Protein 4J9W (pdb70)

Organism: Pseudomonas fluorescens (strain ATCC BAA-477 / NRRL B-23932 / Pf-5) (NCBI:txid220664)

Nearest PDB structures (foldseek):
  4j9x-assembly1_A  TM=1.003E+00  e=7.028E-70  Pseudomonas protegens Pf-5
  4k7x-assembly1_A-2  TM=9.956E-01  e=2.631E-60  Burkholderia multivorans ATCC 17616
  2azp-assembly1_A  TM=9.845E-01  e=4.350E-56  Pseudomonas aeruginosa
  4jci-assembly1_B  TM=9.481E-01  e=1.198E-54  Chromohalobacter israelensis DSM 3043
  4jd7-assembly1_A  TM=9.035E-01  e=2.865E-54  Pseudomonas putida F1

B-factor: mean 22.28, std 10.95, range [6.23, 69.52]

Sequence (620 aa):
MKKITVIDSHTGGEPTRLVIDGFPDLGRGSMAERLQILEREHDQWRRACVLEPRGSSDVLVGALLCQPQAGDACAGVIFFNNSGYLGMCGHGTIGLVRSLYHLGRIDQGVHRIETPVGTVEATLHEDLSVSVRNVPAYRYRTQVMLQLPGHGKVHGDIAWGGNWFFLISDHGQRIALDNVEALTHYTRDVRQALEAAGITGAEGGVIDHIELFADDPQADSRNFVLCPGKAYDRSPCGTGTSAKLACLAADGKLAPGQAWRQASVIGSQFSAHYEKVGEQLIPILRGSAHISAEATLLLDDSDPFVWGIGSMKKITVIDSHTGGEPTRLVIDGFPDLGRGSMAERLQILEREHDQWRRACVLEPRGSDVLVGALLCQPQAGDACAGVIFFNNSGYLGMCGHGTIGLVRSLYHLGRIDQGVHRIETPVGTVEATLHEDLSVSVRNVPAYRYRTQVMLQLPGHGKVHGDIAWGGNWFFLISDHGQRIALDNVEALTHYTRDVRQALEAAGITGAEGGVIDHIELFADDPQADSRNFVLCPGKAYDRSPCGTGTSAKLACLAADGKLAPGQAWRQASVIGSQFSSAHYEKVGEQLIPILRGSAHISAEATLLLDDSDPFVWGIGS

Structure (mmCIF, N/CA/C/O backbone):
data_4J9W
#
_entry.id   4J9W
#
_cell.length_a   56.174
_cell.length_b   74.637
_cell.length_c   87.048
_cell.angle_alpha   90.000
_cell.angle_beta   105.460
_cell.angle_gamma   90.000
#
_symmetry.space_group_name_H-M   'P 1 21 1'
#
loop_
_entity.id
_entity.type
_entity.pdbx_description
1 polymer 'Proline racemase family protein'
2 non-polymer GLYCEROL
3 non-polymer PYRROLE-2-CARBOXYLATE
4 non-polymer 'SODIUM ION'
5 water water
#
loop_
_atom_site.group_PDB
_atom_site.id
_atom_site.type_symbol
_atom_site.label_atom_id
_atom_site.label_alt_id
_atom_site.label_comp_id
_atom_site.label_asym_id
_atom_site.label_entity_id
_atom_site.label_seq_id
_atom_site.pdbx_PDB_ins_code
_atom_site.Cartn_x
_atom_site.Cartn_y
_atom_site.Cartn_z
_atom_site.occupancy
_atom_site.B_iso_or_equiv
_atom_site.auth_seq_id
_atom_site.auth_comp_id
_atom_site.auth_asym_id
_atom_site.auth_atom_id
_atom_site.pdbx_PDB_model_num
ATOM 1 N N . MET A 1 23 ? 21.655 18.872 1.858 1.00 55.09 1 MET A N 1
ATOM 2 C CA . MET A 1 23 ? 22.477 19.851 1.152 1.00 54.30 1 MET A CA 1
ATOM 3 C C . MET A 1 23 ? 22.928 20.981 2.080 1.00 50.07 1 MET A C 1
ATOM 4 O O . MET A 1 23 ? 24.111 21.063 2.405 1.00 52.35 1 MET A O 1
ATOM 9 N N . LYS A 1 24 ? 22.009 21.852 2.502 1.00 42.06 2 LYS A N 1
ATOM 10 C CA . LYS A 1 24 ? 22.338 22.811 3.563 1.00 31.57 2 LYS A CA 1
ATOM 11 C C . LYS A 1 24 ? 22.602 22.018 4.829 1.00 24.38 2 LYS A C 1
ATOM 12 O O . LYS A 1 24 ? 21.914 21.037 5.100 1.00 25.13 2 LYS A O 1
ATOM 18 N N . LYS A 1 25 ? 23.583 22.447 5.619 1.00 22.22 3 LYS A N 1
ATOM 19 C CA . LYS A 1 25 ? 23.932 21.715 6.830 1.00 17.82 3 LYS A CA 1
ATOM 20 C C . LYS A 1 25 ? 23.838 22.585 8.072 1.00 20.14 3 LYS A C 1
ATOM 21 O O . LYS A 1 25 ? 24.264 23.747 8.068 1.00 21.22 3 LYS A O 1
ATOM 27 N N . ILE A 1 26 ? 23.293 22.011 9.140 1.00 17.82 4 ILE A N 1
ATOM 28 C CA . ILE A 1 26 ? 23.276 22.670 10.437 1.00 13.86 4 ILE A CA 1
ATOM 29 C C . ILE A 1 26 ? 24.050 21.809 11.437 1.00 17.12 4 ILE A C 1
ATOM 30 O O . ILE A 1 26 ? 23.631 20.696 11.759 1.00 17.19 4 ILE A O 1
ATOM 35 N N . THR A 1 27 ? 25.183 22.322 11.911 1.00 12.85 5 THR A N 1
ATOM 36 C CA . THR A 1 27 ? 26.049 21.558 12.805 1.00 12.90 5 THR A CA 1
ATOM 37 C C . THR A 1 27 ? 25.648 21.814 14.252 1.00 14.65 5 THR A C 1
ATOM 38 O O . THR A 1 27 ? 25.584 22.965 14.677 1.00 14.36 5 THR A O 1
ATOM 42 N N . VAL A 1 28 ? 25.369 20.752 15.007 1.00 13.50 6 VAL A N 1
ATOM 43 C CA . VAL A 1 28 ? 24.871 20.925 16.371 1.00 11.09 6 VAL A CA 1
ATOM 44 C C . VAL A 1 28 ? 25.558 20.018 17.377 1.00 15.49 6 VAL A C 1
ATOM 45 O O . VAL A 1 28 ? 26.124 18.979 17.022 1.00 14.37 6 VAL A O 1
ATOM 49 N N . ILE A 1 29 ? 25.506 20.435 18.633 1.00 9.93 7 ILE A N 1
ATOM 50 C CA . ILE A 1 29 ? 25.810 19.549 19.752 1.00 9.70 7 ILE A CA 1
ATOM 51 C C . ILE A 1 29 ? 24.515 19.410 20.529 1.00 13.11 7 ILE A C 1
ATOM 52 O O . ILE A 1 29 ? 23.998 20.395 21.067 1.00 11.03 7 ILE A O 1
ATOM 57 N N . ASP A 1 30 ? 23.973 18.196 20.565 1.00 10.44 8 ASP A N 1
ATOM 58 C CA . ASP A 1 30 ? 22.785 17.920 21.365 1.00 10.34 8 ASP A CA 1
ATOM 59 C C . ASP A 1 30 ? 23.223 17.471 22.754 1.00 10.87 8 ASP A C 1
ATOM 60 O O . ASP A 1 30 ? 24.165 16.678 22.901 1.00 10.77 8 ASP A O 1
ATOM 65 N N . SER A 1 31 ? 22.566 18.016 23.770 1.00 9.66 9 SER A N 1
ATOM 66 C CA . SER A 1 31 ? 22.836 17.639 25.159 1.00 7.92 9 SER A CA 1
ATOM 67 C C . SER A 1 31 ? 21.496 17.583 25.871 1.00 10.29 9 SER A C 1
ATOM 68 O O . SER A 1 31 ? 20.466 17.899 25.281 1.00 11.13 9 SER A O 1
ATOM 71 N N . HIS A 1 32 ? 21.492 17.179 27.135 1.00 7.88 10 HIS A N 1
ATOM 72 C CA . HIS A 1 32 ? 20.284 17.326 27.936 1.00 9.98 10 HIS A CA 1
ATOM 73 C C . HIS A 1 32 ? 20.669 17.683 29.358 1.00 9.52 10 HIS A C 1
ATOM 74 O O . HIS A 1 32 ? 21.747 17.314 29.841 1.00 9.62 10 HIS A O 1
ATOM 81 N N . THR A 1 33 ? 19.778 18.407 30.018 1.00 9.47 11 THR A N 1
ATOM 82 C CA . THR A 1 33 ? 19.994 18.811 31.397 1.00 8.49 11 THR A CA 1
ATOM 83 C C . THR A 1 33 ? 18.885 18.206 32.233 1.00 9.03 11 THR A C 1
ATOM 84 O O . THR A 1 33 ? 17.746 18.682 32.201 1.00 12.16 11 THR A O 1
ATOM 88 N N . GLY A 1 34 ? 19.201 17.141 32.964 1.00 10.54 12 GLY A N 1
ATOM 89 C CA . GLY A 1 34 ? 18.184 16.477 33.755 1.00 15.15 12 GLY A CA 1
ATOM 90 C C . GLY A 1 34 ? 17.072 15.918 32.880 1.00 10.66 12 GLY A C 1
ATOM 91 O O . GLY A 1 34 ? 15.916 15.818 33.303 1.00 13.40 12 GLY A O 1
ATOM 92 N N . GLY A 1 35 ? 17.419 15.581 31.644 1.00 10.12 13 GLY A N 1
ATOM 93 C CA . GLY A 1 35 ? 16.450 15.010 30.717 1.00 12.75 13 GLY A CA 1
ATOM 94 C C . GLY A 1 35 ? 15.859 15.994 29.716 1.00 10.58 13 GLY A C 1
ATOM 95 O O . GLY A 1 35 ? 15.284 15.573 28.716 1.00 11.27 13 GLY A O 1
ATOM 96 N N . GLU A 1 36 ? 15.991 17.293 29.978 1.00 9.19 14 GLU A N 1
ATOM 97 C CA . GLU A 1 36 ? 15.483 18.325 29.066 1.00 6.71 14 GLU A CA 1
ATOM 98 C C . GLU A 1 36 ? 16.549 18.625 28.017 1.00 8.54 14 GLU A C 1
ATOM 99 O O . GLU A 1 36 ? 17.658 19.024 28.345 1.00 9.17 14 GLU A O 1
ATOM 105 N N . PRO A 1 37 ? 16.216 18.433 26.731 1.00 8.44 15 PRO A N 1
ATOM 106 C CA . PRO A 1 37 ? 17.261 18.511 25.707 1.00 6.61 15 PRO A CA 1
ATOM 107 C C . PRO A 1 37 ? 17.575 19.939 25.258 1.00 9.64 15 PRO A C 1
ATOM 108 O O . PRO A 1 37 ? 16.696 20.804 25.274 1.00 11.38 15 PRO A O 1
ATOM 112 N N . THR A 1 38 ? 18.831 20.166 24.877 1.00 11.10 16 THR A N 1
ATOM 113 C CA . THR A 1 38 ? 19.260 21.412 24.245 1.00 13.85 16 THR A CA 1
ATOM 114 C C . THR A 1 38 ? 19.988 21.114 22.938 1.00 11.94 16 THR A C 1
ATOM 115 O O . THR A 1 38 ? 20.942 20.323 22.907 1.00 12.05 16 THR A O 1
ATOM 119 N N . ARG A 1 39 ? 19.537 21.740 21.851 1.00 7.91 17 ARG A N 1
ATOM 120 C CA . ARG A 1 39 ? 20.215 21.602 20.564 1.00 9.94 17 ARG A CA 1
ATOM 121 C C . ARG A 1 39 ? 21.038 22.855 20.324 1.00 9.91 17 ARG A C 1
ATOM 122 O O . ARG A 1 39 ? 20.498 23.899 19.948 1.00 11.65 17 ARG A O 1
ATOM 130 N N . LEU A 1 40 ? 22.344 22.759 20.551 1.00 10.95 18 LEU A N 1
ATOM 131 C CA . LEU A 1 40 ? 23.221 23.911 20.377 1.00 12.36 18 LEU A CA 1
ATOM 132 C C . LEU A 1 40 ? 23.712 24.013 18.942 1.00 14.11 18 LEU A C 1
ATOM 133 O O . LEU A 1 40 ? 24.498 23.185 18.484 1.00 15.72 18 LEU A O 1
ATOM 138 N N . VAL A 1 41 ? 23.253 25.032 18.226 1.00 11.28 19 VAL A N 1
ATOM 139 C CA . VAL A 1 41 ? 23.668 25.224 16.842 1.00 14.81 19 VAL A CA 1
ATOM 140 C C . VAL A 1 41 ? 24.988 25.965 16.826 1.00 16.50 19 VAL A C 1
ATOM 141 O O . VAL A 1 41 ? 25.058 27.108 17.292 1.00 16.07 19 VAL A O 1
ATOM 145 N N . ILE A 1 42 ? 26.038 25.323 16.315 1.00 14.80 20 ILE A N 1
ATOM 146 C CA . ILE A 1 42 ? 27.360 25.957 16.293 1.00 18.11 20 ILE A CA 1
ATOM 147 C C . ILE A 1 42 ? 27.792 26.402 14.896 1.00 16.67 20 ILE A C 1
ATOM 148 O O . ILE A 1 42 ? 28.822 27.059 14.746 1.00 17.97 20 ILE A O 1
ATOM 153 N N . ASP A 1 43 ? 27.010 26.041 13.881 1.00 16.74 21 ASP A N 1
ATOM 154 C CA . ASP A 1 43 ? 27.269 26.509 12.522 1.00 17.18 21 ASP A CA 1
ATOM 155 C C . ASP A 1 43 ? 26.074 26.221 11.621 1.00 19.17 21 ASP A C 1
ATOM 156 O O . ASP A 1 43 ? 25.344 25.250 11.836 1.00 15.00 21 ASP A O 1
ATOM 161 N N . GLY A 1 44 ? 25.865 27.067 10.618 1.00 15.90 22 GLY A N 1
ATOM 162 C CA . GLY A 1 44 ? 24.861 26.780 9.608 1.00 18.48 22 GLY A CA 1
ATOM 163 C C . GLY A 1 44 ? 23.672 27.719 9.500 1.00 20.54 22 GLY A C 1
ATOM 164 O O . GLY A 1 44 ? 23.021 27.768 8.454 1.00 20.37 22 GLY A O 1
ATOM 165 N N . PHE A 1 45 ? 23.377 28.461 10.562 1.00 20.01 23 PHE A N 1
ATOM 166 C CA . PHE A 1 45 ? 22.266 29.408 10.526 1.00 18.55 23 PHE A CA 1
ATOM 167 C C . PHE A 1 45 ? 22.685 30.664 9.766 1.00 22.49 23 PHE A C 1
ATOM 168 O O . PHE A 1 45 ? 23.884 30.930 9.598 1.00 20.80 23 PHE A O 1
ATOM 176 N N . PRO A 1 46 ? 21.701 31.445 9.294 1.00 22.11 24 PRO A N 1
ATOM 177 C CA . PR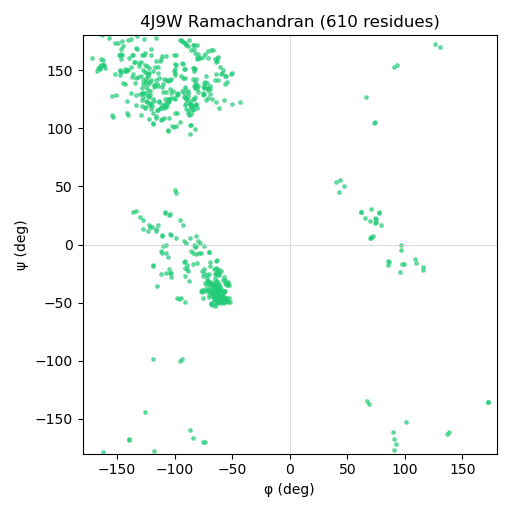O A 1 46 ? 22.019 32.700 8.606 1.00 21.59 24 PRO A CA 1
ATOM 178 C C . PRO A 1 46 ? 22.715 33.696 9.528 1.00 22.71 24 PRO A C 1
ATOM 179 O O . PRO A 1 46 ? 22.608 33.588 10.753 1.00 22.30 24 PRO A O 1
ATOM 183 N N . ASP A 1 47 ? 23.439 34.645 8.945 1.00 22.99 25 ASP A N 1
ATOM 184 C CA . ASP A 1 47 ? 24.098 35.672 9.745 1.00 26.03 25 ASP A CA 1
ATOM 185 C C . ASP A 1 47 ? 23.069 36.672 10.249 1.00 26.54 25 ASP A C 1
ATOM 186 O O . ASP A 1 47 ? 22.191 37.100 9.494 1.00 29.24 25 ASP A O 1
ATOM 191 N N . LEU A 1 48 ? 23.175 37.040 11.523 1.00 22.24 26 LEU A N 1
ATOM 192 C CA . LEU A 1 48 ? 22.194 37.923 12.146 1.00 22.02 26 LEU A CA 1
ATOM 193 C C . LEU A 1 48 ? 22.752 39.306 12.476 1.00 22.36 26 LEU A C 1
ATOM 194 O O . LEU A 1 48 ? 22.089 40.098 13.146 1.00 25.93 26 LEU A O 1
ATOM 199 N N . GLY A 1 49 ? 23.968 39.593 12.023 1.00 23.90 27 GLY A N 1
ATOM 200 C CA . GLY A 1 49 ? 24.572 40.893 12.272 1.00 23.31 27 GLY A CA 1
ATOM 201 C C . GLY A 1 49 ? 25.398 40.952 13.546 1.00 29.32 27 GLY A C 1
ATOM 202 O O . GLY A 1 49 ? 25.686 39.920 14.149 1.00 28.50 27 GLY A O 1
ATOM 203 N N . ARG A 1 50 ? 25.763 42.167 13.958 1.00 28.87 28 ARG A N 1
ATOM 204 C CA . ARG A 1 50 ? 26.635 42.380 15.115 1.00 32.42 28 ARG A CA 1
ATOM 205 C C . ARG A 1 50 ? 25.928 43.092 16.272 1.00 28.01 28 ARG A C 1
ATOM 206 O O . ARG A 1 50 ? 26.585 43.620 17.175 1.00 29.32 28 ARG A O 1
ATOM 214 N N . GLY A 1 51 ? 24.600 43.123 16.249 1.00 23.04 29 GLY A N 1
ATOM 215 C CA . GLY A 1 51 ? 23.853 43.801 17.296 1.00 24.50 29 GLY A CA 1
ATOM 216 C C . GLY A 1 51 ? 23.813 43.016 18.598 1.00 23.68 29 GLY A C 1
ATOM 217 O O . GLY A 1 51 ? 24.513 42.011 18.758 1.00 21.77 29 GLY A O 1
ATOM 218 N N . SER A 1 52 ? 22.987 43.470 19.536 1.00 22.40 30 SER A N 1
ATOM 219 C CA . SER A 1 52 ? 22.831 42.767 20.806 1.00 21.25 30 SER A CA 1
ATOM 220 C C . SER A 1 52 ? 22.128 41.447 20.549 1.00 19.87 30 SER A C 1
ATOM 221 O O . SER A 1 52 ? 21.580 41.240 19.464 1.00 19.55 30 SER A O 1
ATOM 224 N N . MET A 1 53 ? 22.127 40.551 21.534 1.00 19.74 31 MET A N 1
ATOM 225 C CA . MET A 1 53 ? 21.426 39.280 21.348 1.00 18.17 31 MET A CA 1
ATOM 226 C C . MET A 1 53 ? 19.936 39.516 21.113 1.00 17.85 31 MET A C 1
ATOM 227 O O . MET A 1 53 ? 19.306 38.816 20.322 1.00 19.00 31 MET A O 1
ATOM 232 N N . ALA A 1 54 ? 19.384 40.527 21.780 1.00 19.73 32 ALA A N 1
ATOM 233 C CA . ALA A 1 54 ? 17.974 40.872 21.603 1.00 20.36 32 ALA A CA 1
ATOM 234 C C . ALA A 1 54 ? 17.699 41.359 20.179 1.00 18.71 32 ALA A C 1
ATOM 235 O O . ALA A 1 54 ? 16.667 41.031 19.584 1.00 19.41 32 ALA A O 1
ATOM 237 N N . GLU A 1 55 ? 18.618 42.156 19.638 1.00 20.15 33 GLU A N 1
ATOM 238 C CA . GLU A 1 55 ? 18.476 42.633 18.255 1.00 21.73 33 GLU A CA 1
ATOM 239 C C . GLU A 1 55 ? 18.605 41.491 17.249 1.00 23.16 33 GLU A C 1
ATOM 240 O O . GLU A 1 55 ? 17.930 41.485 16.216 1.00 21.68 33 GLU A O 1
ATOM 246 N N . ARG A 1 56 ? 19.465 40.523 17.550 1.00 21.12 34 ARG A N 1
ATOM 247 C CA . ARG A 1 56 ? 19.646 39.383 16.653 1.00 20.94 34 ARG A CA 1
ATOM 248 C C . ARG A 1 56 ? 18.433 38.461 16.692 1.00 20.62 34 ARG A C 1
ATOM 249 O O . ARG A 1 56 ? 18.063 37.870 15.676 1.00 18.71 34 ARG A O 1
ATOM 257 N N . LEU A 1 57 ? 17.809 38.342 17.863 1.00 19.22 35 LEU A N 1
ATOM 258 C CA . LEU A 1 57 ? 16.581 37.557 17.991 1.00 17.03 35 LEU A CA 1
ATOM 259 C C . LEU A 1 57 ? 15.510 38.127 17.074 1.00 17.37 35 LEU A C 1
ATOM 260 O O . LEU A 1 57 ? 14.834 37.387 16.367 1.00 18.60 35 LEU A O 1
ATOM 265 N N . GLN A 1 58 ? 15.364 39.448 17.100 1.00 19.87 36 GLN A N 1
ATOM 266 C CA . GLN A 1 58 ? 14.389 40.147 16.273 1.00 21.51 36 GLN A CA 1
ATOM 267 C C . GLN A 1 58 ? 14.582 39.803 14.795 1.00 23.37 36 GLN A C 1
ATOM 268 O O . GLN A 1 58 ? 13.622 39.506 14.079 1.00 22.72 36 GLN A O 1
ATOM 274 N N . ILE A 1 59 ? 15.835 39.841 14.352 1.00 20.12 37 ILE A N 1
ATOM 275 C CA . ILE A 1 59 ? 16.190 39.496 12.984 1.00 20.42 37 ILE A CA 1
ATOM 276 C C . ILE A 1 59 ? 15.954 38.010 12.680 1.00 18.90 37 ILE A C 1
ATOM 277 O O . ILE A 1 59 ? 15.404 37.665 11.630 1.00 19.68 37 ILE A O 1
ATOM 282 N N . LEU A 1 60 ? 16.350 37.133 13.597 1.00 18.72 38 LEU A N 1
ATOM 283 C CA . LEU A 1 60 ? 16.145 35.694 13.403 1.00 17.84 38 LEU A CA 1
ATOM 284 C C . LEU A 1 60 ? 14.668 35.345 13.204 1.00 18.10 38 LEU A C 1
ATOM 285 O O . LEU A 1 60 ? 14.310 34.625 12.263 1.00 15.67 38 LEU A O 1
ATOM 290 N N . GLU A 1 61 ? 13.814 35.887 14.071 1.00 16.50 39 GLU A N 1
ATOM 291 C CA . GLU A 1 61 ? 12.379 35.624 14.022 1.00 18.49 39 GLU A CA 1
ATOM 292 C C . GLU A 1 61 ? 11.730 36.206 12.767 1.00 18.65 39 GLU A C 1
ATOM 293 O O . GLU A 1 61 ? 10.923 35.546 12.110 1.00 19.74 39 GLU A O 1
ATOM 299 N N . ARG A 1 62 ? 12.086 37.442 12.437 1.00 18.75 40 ARG A N 1
ATOM 300 C CA . ARG A 1 62 ? 11.451 38.145 11.321 1.00 18.11 40 ARG A CA 1
ATOM 301 C C . ARG A 1 62 ? 11.847 37.563 9.973 1.00 20.83 40 ARG A C 1
ATOM 302 O O . ARG A 1 62 ? 10.995 37.353 9.104 1.00 20.13 40 ARG A O 1
ATOM 310 N N . GLU A 1 63 ? 13.139 37.303 9.793 1.00 19.93 41 GLU A N 1
ATOM 311 C CA . GLU A 1 63 ? 13.652 36.971 8.466 1.00 22.50 41 GLU A CA 1
ATOM 312 C C . GLU A 1 63 ? 13.975 35.507 8.256 1.00 17.66 41 GLU A C 1
ATOM 313 O O . GLU A 1 63 ? 14.036 35.050 7.108 1.00 19.94 41 GLU A O 1
ATOM 319 N N . HIS A 1 64 ? 14.174 34.779 9.349 1.00 16.30 42 HIS A N 1
ATOM 320 C CA . HIS A 1 64 ? 14.700 33.425 9.269 1.00 17.86 42 HIS A CA 1
ATOM 321 C C . HIS A 1 64 ? 13.971 32.437 10.172 1.00 16.13 42 HIS A C 1
ATOM 322 O O . HIS A 1 64 ? 14.559 31.440 10.582 1.00 15.31 42 HIS A O 1
ATOM 329 N N . ASP A 1 65 ? 12.697 32.677 10.472 1.00 14.70 43 ASP A N 1
ATOM 330 C CA . ASP A 1 65 ? 11.995 31.777 11.395 1.00 13.23 43 ASP A CA 1
ATOM 331 C C . ASP A 1 65 ? 11.881 30.346 10.852 1.00 14.74 43 ASP A C 1
ATOM 332 O O . ASP A 1 65 ? 11.764 29.400 11.629 1.00 14.44 43 ASP A O 1
ATOM 337 N N . GLN A 1 66 ? 11.925 30.185 9.530 1.00 14.97 44 GLN A N 1
ATOM 338 C CA . GLN A 1 66 ? 11.939 28.840 8.938 1.00 12.74 44 GLN A CA 1
ATOM 339 C C . GLN A 1 66 ? 13.107 27.999 9.472 1.00 14.23 44 GLN A C 1
ATOM 340 O O . GLN A 1 66 ? 12.991 26.782 9.626 1.00 14.64 44 GLN A O 1
ATOM 346 N N . TRP A 1 67 ? 14.224 28.657 9.773 1.00 12.89 45 TRP A N 1
ATOM 347 C CA . TRP A 1 67 ? 15.400 27.967 10.303 1.00 14.79 45 TRP A CA 1
ATOM 348 C C . TRP A 1 67 ? 15.180 27.415 11.706 1.00 15.91 45 TRP A C 1
ATOM 349 O O . TRP A 1 67 ? 15.613 26.292 11.992 1.00 12.89 45 TRP A O 1
ATOM 360 N N . ARG A 1 68 ? 14.518 28.185 12.575 1.00 11.16 46 ARG A N 1
ATOM 361 C CA . ARG A 1 68 ? 14.096 27.665 13.877 1.00 13.26 46 ARG A CA 1
ATOM 362 C C . ARG A 1 68 ? 13.267 26.403 13.672 1.00 13.66 46 ARG A C 1
ATOM 363 O O . ARG A 1 68 ? 13.506 25.369 14.298 1.00 10.53 46 ARG A O 1
ATOM 371 N N . ARG A 1 69 ? 12.298 26.486 12.771 1.00 11.19 47 ARG A N 1
ATOM 372 C CA . ARG A 1 69 ? 11.403 25.357 12.518 1.00 10.22 47 ARG A CA 1
ATOM 373 C C . ARG A 1 69 ? 12.147 24.121 11.983 1.00 15.23 47 ARG A C 1
ATOM 374 O O . ARG A 1 69 ? 11.898 22.988 12.421 1.00 13.53 47 ARG A O 1
ATOM 382 N N . ALA A 1 70 ? 13.079 24.333 11.061 1.00 13.61 48 ALA A N 1
ATOM 383 C CA . ALA A 1 70 ? 13.906 23.236 10.545 1.00 14.69 48 ALA A CA 1
ATOM 384 C C . ALA A 1 70 ? 14.734 22.564 11.638 1.00 13.23 48 ALA A C 1
ATOM 385 O O . ALA A 1 70 ? 14.945 21.349 11.623 1.00 14.93 48 ALA A O 1
ATOM 387 N N . CYS A 1 71 ? 15.214 23.372 12.581 1.00 9.57 49 CYS A N 1
ATOM 388 C CA . CYS A 1 71 ? 16.125 22.922 13.621 1.00 13.02 49 CYS A CA 1
ATOM 389 C C . CYS A 1 71 ? 15.425 22.136 14.722 1.00 13.07 49 CYS A C 1
ATOM 390 O O . CYS A 1 71 ? 15.963 21.133 15.218 1.00 13.87 49 CYS A O 1
ATOM 393 N N . VAL A 1 72 ? 14.237 22.581 15.130 1.00 12.02 50 VAL A N 1
ATOM 394 C CA . VAL A 1 72 ? 13.616 21.985 16.317 1.00 11.65 50 VAL A CA 1
ATOM 395 C C . VAL A 1 72 ? 12.264 21.285 16.130 1.00 11.99 50 VAL A C 1
ATOM 396 O O . VAL A 1 72 ? 11.884 20.472 16.975 1.00 13.41 50 VAL A O 1
ATOM 400 N N . LEU A 1 73 ? 11.549 21.556 15.033 1.00 9.68 51 LEU A N 1
ATOM 401 C CA . LEU A 1 73 ? 10.319 20.803 14.775 1.00 10.93 51 LEU A CA 1
ATOM 402 C C . LEU A 1 73 ? 10.602 19.409 14.195 1.00 8.54 51 LEU A C 1
ATOM 403 O O . LEU A 1 73 ? 11.681 19.147 13.660 1.00 9.99 51 LEU A O 1
ATOM 408 N N . GLU A 1 74 ? 9.625 18.520 14.310 1.00 8.54 52 GLU A N 1
ATOM 409 C CA . GLU A 1 74 ? 9.615 17.299 13.501 1.00 9.06 52 GLU A CA 1
ATOM 410 C C . GLU A 1 74 ? 9.802 17.687 12.037 1.00 10.79 52 GLU A C 1
ATOM 411 O O . GLU A 1 74 ? 9.313 18.726 11.620 1.00 11.23 52 GLU A O 1
ATOM 417 N N . PRO A 1 75 ? 10.474 16.836 11.238 1.00 9.10 53 PRO A N 1
ATOM 418 C CA . PRO A 1 75 ? 10.999 15.522 11.631 1.00 10.39 53 PRO A CA 1
ATOM 419 C C . PRO A 1 75 ? 12.437 15.521 12.158 1.00 14.42 53 PRO A C 1
ATOM 420 O O . PRO A 1 75 ? 12.855 14.519 12.749 1.00 11.85 53 PRO A O 1
ATOM 424 N N . ARG A 1 76 ? 13.188 16.600 11.954 1.00 13.89 54 ARG A N 1
ATOM 425 C CA . ARG A 1 76 ? 14.595 16.613 12.351 1.00 13.11 54 ARG A CA 1
ATOM 426 C C . ARG A 1 76 ? 14.774 16.980 13.821 1.00 13.16 54 ARG A C 1
ATOM 427 O O . ARG A 1 76 ? 15.823 16.706 14.406 1.00 16.84 54 ARG A O 1
ATOM 435 N N . GLY A 1 77 ? 13.732 17.554 14.420 1.00 11.12 55 GLY A N 1
ATOM 436 C CA . GLY A 1 77 ? 13.711 17.790 15.860 1.00 10.36 55 GLY A CA 1
ATOM 437 C C . GLY A 1 77 ? 12.549 17.080 16.531 1.00 14.52 55 GLY A C 1
ATOM 438 O O . GLY A 1 77 ? 12.115 16.016 16.082 1.00 18.49 55 GLY A O 1
ATOM 439 N N A SER A 1 78 ? 12.034 17.669 17.602 0.47 12.44 56 SER A N 1
ATOM 440 N N B SER A 1 78 ? 12.039 17.682 17.598 0.53 12.69 56 SER A N 1
ATOM 441 C CA A SER A 1 78 ? 10.878 17.130 18.312 0.47 9.87 56 SER A CA 1
ATOM 442 C CA B SER A 1 78 ? 10.931 17.135 18.378 0.53 9.78 56 SER A CA 1
ATOM 443 C C A SER A 1 78 ? 10.217 18.257 19.089 0.47 12.94 56 SER A C 1
ATOM 444 C C B SER A 1 78 ? 10.219 18.273 19.097 0.53 12.81 56 SER A C 1
ATOM 445 O O A SER A 1 78 ? 10.870 19.242 19.424 0.47 15.92 56 SER A O 1
ATOM 446 O O B SER A 1 78 ? 10.836 19.291 19.396 0.53 16.75 56 SER A O 1
ATOM 451 N N . ASP A 1 79 ? 8.932 18.100 19.393 1.00 14.41 57 ASP A N 1
ATOM 452 C CA . ASP A 1 79 ? 8.176 19.124 20.129 1.00 18.98 57 ASP A CA 1
ATOM 453 C C . ASP A 1 79 ? 8.785 19.475 21.493 1.00 13.92 57 ASP A C 1
ATOM 454 O O . ASP A 1 79 ? 8.589 20.583 21.999 1.00 16.49 57 ASP A O 1
ATOM 459 N N . VAL A 1 80 ? 9.518 18.524 22.074 1.00 11.95 58 VAL A N 1
ATOM 460 C CA . VAL A 1 80 ? 10.163 18.692 23.382 1.00 13.80 58 VAL A CA 1
ATOM 461 C C . VAL A 1 80 ? 11.405 19.588 23.334 1.00 12.76 58 VAL A C 1
ATOM 462 O O . VAL A 1 80 ? 11.781 20.204 24.329 1.00 13.66 58 VAL A O 1
ATOM 466 N N . LEU A 1 81 ? 12.021 19.667 22.159 1.00 12.67 59 LEU A N 1
ATOM 467 C CA . LEU A 1 81 ? 13.370 20.210 21.997 1.00 12.73 59 LEU A CA 1
ATOM 468 C C . LEU A 1 81 ? 13.462 21.728 22.190 1.00 9.94 59 LEU A C 1
ATOM 469 O O . LEU A 1 81 ? 12.637 22.494 21.668 1.00 11.84 59 LEU A O 1
ATOM 474 N N . VAL A 1 82 ? 14.468 22.162 22.946 1.00 9.78 60 VAL A N 1
ATOM 475 C CA . VAL A 1 82 ? 14.801 23.581 22.974 1.00 8.99 60 VAL A CA 1
ATOM 476 C C . VAL A 1 82 ? 16.105 23.808 22.212 1.00 11.29 60 VAL A C 1
ATOM 477 O O . VAL A 1 82 ? 17.077 23.080 22.400 1.00 14.46 60 VAL A O 1
ATOM 481 N N . GLY A 1 83 ? 16.107 24.784 21.309 1.00 9.66 61 GLY A N 1
ATOM 482 C CA . GLY A 1 83 ? 17.298 25.113 20.548 1.00 8.66 61 GLY A CA 1
ATOM 483 C C . GLY A 1 83 ? 18.038 26.308 21.113 1.00 11.98 61 GLY A C 1
ATOM 484 O O . GLY A 1 83 ? 17.447 27.160 21.779 1.00 13.20 61 GLY A O 1
ATOM 485 N N . ALA A 1 84 ? 19.338 26.361 20.849 1.00 11.38 62 ALA A N 1
ATOM 486 C CA . ALA A 1 84 ? 20.190 27.432 21.354 1.00 10.12 62 ALA A CA 1
ATOM 487 C C . ALA A 1 84 ? 21.147 27.763 20.228 1.00 14.89 62 ALA A C 1
ATOM 488 O O . ALA A 1 84 ? 21.989 26.944 19.864 1.00 14.98 62 ALA A O 1
ATOM 490 N N . LEU A 1 85 ? 20.991 28.948 19.644 1.00 11.63 63 LEU A N 1
ATOM 491 C CA . LEU A 1 85 ? 21.889 29.388 18.598 1.00 13.29 63 LEU A CA 1
ATOM 492 C C . LEU A 1 85 ? 23.109 30.051 19.223 1.00 15.31 63 LEU A C 1
ATOM 493 O O . LEU A 1 85 ? 22.991 31.063 19.934 1.00 13.32 63 LEU A O 1
ATOM 498 N N . LEU A 1 86 ? 24.287 29.489 18.969 1.00 16.29 64 LEU A N 1
ATOM 499 C CA . LEU A 1 86 ? 25.521 30.075 19.500 1.00 15.98 64 LEU A CA 1
ATOM 500 C C . LEU A 1 86 ? 25.881 31.314 18.689 1.00 17.50 64 LEU A C 1
ATOM 501 O O . LEU A 1 86 ? 25.923 31.269 17.462 1.00 17.87 64 LEU A O 1
ATOM 506 N N . CYS A 1 87 ? 26.134 32.430 19.373 1.00 16.19 65 CYS A N 1
ATOM 507 C CA . CYS A 1 87 ? 26.482 33.674 18.687 1.00 20.75 65 CYS A CA 1
ATOM 508 C C . CYS A 1 87 ? 27.794 34.220 19.221 1.00 19.38 65 CYS A C 1
ATOM 509 O O . CYS A 1 87 ? 28.175 33.943 20.359 1.00 21.41 65 CYS A O 1
ATOM 512 N N . GLN A 1 88 ? 28.489 34.992 18.395 1.00 21.21 66 GLN A N 1
ATOM 513 C CA . GLN A 1 88 ? 29.631 35.753 18.882 1.00 23.60 66 GLN A CA 1
ATOM 514 C C . GLN A 1 88 ? 29.086 36.916 19.692 1.00 23.11 66 GLN A C 1
ATOM 515 O O . GLN A 1 88 ? 28.203 37.635 19.235 1.00 24.25 66 GLN A O 1
ATOM 521 N N . PRO A 1 89 ? 29.590 37.095 20.918 1.00 22.85 67 PRO A N 1
ATOM 522 C CA . PRO A 1 89 ? 29.016 38.146 21.757 1.00 24.71 67 PRO A CA 1
ATOM 523 C C . PRO A 1 89 ? 29.565 39.507 21.365 1.00 24.96 67 PRO A C 1
ATOM 524 O O . PRO A 1 89 ? 30.575 39.588 20.665 1.00 25.70 67 PRO A O 1
ATOM 528 N N . GLN A 1 90 ? 28.894 40.561 21.807 1.00 23.53 68 GLN A N 1
ATOM 529 C CA . GLN A 1 90 ? 29.389 41.917 21.596 1.00 26.89 68 GLN A CA 1
ATOM 530 C C . GLN A 1 90 ? 30.545 42.252 22.535 1.00 31.70 68 GLN A C 1
ATOM 531 O O . GLN A 1 90 ? 31.563 42.798 22.107 1.00 36.15 68 GLN A O 1
ATOM 537 N N . ALA A 1 91 ? 30.383 41.927 23.815 1.00 29.87 69 ALA A N 1
ATOM 538 C CA . ALA A 1 91 ? 31.377 42.275 24.832 1.00 31.58 69 ALA A CA 1
ATOM 539 C C . ALA A 1 91 ? 32.625 41.399 24.752 1.00 32.80 69 ALA A C 1
ATOM 540 O O . ALA A 1 91 ? 32.533 40.179 24.628 1.00 35.02 69 ALA A O 1
ATOM 542 N N . GLY A 1 92 ? 33.790 42.031 24.841 1.00 37.11 70 GLY A N 1
ATOM 543 C CA . GLY A 1 92 ? 35.054 41.326 24.716 1.00 39.42 70 GLY A CA 1
ATOM 544 C C . GLY A 1 92 ? 35.349 40.337 25.830 1.00 39.43 70 GLY A C 1
ATOM 545 O O . GLY A 1 92 ? 36.160 39.426 25.649 1.00 45.46 70 GLY A O 1
ATOM 546 N N . ASP A 1 93 ? 34.695 40.503 26.978 1.00 32.19 71 ASP A N 1
ATOM 547 C CA . ASP A 1 93 ? 34.917 39.605 28.116 1.00 33.36 71 ASP A CA 1
ATOM 548 C C . ASP A 1 93 ? 33.856 38.512 28.241 1.00 32.02 71 ASP A C 1
ATOM 549 O O . ASP A 1 93 ? 33.842 37.749 29.210 1.00 30.96 71 ASP A O 1
ATOM 554 N N . ALA A 1 94 ? 32.966 38.444 27.257 1.00 26.23 72 ALA A N 1
ATOM 555 C CA . ALA A 1 94 ? 31.981 37.371 27.193 1.00 26.51 72 ALA A CA 1
ATOM 556 C C . ALA A 1 94 ? 32.542 36.220 26.371 1.00 26.70 72 ALA A C 1
ATOM 557 O O . ALA A 1 94 ? 33.233 36.446 25.381 1.00 29.60 72 ALA A O 1
ATOM 559 N N . CYS A 1 95 ? 32.235 34.986 26.763 1.00 26.12 73 CYS A N 1
ATOM 560 C CA . CYS A 1 95 ? 32.719 33.832 26.013 1.00 26.05 73 CYS A CA 1
ATOM 561 C C . CYS A 1 95 ? 31.751 33.455 24.896 1.00 27.51 73 CYS A C 1
ATOM 562 O O . CYS A 1 95 ? 32.147 32.824 23.912 1.00 32.45 73 CYS A O 1
ATOM 565 N N . ALA A 1 96 ? 30.487 33.849 25.038 1.00 22.27 74 ALA A N 1
ATOM 566 C CA . ALA A 1 96 ? 29.480 33.494 24.037 1.00 22.32 74 ALA A CA 1
ATOM 567 C C . ALA A 1 96 ? 28.216 34.338 24.150 1.00 19.83 74 ALA A C 1
ATOM 568 O O . ALA A 1 96 ? 27.946 34.938 25.197 1.00 20.92 74 ALA A O 1
ATOM 570 N N . GLY A 1 97 ? 27.457 34.376 23.058 1.00 18.20 75 GLY A N 1
ATOM 571 C CA . GLY A 1 97 ? 26.092 34.862 23.079 1.00 14.70 75 GLY A CA 1
ATOM 572 C C . GLY A 1 97 ? 25.190 33.710 22.704 1.00 13.77 75 GLY A C 1
ATOM 573 O O . GLY A 1 97 ? 25.641 32.758 22.069 1.00 17.94 75 GLY A O 1
ATOM 574 N N . VAL A 1 98 ? 23.924 33.793 23.092 1.00 13.54 76 VAL A N 1
ATOM 575 C CA . VAL A 1 98 ? 22.969 32.742 22.779 1.00 15.19 76 VAL A CA 1
ATOM 576 C C . VAL A 1 98 ? 21.561 33.302 22.572 1.00 14.25 76 VAL A C 1
ATOM 577 O O . VAL A 1 98 ? 21.173 34.308 23.184 1.00 14.97 76 VAL A O 1
ATOM 581 N N . ILE A 1 99 ? 20.829 32.665 21.660 1.00 12.04 77 ILE A N 1
ATOM 582 C CA . ILE A 1 99 ? 19.402 32.889 21.486 1.00 12.27 77 ILE A CA 1
ATOM 583 C C . ILE A 1 99 ? 18.688 31.542 21.642 1.00 12.55 77 ILE A C 1
ATOM 584 O O . ILE A 1 99 ? 19.048 30.557 20.976 1.00 13.67 77 ILE A O 1
ATOM 589 N N . PHE A 1 100 ? 17.671 31.494 22.503 1.00 13.29 78 PHE A N 1
ATOM 590 C CA . PHE A 1 100 ? 16.958 30.240 22.778 1.00 13.22 78 PHE A CA 1
ATOM 591 C C . PHE A 1 100 ? 15.587 30.209 22.125 1.00 14.60 78 PHE A C 1
ATOM 592 O O . PHE A 1 100 ? 14.870 31.215 22.087 1.00 11.08 78 PHE A O 1
ATOM 600 N N . PHE A 1 101 ? 15.206 29.038 21.622 1.00 10.88 79 PHE A N 1
ATOM 601 C CA . PHE A 1 101 ? 13.915 28.894 20.967 1.00 11.51 79 PHE A CA 1
ATOM 602 C C . PHE A 1 101 ? 13.328 27.514 21.202 1.00 10.27 79 PHE A C 1
ATOM 603 O O . PHE A 1 101 ? 14.035 26.587 21.648 1.00 11.66 79 PHE A O 1
ATOM 611 N N . ASN A 1 102 ? 12.030 27.381 20.945 1.00 9.47 80 ASN A N 1
ATOM 612 C CA . ASN A 1 102 ? 11.336 26.108 21.141 1.00 14.00 80 ASN A CA 1
ATOM 613 C C . ASN A 1 102 ? 10.353 25.885 19.998 1.00 10.60 80 ASN A C 1
ATOM 614 O O . ASN A 1 102 ? 10.380 26.616 19.002 1.00 11.25 80 ASN A O 1
ATOM 619 N N . ASN A 1 103 ? 9.476 24.899 20.138 1.00 11.32 81 ASN A N 1
ATOM 620 C CA . ASN A 1 103 ? 8.568 24.562 19.047 1.00 12.34 81 ASN A CA 1
ATOM 621 C C . ASN A 1 103 ? 7.592 25.683 18.703 1.00 13.71 81 ASN A C 1
ATOM 622 O O . ASN A 1 103 ? 7.059 25.730 17.595 1.00 16.33 81 ASN A O 1
ATOM 627 N N . SER A 1 104 ? 7.374 26.612 19.635 1.00 12.32 82 SER A N 1
ATOM 628 C CA . SER A 1 104 ? 6.381 27.662 19.401 1.00 17.35 82 SER A CA 1
ATOM 629 C C . SER A 1 104 ? 6.968 29.017 19.030 1.00 18.78 82 SER A C 1
ATOM 630 O O . SER A 1 104 ? 6.317 29.806 18.339 1.00 17.71 82 SER A O 1
ATOM 633 N N . GLY A 1 105 ? 8.180 29.300 19.487 1.00 14.62 83 GLY A N 1
ATOM 634 C CA . GLY A 1 105 ? 8.767 30.607 19.257 1.00 14.25 83 GLY A CA 1
ATOM 635 C C . GLY A 1 105 ? 10.067 30.790 20.010 1.00 15.07 83 GLY A C 1
ATOM 636 O O . GLY A 1 105 ? 10.907 29.893 20.026 1.00 12.87 83 GLY A O 1
ATOM 637 N N . TYR A 1 106 ? 10.232 31.952 20.636 1.00 13.63 84 TYR A N 1
ATOM 638 C CA . TYR A 1 106 ? 11.502 32.307 21.250 1.00 13.46 84 TYR A CA 1
ATOM 639 C C . TYR A 1 106 ? 11.384 32.465 22.752 1.00 13.91 84 TYR A C 1
ATOM 640 O O . TYR A 1 106 ? 10.370 32.961 23.258 1.00 19.11 84 TYR A O 1
ATOM 649 N N . LEU A 1 107 ? 12.417 32.013 23.458 1.00 12.69 85 LEU A N 1
ATOM 650 C CA . LEU A 1 107 ? 12.497 32.203 24.897 1.00 13.92 85 LEU A CA 1
ATOM 651 C C . LEU A 1 107 ? 13.260 33.481 25.217 1.00 17.20 85 LEU A C 1
ATOM 652 O O . LEU A 1 107 ? 13.788 34.149 24.316 1.00 15.38 85 LEU A O 1
ATOM 657 N N . GLY A 1 108 ? 13.295 33.822 26.505 1.00 11.65 86 GLY A N 1
ATOM 658 C CA . GLY A 1 108 ? 14.131 34.899 27.015 1.00 12.18 86 GLY A CA 1
ATOM 659 C C . GLY A 1 108 ? 15.445 34.296 27.476 1.00 19.37 86 GLY A C 1
ATOM 660 O O . GLY A 1 108 ? 16.347 34.042 26.673 1.00 14.75 86 GLY A O 1
ATOM 661 N N . MET A 1 109 ? 15.570 34.053 28.775 1.00 12.67 87 MET A N 1
ATOM 662 C CA . MET A 1 109 ? 16.678 33.235 29.246 1.00 11.51 87 MET A CA 1
ATOM 663 C C . MET A 1 109 ? 16.224 31.780 29.252 1.00 12.24 87 MET A C 1
ATOM 664 O O . MET A 1 109 ? 15.047 31.487 29.047 1.00 13.38 87 MET A O 1
ATOM 669 N N . CYS A 1 110 ? 17.163 30.872 29.494 1.00 13.20 88 CYS A N 1
ATOM 670 C CA . CYS A 1 110 ? 16.850 29.453 29.587 1.00 11.55 88 CYS A CA 1
ATOM 671 C C . CYS A 1 110 ? 17.925 28.841 30.463 1.00 10.09 88 CYS A C 1
ATOM 672 O O . CYS A 1 110 ? 19.092 28.760 30.060 1.00 12.01 88 CYS A O 1
ATOM 675 N N . GLY A 1 111 ? 17.527 28.416 31.659 1.00 8.44 89 GLY A N 1
ATOM 676 C CA . GLY A 1 111 ? 18.462 27.889 32.640 1.00 11.63 89 GLY A CA 1
ATOM 677 C C . GLY A 1 111 ? 19.048 26.552 32.226 1.00 9.64 89 GLY A C 1
ATOM 678 O O . GLY A 1 111 ? 20.267 26.373 32.224 1.00 10.12 89 GLY A O 1
ATOM 679 N N . HIS A 1 112 ? 18.187 25.605 31.861 1.00 9.01 90 HIS A N 1
ATOM 680 C CA . HIS A 1 112 ? 18.680 24.280 31.496 1.00 10.83 90 HIS A CA 1
ATOM 681 C C . HIS A 1 112 ? 19.539 24.402 30.236 1.00 9.75 90 HIS A C 1
ATOM 682 O O . HIS A 1 112 ? 20.560 23.725 30.106 1.00 10.47 90 HIS A O 1
ATOM 689 N N . GLY A 1 113 ? 19.133 25.305 29.336 1.00 9.06 91 GLY A N 1
ATOM 690 C CA . GLY A 1 113 ? 19.820 25.507 28.074 1.00 11.64 91 GLY A CA 1
ATOM 691 C C . GLY A 1 113 ? 21.190 26.128 28.218 1.00 9.62 91 GLY A C 1
ATOM 692 O O . GLY A 1 113 ? 22.100 25.859 27.428 1.00 12.95 91 GLY A O 1
ATOM 693 N N . THR A 1 114 ? 21.336 26.990 29.221 1.00 9.89 92 THR A N 1
ATOM 694 C CA . THR A 1 114 ? 22.619 27.604 29.519 1.00 10.11 92 THR A CA 1
ATOM 695 C C . THR A 1 114 ? 23.592 26.570 30.088 1.00 12.13 92 THR A C 1
ATOM 696 O O . THR A 1 114 ? 24.773 26.553 29.730 1.00 14.78 92 THR A O 1
ATOM 700 N N . ILE A 1 115 ? 23.084 25.703 30.959 1.00 12.82 93 ILE A N 1
ATOM 701 C CA . ILE A 1 115 ? 23.892 24.622 31.511 1.00 12.14 93 ILE A CA 1
ATOM 702 C C . ILE A 1 115 ? 24.352 23.722 30.357 1.00 12.35 93 ILE A C 1
ATOM 703 O O . ILE A 1 115 ? 25.526 23.340 30.289 1.00 15.25 93 ILE A O 1
ATOM 708 N N . GLY A 1 116 ? 23.441 23.427 29.433 1.00 12.56 94 GLY A N 1
ATOM 709 C CA . GLY A 1 116 ? 23.790 22.638 28.265 1.00 8.98 94 GLY A CA 1
ATOM 710 C C . GLY A 1 116 ? 24.802 23.331 27.371 1.00 12.38 94 GLY A C 1
ATOM 711 O O . GLY A 1 116 ? 25.768 22.717 26.909 1.00 10.82 94 GLY A O 1
ATOM 712 N N . LEU A 1 117 ? 24.593 24.620 27.113 1.00 11.45 95 LEU A N 1
ATOM 713 C CA . LEU A 1 117 ? 25.551 25.376 26.308 1.00 13.92 95 LEU A CA 1
ATOM 714 C C . LEU A 1 117 ? 26.968 25.343 26.875 1.00 13.04 95 LEU A C 1
ATOM 715 O O . LEU A 1 117 ? 27.933 25.084 26.153 1.00 13.24 95 LEU A O 1
ATOM 720 N N . VAL A 1 118 ? 27.101 25.620 28.169 1.00 11.54 96 VAL A N 1
ATOM 721 C CA . VAL A 1 118 ? 28.414 25.617 28.793 1.00 15.73 96 VAL A CA 1
ATOM 722 C C . VAL A 1 118 ? 29.073 24.237 28.738 1.00 15.09 96 VAL A C 1
ATOM 723 O O . VAL A 1 118 ? 30.256 24.118 28.418 1.00 17.60 96 VAL A O 1
ATOM 727 N N . ARG A 1 119 ? 28.301 23.194 29.019 1.00 12.40 97 ARG A N 1
ATOM 728 C CA . ARG A 1 119 ? 28.849 21.841 29.001 1.00 14.97 97 ARG A CA 1
ATOM 729 C C . ARG A 1 119 ? 29.260 21.462 27.571 1.00 15.02 97 ARG A C 1
ATOM 730 O O . ARG A 1 119 ? 30.236 20.737 27.370 1.00 16.10 97 ARG A O 1
ATOM 738 N N . SER A 1 120 ? 28.530 21.981 26.584 1.00 14.49 98 SER A N 1
ATOM 739 C CA . SER A 1 120 ? 28.819 21.692 25.177 1.00 13.60 98 SER A CA 1
ATOM 740 C C . SER A 1 120 ? 30.076 22.413 24.688 1.00 14.56 98 SER A C 1
ATOM 741 O O . SER A 1 120 ? 30.859 21.855 23.919 1.00 16.04 98 SER A O 1
ATOM 744 N N . LEU A 1 121 ? 30.272 23.651 25.135 1.00 15.20 99 LEU A N 1
ATOM 745 C CA . LEU A 1 121 ? 31.481 24.394 24.792 1.00 15.53 99 LEU A CA 1
ATOM 746 C C . LEU A 1 121 ? 32.727 23.714 25.363 1.00 17.35 99 LEU A C 1
ATOM 747 O O . LEU A 1 121 ? 33.792 23.705 24.735 1.00 21.23 99 LEU A O 1
ATOM 752 N N . TYR A 1 122 ? 32.589 23.142 26.555 1.00 15.90 100 TYR A N 1
ATOM 753 C CA . TYR A 1 122 ? 33.667 22.375 27.164 1.00 18.67 100 TYR A CA 1
ATOM 754 C C . TYR A 1 122 ? 33.945 21.115 26.350 1.00 19.31 100 TYR A C 1
ATOM 755 O O . TYR A 1 122 ? 35.100 20.776 26.102 1.00 18.55 100 TYR A O 1
ATOM 764 N N . HIS A 1 123 ? 32.880 20.433 25.931 1.00 17.48 101 HIS A N 1
ATOM 765 C CA . HIS A 1 123 ? 33.009 19.246 25.090 1.00 19.49 101 HIS A CA 1
ATOM 766 C C . HIS A 1 123 ? 33.780 19.566 23.813 1.00 21.34 101 HIS A C 1
ATOM 767 O O . HIS A 1 123 ? 34.612 18.774 23.364 1.00 20.60 101 HIS A O 1
ATOM 774 N N . LEU A 1 124 ? 33.498 20.737 23.245 1.00 17.96 102 LEU A N 1
ATOM 775 C CA . LEU A 1 124 ? 34.146 21.206 22.022 1.00 21.17 102 LEU A CA 1
ATOM 776 C C . LEU A 1 124 ? 35.560 21.737 22.266 1.00 24.46 102 LEU A C 1
ATOM 777 O O . LEU A 1 124 ? 36.281 22.057 21.315 1.00 22.74 102 LEU A O 1
ATOM 782 N N . GLY A 1 125 ? 35.949 21.839 23.537 1.00 24.19 103 GLY A N 1
ATOM 783 C CA . GLY A 1 125 ? 37.277 22.310 23.902 1.00 26.21 103 GLY A CA 1
ATOM 784 C C . GLY A 1 125 ? 37.473 23.807 23.738 1.00 24.78 103 GLY A C 1
ATOM 785 O O . GLY A 1 125 ? 38.605 24.288 23.628 1.00 28.23 103 GLY A O 1
ATOM 786 N N . ARG A 1 126 ? 36.370 24.548 23.728 1.00 18.63 104 ARG A N 1
ATOM 787 C CA . ARG A 1 126 ? 36.417 25.993 23.508 1.00 20.67 104 ARG A CA 1
ATOM 788 C C . ARG A 1 126 ? 36.539 26.776 24.813 1.00 24.66 104 ARG A C 1
ATOM 789 O O . ARG A 1 126 ? 36.951 27.938 24.815 1.00 27.83 104 ARG A O 1
ATOM 797 N N . ILE A 1 127 ? 36.169 26.141 25.921 1.00 24.54 105 ILE A N 1
ATOM 798 C CA . ILE A 1 127 ? 36.375 26.730 27.243 1.00 23.86 105 ILE A CA 1
ATOM 799 C C . ILE A 1 127 ? 36.885 25.668 28.199 1.00 25.21 105 ILE A C 1
ATOM 800 O O . ILE A 1 127 ? 36.773 24.471 27.926 1.00 24.22 105 ILE A O 1
ATOM 805 N N . ASP A 1 128 ? 37.442 26.104 29.323 1.00 26.64 106 ASP A N 1
ATOM 806 C CA . ASP A 1 128 ? 37.783 25.178 30.392 1.00 28.11 106 ASP A CA 1
ATOM 807 C C . ASP A 1 128 ? 36.968 25.538 31.630 1.00 28.41 106 ASP A C 1
ATOM 808 O O . ASP A 1 128 ? 36.133 26.447 31.589 1.00 26.98 106 ASP A O 1
ATOM 813 N N . GLN A 1 129 ? 37.202 24.812 32.718 1.00 26.76 107 GLN A N 1
ATOM 814 C CA . GLN A 1 129 ? 36.537 25.083 33.985 1.00 29.59 107 GLN A CA 1
ATOM 815 C C . GLN A 1 129 ? 36.789 26.517 34.420 1.00 28.13 107 GLN A C 1
ATOM 816 O O . GLN A 1 129 ? 37.873 27.064 34.198 1.00 27.89 107 GLN A O 1
ATOM 822 N N . GLY A 1 130 ? 35.791 27.122 35.051 1.00 24.45 108 GLY A N 1
ATOM 823 C CA . GLY A 1 130 ? 35.927 28.484 35.528 1.00 25.58 108 GLY A CA 1
ATOM 824 C C . GLY A 1 130 ? 34.679 29.307 35.278 1.00 26.71 108 GLY A C 1
ATOM 825 O O . GLY A 1 130 ? 33.594 28.768 35.053 1.00 26.14 108 GLY A O 1
ATOM 826 N N . VAL A 1 131 ? 34.841 30.624 35.314 1.00 28.31 109 VAL A N 1
ATOM 827 C CA . VAL A 1 131 ? 33.714 31.540 35.229 1.00 22.01 109 VAL A CA 1
ATOM 828 C C . VAL A 1 131 ? 33.587 32.168 33.842 1.00 25.02 109 VAL A C 1
ATOM 829 O O . VAL A 1 131 ? 34.565 32.679 33.291 1.00 28.90 109 VAL A O 1
ATOM 833 N N . HIS A 1 132 ? 32.377 32.126 33.288 1.00 24.93 110 HIS A N 1
ATOM 834 C CA . HIS A 1 132 ? 32.123 32.587 31.923 1.00 23.08 110 HIS A CA 1
ATOM 835 C C . HIS A 1 132 ? 30.881 33.461 31.845 1.00 29.63 110 HIS A C 1
ATOM 836 O O . HIS A 1 132 ? 29.862 33.170 32.474 1.00 39.02 110 HIS A O 1
ATOM 843 N N . ARG A 1 133 ? 30.967 34.528 31.059 1.00 20.85 111 ARG A N 1
ATOM 844 C CA . ARG A 1 133 ? 29.833 35.412 30.871 1.00 19.50 111 ARG A CA 1
ATOM 845 C C . ARG A 1 133 ? 29.174 35.095 29.537 1.00 19.34 111 ARG A C 1
ATOM 846 O O . ARG A 1 133 ? 29.852 34.947 28.517 1.00 24.14 111 ARG A O 1
ATOM 854 N N . ILE A 1 134 ? 27.853 34.955 29.561 1.00 15.99 112 ILE A N 1
ATOM 855 C CA . ILE A 1 134 ? 27.094 34.590 28.370 1.00 16.72 112 ILE A CA 1
ATOM 856 C C . ILE A 1 134 ? 26.015 35.630 28.135 1.00 18.93 112 ILE A C 1
ATOM 857 O O . ILE A 1 134 ? 25.200 35.895 29.024 1.00 18.39 112 ILE A O 1
ATOM 862 N N . GLU A 1 135 ? 26.024 36.230 26.947 1.00 16.13 113 GLU A N 1
ATOM 863 C CA . GLU A 1 135 ? 25.031 37.230 26.584 1.00 15.17 113 GLU A CA 1
ATOM 864 C C . GLU A 1 135 ? 23.748 36.564 26.116 1.00 16.30 113 GLU A C 1
ATOM 865 O O . GLU A 1 135 ? 23.789 35.585 25.367 1.00 18.01 113 GLU A O 1
ATOM 871 N N . THR A 1 136 ? 22.611 37.079 26.580 1.00 17.13 114 THR A N 1
ATOM 872 C CA . THR A 1 136 ? 21.303 36.567 26.170 1.00 14.00 114 THR A CA 1
ATOM 873 C C . THR A 1 136 ? 20.395 37.742 25.800 1.00 13.55 114 THR A C 1
ATOM 874 O O . THR A 1 136 ? 20.727 38.895 26.091 1.00 14.63 114 THR A O 1
ATOM 878 N N . PRO A 1 137 ? 19.243 37.457 25.168 1.00 12.22 115 PRO A N 1
ATOM 879 C CA . PRO A 1 137 ? 18.296 38.527 24.829 1.00 13.95 115 PRO A CA 1
ATOM 880 C C . PRO A 1 137 ? 17.700 39.275 26.033 1.00 16.36 115 PRO A C 1
ATOM 881 O O . PRO A 1 137 ? 17.124 40.346 25.840 1.00 19.19 115 PRO A O 1
ATOM 885 N N . VAL A 1 138 ? 17.859 38.752 27.246 1.00 15.77 116 VAL A N 1
ATOM 886 C CA . VAL A 1 138 ? 17.345 39.446 28.424 1.00 17.88 116 VAL A CA 1
ATOM 887 C C . VAL A 1 138 ? 18.464 39.874 29.364 1.00 21.60 116 VAL A C 1
ATOM 888 O O . VAL A 1 138 ? 18.218 40.268 30.512 1.00 22.90 116 VAL A O 1
ATOM 892 N N . GLY A 1 139 ? 19.696 39.814 28.871 1.00 14.09 117 GLY A N 1
ATOM 893 C CA . GLY A 1 139 ? 20.821 40.303 29.654 1.00 15.77 117 GLY A CA 1
ATOM 894 C C . GLY A 1 139 ? 21.906 39.255 29.796 1.00 20.92 117 GLY A C 1
ATOM 895 O O . GLY A 1 139 ? 21.734 38.096 29.408 1.00 18.02 117 GLY A O 1
ATOM 896 N N . THR A 1 140 ? 23.032 39.664 30.363 1.00 21.92 118 THR A N 1
ATOM 897 C CA . THR A 1 140 ? 24.176 38.782 30.481 1.00 17.51 118 THR A CA 1
ATOM 898 C C . THR A 1 140 ? 24.111 37.967 31.773 1.00 16.89 118 THR A C 1
ATOM 899 O O . THR A 1 140 ? 23.868 38.516 32.851 1.00 19.93 118 THR A O 1
ATOM 903 N N . VAL A 1 141 ? 24.303 36.657 31.645 1.00 16.08 119 VAL A N 1
ATOM 904 C CA . VAL A 1 141 ? 24.365 35.770 32.810 1.00 16.70 119 VAL A CA 1
ATOM 905 C C . VAL A 1 141 ? 25.795 35.300 33.032 1.00 20.08 119 VAL A C 1
ATOM 906 O O . VAL A 1 141 ? 26.641 35.416 32.142 1.00 21.28 119 VAL A O 1
ATOM 910 N N . GLU A 1 142 ? 26.077 34.796 34.230 1.00 17.97 120 GLU A N 1
ATOM 911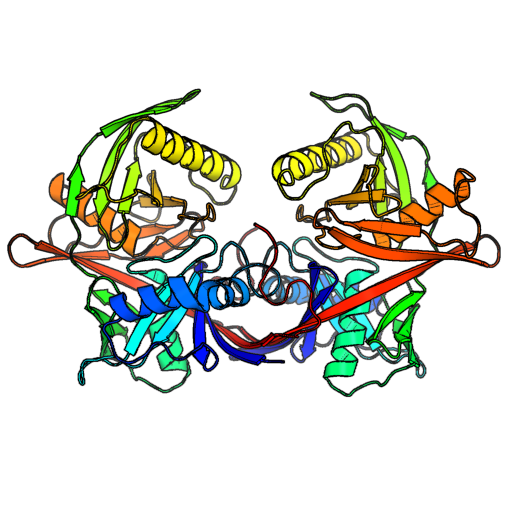 C CA . GLU A 1 142 ? 27.411 34.308 34.534 1.00 18.31 120 GLU A CA 1
ATOM 912 C C . GLU A 1 142 ? 27.340 32.826 34.891 1.00 21.33 120 GLU A C 1
ATOM 913 O O . GLU A 1 142 ? 26.662 32.448 35.847 1.00 23.95 120 GLU A O 1
ATOM 919 N N . ALA A 1 143 ? 28.026 31.984 34.125 1.00 21.70 121 ALA A N 1
ATOM 920 C CA . ALA A 1 143 ? 28.043 30.556 34.423 1.00 16.17 121 ALA A CA 1
ATOM 921 C C . ALA A 1 143 ? 29.415 30.140 34.922 1.00 25.86 121 ALA A C 1
ATOM 922 O O . ALA A 1 143 ? 30.439 30.579 34.395 1.00 31.24 121 ALA A O 1
ATOM 924 N N . THR A 1 144 ? 29.426 29.299 35.947 1.00 17.07 122 THR A N 1
ATOM 925 C CA . THR A 1 144 ? 30.664 28.704 36.439 1.00 19.99 122 THR A CA 1
ATOM 926 C C . THR A 1 144 ? 30.659 27.215 36.122 1.00 20.40 122 THR A C 1
ATOM 927 O O . THR A 1 144 ? 29.769 26.488 36.561 1.00 21.49 122 THR A O 1
ATOM 931 N N . LEU A 1 145 ? 31.638 26.763 35.346 1.00 20.43 123 LEU A N 1
ATOM 932 C CA . LEU A 1 145 ? 31.802 25.333 35.103 1.00 20.64 123 LEU A CA 1
ATOM 933 C C . LEU A 1 145 ? 32.697 24.759 36.205 1.00 20.04 123 LEU A C 1
ATOM 934 O O . LEU A 1 145 ? 33.882 25.093 36.290 1.00 28.03 123 LEU A O 1
ATOM 939 N N . HIS A 1 146 ? 32.126 23.902 37.050 1.00 20.80 124 HIS A N 1
ATOM 940 C CA . HIS A 1 146 ? 32.836 23.365 38.214 1.00 25.28 124 HIS A CA 1
ATOM 941 C C . HIS A 1 146 ? 33.708 22.161 37.871 1.00 25.55 124 HIS A C 1
ATOM 942 O O . HIS A 1 146 ? 33.639 21.634 36.758 1.00 27.17 124 HIS A O 1
ATOM 949 N N . GLU A 1 147 ? 34.519 21.721 38.835 1.00 27.70 125 GLU A N 1
ATOM 950 C CA . GLU A 1 147 ? 35.409 20.580 38.619 1.00 28.27 125 GLU A CA 1
ATOM 951 C C . GLU A 1 147 ? 34.638 19.300 38.297 1.00 27.19 125 GLU A C 1
ATOM 952 O O . GLU A 1 147 ? 35.099 18.471 37.511 1.00 33.45 125 GLU A O 1
ATOM 958 N N . ASP A 1 148 ? 33.460 19.139 38.895 1.00 21.95 126 ASP A N 1
ATOM 959 C CA . ASP A 1 148 ? 32.635 17.969 38.609 1.00 22.50 126 ASP A CA 1
ATOM 960 C C . ASP A 1 148 ? 31.824 18.115 37.319 1.00 19.38 126 ASP A C 1
ATOM 961 O O . ASP A 1 148 ? 30.968 17.281 37.026 1.00 21.65 126 ASP A O 1
ATOM 966 N N . LEU A 1 149 ? 32.095 19.196 36.583 1.00 21.43 127 LEU A N 1
ATOM 967 C CA . LEU A 1 149 ? 31.439 19.536 35.303 1.00 21.71 127 LEU A CA 1
ATOM 968 C C . LEU A 1 149 ? 29.974 19.963 35.404 1.00 20.59 127 LEU A C 1
ATOM 969 O O . LEU A 1 149 ? 29.310 20.185 34.385 1.00 18.37 127 LEU A O 1
ATOM 974 N N . SER A 1 150 ? 29.467 20.091 36.624 1.00 16.40 128 SER A N 1
ATOM 975 C CA . SER A 1 150 ? 28.183 20.748 36.821 1.00 15.21 128 SER A CA 1
ATOM 976 C C . SER A 1 150 ? 28.384 22.235 36.554 1.00 21.20 128 SER A C 1
ATOM 977 O O . SER A 1 150 ? 29.520 22.706 36.483 1.00 19.38 128 SER A O 1
ATOM 980 N N . VAL A 1 151 ? 27.285 22.969 36.405 1.00 14.89 129 VAL A N 1
ATOM 981 C CA . VAL A 1 151 ? 27.337 24.383 36.055 1.00 14.98 129 VAL A CA 1
ATOM 982 C C . VAL A 1 151 ? 26.404 25.179 36.954 1.00 14.81 129 VAL A C 1
ATOM 983 O O . VAL A 1 151 ? 25.229 24.821 37.135 1.00 16.11 129 VAL A O 1
ATOM 987 N N . SER A 1 152 ? 26.940 26.236 37.547 1.00 13.76 130 SER A N 1
ATOM 988 C CA . SER A 1 152 ? 26.125 27.198 38.272 1.00 12.23 130 SER A CA 1
ATOM 989 C C . SER A 1 152 ? 25.838 28.382 37.376 1.00 16.42 130 SER A C 1
ATOM 990 O O . SER A 1 152 ? 26.752 28.964 36.790 1.00 18.71 130 SER A O 1
ATOM 993 N N . VAL A 1 153 ? 24.567 28.746 37.268 1.00 14.71 131 VAL A N 1
ATOM 994 C CA . VAL A 1 153 ? 24.206 29.901 36.467 1.00 16.77 131 VAL A CA 1
ATOM 995 C C . VAL A 1 153 ? 23.684 31.012 37.350 1.00 17.05 131 VAL A C 1
ATOM 996 O O . VAL A 1 153 ? 22.666 30.847 38.031 1.00 16.50 131 VAL A O 1
ATOM 1000 N N . ARG A 1 154 ? 24.389 32.138 37.341 1.00 13.37 132 ARG A N 1
ATOM 1001 C CA . ARG A 1 154 ? 23.928 33.342 38.005 1.00 18.46 132 ARG A CA 1
ATOM 1002 C C . ARG A 1 154 ? 23.052 34.066 36.998 1.00 15.70 132 ARG A C 1
ATOM 1003 O O . ARG A 1 154 ? 23.544 34.691 36.058 1.00 16.19 132 ARG A O 1
ATOM 1011 N N . ASN A 1 155 ? 21.745 33.951 37.202 1.00 13.60 133 ASN A N 1
ATOM 1012 C CA . ASN A 1 155 ? 20.746 34.370 36.228 1.00 14.04 133 ASN A CA 1
ATOM 1013 C C . ASN A 1 155 ? 20.485 35.866 36.345 1.00 17.70 133 ASN A C 1
ATOM 1014 O O . ASN A 1 155 ? 20.993 36.514 37.268 1.00 15.68 133 ASN A O 1
ATOM 1019 N N . VAL A 1 156 ? 19.714 36.408 35.400 1.00 17.60 134 VAL A N 1
ATOM 1020 C CA . VAL A 1 156 ? 19.230 37.788 35.471 1.00 18.65 134 VAL A CA 1
ATOM 1021 C C . VAL A 1 156 ? 18.315 37.952 36.686 1.00 14.01 134 VAL A C 1
ATOM 1022 O O . VAL A 1 156 ? 17.824 36.955 37.228 1.00 12.88 134 VAL A O 1
ATOM 1026 N N . PRO A 1 157 ? 18.098 39.198 37.138 1.00 15.97 135 PRO A N 1
ATOM 1027 C CA . PRO A 1 157 ? 17.260 39.384 38.329 1.00 19.62 135 PRO A CA 1
ATOM 1028 C C . PRO A 1 157 ? 15.846 38.828 38.167 1.00 18.62 135 PRO A C 1
ATOM 1029 O O . PRO A 1 157 ? 15.290 38.793 37.051 1.00 17.22 135 PRO A O 1
ATOM 1033 N N . ALA A 1 158 ? 15.295 38.344 39.282 1.00 14.06 136 ALA A N 1
ATOM 1034 C CA . ALA A 1 158 ? 13.957 37.767 39.296 1.00 12.26 136 ALA A CA 1
ATOM 1035 C C . ALA A 1 158 ? 13.091 38.480 40.314 1.00 14.37 136 ALA A C 1
ATOM 1036 O O . ALA A 1 158 ? 13.595 39.011 41.312 1.00 18.52 136 ALA A O 1
ATOM 1038 N N . TYR A 1 159 ? 11.781 38.475 40.091 1.00 14.34 137 TYR A N 1
ATOM 1039 C CA . TYR A 1 159 ? 10.878 39.185 41.003 1.00 13.66 137 TYR A CA 1
ATOM 1040 C C . TYR A 1 159 ? 9.440 38.722 40.861 1.00 14.29 137 TYR A C 1
ATOM 1041 O O . TYR A 1 159 ? 9.034 38.225 39.810 1.00 15.00 137 TYR A O 1
ATOM 1050 N N . ARG A 1 160 ? 8.666 38.879 41.924 1.00 15.91 138 ARG A N 1
ATOM 1051 C CA . ARG A 1 160 ? 7.244 38.591 41.859 1.00 15.45 138 ARG A CA 1
ATOM 1052 C C . ARG A 1 160 ? 6.482 39.869 41.527 1.00 15.98 138 ARG A C 1
ATOM 1053 O O . ARG A 1 160 ? 6.715 40.922 42.140 1.00 17.64 138 ARG A O 1
ATOM 1061 N N . TYR A 1 161 ? 5.583 39.757 40.554 1.00 16.72 139 TYR A N 1
ATOM 1062 C CA . TYR A 1 161 ? 4.814 40.881 40.026 1.00 19.65 139 TYR A CA 1
ATOM 1063 C C . TYR A 1 161 ? 3.464 41.006 40.717 1.00 23.89 139 TYR A C 1
ATOM 1064 O O . TYR A 1 161 ? 3.052 42.102 41.089 1.00 21.78 139 TYR A O 1
ATOM 1073 N N . ARG A 1 162 ? 2.768 39.882 40.858 1.00 20.22 140 ARG A N 1
ATOM 1074 C CA . ARG A 1 162 ? 1.497 39.841 41.575 1.00 25.47 140 ARG A CA 1
ATOM 1075 C C . ARG A 1 162 ? 1.433 38.564 42.400 1.00 23.11 140 ARG A C 1
ATOM 1076 O O . ARG A 1 162 ? 2.042 37.554 42.034 1.00 19.84 140 ARG A O 1
ATOM 1084 N N . THR A 1 163 ? 0.718 38.601 43.521 1.00 23.57 141 THR A N 1
ATOM 1085 C CA . THR A 1 163 ? 0.625 37.405 44.353 1.00 21.46 141 THR A CA 1
ATOM 1086 C C . THR A 1 163 ? -0.801 36.948 44.601 1.00 22.48 141 THR A C 1
ATOM 1087 O O . THR A 1 163 ? -1.721 37.763 44.719 1.00 23.50 141 THR A O 1
ATOM 1091 N N . GLN A 1 164 ? -0.956 35.629 44.671 1.00 25.25 142 GLN A N 1
ATOM 1092 C CA . GLN A 1 164 ? -2.244 34.966 44.851 1.00 29.99 142 GLN A CA 1
ATOM 1093 C C . GLN A 1 164 ? -3.359 35.551 43.986 1.00 28.76 142 GLN A C 1
ATOM 1094 O O . GLN A 1 164 ? -4.406 35.979 44.479 1.00 26.80 142 GLN A O 1
ATOM 1100 N N . VAL A 1 165 ? -3.089 35.577 42.686 1.00 22.57 143 VAL A N 1
ATOM 1101 C CA . VAL A 1 165 ? -4.070 35.933 41.676 1.00 27.20 143 VAL A CA 1
ATOM 1102 C C . VAL A 1 165 ? -5.085 34.803 41.578 1.00 28.80 143 VAL A C 1
ATOM 1103 O O . VAL A 1 165 ? -4.714 33.639 41.403 1.00 24.77 143 VAL A O 1
ATOM 1107 N N . MET A 1 166 ? -6.362 35.146 41.708 1.00 31.16 144 MET A N 1
ATOM 1108 C CA . MET A 1 166 ? -7.426 34.150 41.720 1.00 32.91 144 MET A CA 1
ATOM 1109 C C . MET A 1 166 ? -7.802 33.742 40.302 1.00 32.71 144 MET A C 1
ATOM 1110 O O . MET A 1 166 ? -7.863 34.580 39.401 1.00 33.71 144 MET A O 1
ATOM 1115 N N . LEU A 1 167 ? -8.055 32.450 40.113 1.00 30.30 145 LEU A N 1
ATOM 1116 C CA . LEU A 1 167 ? -8.381 31.918 38.796 1.00 34.60 145 LEU A CA 1
ATOM 1117 C C . LEU A 1 167 ? -9.454 30.841 38.904 1.00 36.86 145 LEU A C 1
ATOM 1118 O O . LEU A 1 167 ? -9.289 29.860 39.631 1.00 38.78 145 LEU A O 1
ATOM 1123 N N . GLN A 1 168 ? -10.559 31.035 38.190 1.00 37.26 146 GLN A N 1
ATOM 1124 C CA . GLN A 1 168 ? -11.602 30.018 38.105 1.00 42.47 146 GLN A CA 1
ATOM 1125 C C . GLN A 1 168 ? -11.254 29.012 37.016 1.00 39.07 146 GLN A C 1
ATOM 1126 O O . GLN A 1 168 ? -11.002 29.391 35.872 1.00 41.97 146 GLN A O 1
ATOM 1132 N N . LEU A 1 169 ? -11.222 27.733 37.376 1.00 36.97 147 LEU A N 1
ATOM 1133 C CA . LEU A 1 169 ? -10.978 26.673 36.402 1.00 37.82 147 LEU A CA 1
ATOM 1134 C C . LEU A 1 169 ? -12.241 25.848 36.227 1.00 42.02 147 LEU A C 1
ATOM 1135 O O . LEU A 1 169 ? -12.611 25.089 37.120 1.00 45.23 147 LEU A O 1
ATOM 1140 N N . PRO A 1 170 ? -12.919 26.007 35.083 1.00 42.77 148 PRO A N 1
ATOM 1141 C CA . PRO A 1 170 ? -14.072 25.163 34.756 1.00 47.17 148 PRO A CA 1
ATOM 1142 C C . PRO A 1 170 ? -13.755 23.675 34.928 1.00 50.23 148 PRO A C 1
ATOM 1143 O O . PRO A 1 170 ? -12.834 23.174 34.286 1.00 51.02 148 PRO A O 1
ATOM 1147 N N . GLY A 1 171 ? -14.496 22.988 35.793 1.00 53.76 149 GLY A N 1
ATOM 1148 C CA . GLY A 1 171 ? -14.230 21.586 36.080 1.00 58.19 149 GLY A CA 1
ATOM 1149 C C . GLY A 1 171 ? -13.371 21.413 37.320 1.00 62.70 149 GLY A C 1
ATOM 1150 O O . GLY A 1 171 ? -13.372 20.357 37.957 1.00 66.54 149 GLY A O 1
ATOM 1151 N N . HIS A 1 172 ? -12.622 22.459 37.650 1.00 59.83 150 HIS A N 1
ATOM 1152 C CA . HIS A 1 172 ? -11.873 22.514 38.896 1.00 59.24 150 HIS A CA 1
ATOM 1153 C C . HIS A 1 172 ? -12.377 23.696 39.707 1.00 62.19 150 HIS A C 1
ATOM 1154 O O . HIS A 1 172 ? -13.418 23.596 40.352 1.00 65.73 150 HIS A O 1
ATOM 1161 N N . GLY A 1 173 ? -11.669 24.819 39.654 1.00 63.13 151 GLY A N 1
ATOM 1162 C CA . GLY A 1 173 ? -12.113 26.016 40.345 1.00 65.25 151 GLY A CA 1
ATOM 1163 C C . GLY A 1 173 ? -12.115 25.896 41.859 1.00 65.72 151 GLY A C 1
ATOM 1164 O O . GLY A 1 173 ? -12.682 24.967 42.433 1.00 69.52 151 GLY A O 1
ATOM 1165 N N . LYS A 1 174 ? -11.460 26.844 42.513 1.00 60.72 152 LYS A N 1
ATOM 1166 C CA . LYS A 1 174 ? -10.699 27.868 41.821 1.00 53.10 152 LYS A CA 1
ATOM 1167 C C . LYS A 1 174 ? -9.271 27.736 42.298 1.00 43.12 152 LYS A C 1
ATOM 1168 O O . LYS A 1 174 ? -9.005 27.014 43.257 1.00 42.97 152 LYS A O 1
ATOM 1174 N N . VAL A 1 175 ? -8.342 28.414 41.636 1.00 34.25 153 VAL A N 1
ATOM 1175 C CA . VAL A 1 175 ? -6.952 28.339 42.066 1.00 32.19 153 VAL A CA 1
ATOM 1176 C C . VAL A 1 175 ? -6.346 29.709 42.291 1.00 29.66 153 VAL A C 1
ATOM 1177 O O . VAL A 1 175 ? -6.874 30.729 41.842 1.00 31.85 153 VAL A O 1
ATOM 1181 N N . HIS A 1 176 ? -5.230 29.712 43.005 1.00 27.30 154 HIS A N 1
ATOM 1182 C CA . HIS A 1 176 ? -4.497 30.928 43.269 1.00 23.66 154 HIS A CA 1
ATOM 1183 C C . HIS A 1 176 ? -3.074 30.737 42.778 1.00 25.03 154 HIS A C 1
ATOM 1184 O O . HIS A 1 176 ? -2.506 29.654 42.916 1.00 29.48 154 HIS A O 1
ATOM 1191 N N . GLY A 1 177 ? -2.501 31.783 42.189 1.00 24.80 155 GLY A N 1
ATOM 1192 C CA . GLY A 1 177 ? -1.152 31.695 41.664 1.00 22.86 155 GLY A CA 1
ATOM 1193 C C . GLY A 1 177 ? -0.374 32.992 41.769 1.00 24.15 155 GLY A C 1
ATOM 1194 O O . GLY A 1 177 ? -0.962 34.068 41.907 1.00 25.64 155 GLY A O 1
ATOM 1195 N N . ASP A 1 178 ? 0.950 32.888 41.710 1.00 18.98 156 ASP A N 1
ATOM 1196 C CA . ASP A 1 178 ? 1.800 34.075 41.662 1.00 19.40 156 ASP A CA 1
ATOM 1197 C C . ASP A 1 178 ? 2.218 34.311 40.221 1.00 18.61 156 ASP A C 1
ATOM 1198 O O . ASP A 1 178 ? 2.356 33.364 39.437 1.00 17.36 156 ASP A O 1
ATOM 1203 N N . ILE A 1 179 ? 2.395 35.576 39.866 1.00 20.87 157 ILE A N 1
ATOM 1204 C CA . ILE A 1 179 ? 2.938 35.933 38.568 1.00 17.66 157 ILE A CA 1
ATOM 1205 C C . ILE A 1 179 ? 4.349 36.442 38.811 1.00 16.93 157 ILE A C 1
ATOM 1206 O O . ILE A 1 179 ? 4.549 37.381 39.589 1.00 20.77 157 ILE A O 1
ATOM 1211 N N . ALA A 1 180 ? 5.337 35.804 38.190 1.00 14.78 158 ALA A N 1
ATOM 1212 C CA . ALA A 1 180 ? 6.729 36.129 38.485 1.00 16.15 158 ALA A CA 1
ATOM 1213 C C . ALA A 1 180 ? 7.662 35.993 37.285 1.00 16.91 158 ALA A C 1
ATOM 1214 O O . ALA A 1 180 ? 7.453 35.159 36.396 1.00 14.41 158 ALA A O 1
ATOM 1216 N N . TRP A 1 181 ? 8.695 36.824 37.270 1.00 18.69 159 TRP A N 1
ATOM 1217 C CA . TRP A 1 181 ? 9.690 36.824 36.207 1.00 18.69 159 TRP A CA 1
ATOM 1218 C C . TRP A 1 181 ? 10.980 36.183 36.679 1.00 15.64 159 TRP A C 1
ATOM 1219 O O . TRP A 1 181 ? 11.556 36.574 37.702 1.00 12.92 159 TRP A O 1
ATOM 1230 N N . GLY A 1 182 ? 11.424 35.181 35.930 1.00 13.94 160 GLY A N 1
ATOM 1231 C CA . GLY A 1 182 ? 12.676 34.520 36.219 1.00 12.76 160 GLY A CA 1
ATOM 1232 C C . GLY A 1 182 ? 13.547 34.418 34.990 1.00 13.61 160 GLY A C 1
ATOM 1233 O O . GLY A 1 182 ? 14.425 33.552 34.928 1.00 15.64 160 GLY A O 1
ATOM 1234 N N . GLY A 1 183 ? 13.320 35.310 34.024 1.00 15.19 161 GLY A N 1
ATOM 1235 C CA . GLY A 1 183 ? 13.960 35.185 32.729 1.00 18.47 161 GLY A CA 1
ATOM 1236 C C . GLY A 1 183 ? 12.956 34.801 31.646 1.00 12.50 161 GLY A C 1
ATOM 1237 O O . GLY A 1 183 ? 13.257 34.906 30.475 1.00 14.91 161 GLY A O 1
ATOM 1238 N N . ASN A 1 184 ? 11.789 34.323 32.074 1.00 15.69 162 ASN A N 1
ATOM 1239 C CA . ASN A 1 184 ? 10.580 34.230 31.257 1.00 15.38 162 ASN A CA 1
ATOM 1240 C C . ASN A 1 184 ? 9.435 34.505 32.229 1.00 17.89 162 ASN A C 1
ATOM 1241 O O . ASN A 1 184 ? 9.664 34.561 33.443 1.00 15.24 162 ASN A O 1
ATOM 1246 N N . TRP A 1 185 ? 8.217 34.666 31.722 1.00 17.49 163 TRP A N 1
ATOM 1247 C CA . TRP A 1 185 ? 7.058 34.890 32.594 1.00 17.12 163 TRP A CA 1
ATOM 1248 C C . TRP A 1 185 ? 6.360 33.596 33.012 1.00 16.65 163 TRP A C 1
ATOM 1249 O O . TRP A 1 185 ? 5.976 32.791 32.171 1.00 14.59 163 TRP A O 1
ATOM 1260 N N . PHE A 1 186 ? 6.176 33.423 34.316 1.00 18.19 164 PHE A N 1
ATOM 1261 C CA . PHE A 1 186 ? 5.562 32.216 34.862 1.00 15.37 164 PHE A CA 1
ATOM 1262 C C . PHE A 1 186 ? 4.329 32.523 35.698 1.00 17.27 164 PHE A C 1
ATOM 1263 O O . PHE A 1 186 ? 4.254 33.557 36.371 1.00 18.56 164 PHE A O 1
ATOM 1271 N N . PHE A 1 187 ? 3.369 31.611 35.653 1.00 15.56 165 PHE A N 1
ATOM 1272 C CA . PHE A 1 187 ? 2.315 31.554 36.649 1.00 18.47 165 PHE A CA 1
ATOM 1273 C C . PHE A 1 187 ? 2.629 30.353 37.538 1.00 20.07 165 PHE A C 1
ATOM 1274 O O . PHE A 1 187 ? 2.815 29.234 37.045 1.00 18.63 165 PHE A O 1
ATOM 1282 N N . LEU A 1 188 ? 2.707 30.593 38.843 1.00 15.31 166 LEU A N 1
ATOM 1283 C CA . LEU A 1 188 ? 3.127 29.564 39.800 1.00 16.87 166 LEU A CA 1
ATOM 1284 C C . LEU A 1 188 ? 1.977 29.175 40.730 1.00 19.77 166 LEU A C 1
ATOM 1285 O O . LEU A 1 188 ? 1.431 30.025 41.427 1.00 17.78 166 LEU A O 1
ATOM 1290 N N . ILE A 1 189 ? 1.627 27.889 40.751 1.00 18.35 167 ILE A N 1
ATOM 1291 C CA . ILE A 1 189 ? 0.509 27.401 41.566 1.00 16.68 167 ILE A CA 1
ATOM 1292 C C . ILE A 1 189 ? 0.892 26.267 42.523 1.00 17.84 167 ILE A C 1
ATOM 1293 O O . ILE A 1 189 ? 1.570 25.315 42.121 1.00 19.13 167 ILE A O 1
ATOM 1298 N N . SER A 1 190 ? 0.421 26.357 43.769 1.00 20.66 168 SER A N 1
ATOM 1299 C CA . SER A 1 190 ? 0.601 25.289 44.758 1.00 20.88 168 SER A CA 1
ATOM 1300 C C . SER A 1 190 ? -0.700 24.569 45.151 1.00 27.38 168 SER A C 1
ATOM 1301 O O . SER A 1 190 ? -0.661 23.414 45.579 1.00 35.88 168 SER A O 1
ATOM 1304 N N . ASP A 1 191 ? -1.843 25.241 45.011 1.00 26.50 169 ASP A N 1
ATOM 1305 C CA . ASP A 1 191 ? -3.122 24.673 45.457 1.00 27.75 169 ASP A CA 1
ATOM 1306 C C . ASP A 1 191 ? -3.943 24.068 44.310 1.00 30.21 169 ASP A C 1
ATOM 1307 O O . ASP A 1 191 ? -5.151 24.292 44.182 1.00 33.47 169 ASP A O 1
ATOM 1312 N N . HIS A 1 192 ? -3.270 23.275 43.487 1.00 25.45 170 HIS A N 1
ATOM 1313 C CA . HIS A 1 192 ? -3.870 22.746 42.268 1.00 24.41 170 HIS A CA 1
ATOM 1314 C C . HIS A 1 192 ? -4.559 21.398 42.470 1.00 27.73 170 HIS A C 1
ATOM 1315 O O . HIS A 1 192 ? -5.491 21.059 41.736 1.00 31.39 170 HIS A O 1
ATOM 1322 N N . GLY A 1 193 ? -4.095 20.625 43.449 1.00 25.64 171 GLY A N 1
ATOM 1323 C CA . GLY A 1 193 ? -4.693 19.332 43.744 1.00 29.71 171 GLY A CA 1
ATOM 1324 C C . GLY A 1 193 ? -4.357 18.252 42.728 1.00 29.34 171 GLY A C 1
ATOM 1325 O O . GLY A 1 193 ? -5.034 17.224 42.653 1.00 34.97 171 GLY A O 1
ATOM 1326 N N . GLN A 1 194 ? -3.308 18.482 41.945 1.00 25.76 172 GLN A N 1
ATOM 1327 C CA . GLN A 1 194 ? -2.884 17.513 40.937 1.00 27.77 172 GLN A CA 1
ATOM 1328 C C . GLN A 1 194 ? -1.699 16.706 41.438 1.00 26.72 172 GLN A C 1
ATOM 1329 O O . GLN A 1 194 ? -0.884 17.196 42.215 1.00 24.82 172 GLN A O 1
ATOM 1335 N N . ARG A 1 195 ? -1.604 15.465 40.982 1.00 26.81 173 ARG A N 1
ATOM 1336 C CA . ARG A 1 195 ? -0.486 14.605 41.333 1.00 22.38 173 ARG A CA 1
ATOM 1337 C C . ARG A 1 195 ? 0.653 14.846 40.350 1.00 22.33 173 ARG A C 1
ATOM 1338 O O . ARG A 1 195 ? 0.475 14.717 39.135 1.00 22.39 173 ARG A O 1
ATOM 1346 N N . ILE A 1 196 ? 1.819 15.201 40.875 1.00 17.42 174 ILE A N 1
ATOM 1347 C CA . ILE A 1 196 ? 2.968 15.522 40.036 1.00 16.62 174 ILE A CA 1
ATOM 1348 C C . ILE A 1 196 ? 3.915 14.332 39.937 1.00 20.38 174 ILE A C 1
ATOM 1349 O O . ILE A 1 196 ? 4.670 14.041 40.869 1.00 24.13 174 ILE A O 1
ATOM 1354 N N . ALA A 1 197 ? 3.838 13.634 38.806 1.00 21.21 175 ALA A N 1
ATOM 1355 C CA . ALA A 1 197 ? 4.696 12.486 38.524 1.00 18.64 175 ALA A CA 1
ATOM 1356 C C . ALA A 1 197 ? 4.674 12.209 37.028 1.00 18.44 175 ALA A C 1
ATOM 1357 O O . ALA A 1 197 ? 3.708 12.555 36.344 1.00 19.99 175 ALA A O 1
ATOM 1359 N N . LEU A 1 198 ? 5.735 11.587 36.521 1.00 21.02 176 LEU A N 1
ATOM 1360 C CA . LEU A 1 198 ? 5.861 11.316 35.093 1.00 20.86 176 LEU A CA 1
ATOM 1361 C C . LEU A 1 198 ? 4.672 10.546 34.524 1.00 22.97 176 LEU A C 1
ATOM 1362 O O . LEU A 1 198 ? 4.262 10.784 33.384 1.00 22.04 176 LEU A O 1
ATOM 1367 N N . ASP A 1 199 ? 4.100 9.641 35.313 1.00 23.25 177 ASP A N 1
ATOM 1368 C CA . ASP A 1 199 ? 2.992 8.830 34.801 1.00 23.86 177 ASP A CA 1
ATOM 1369 C C . ASP A 1 199 ? 1.679 9.613 34.693 1.00 25.38 177 ASP A C 1
ATOM 1370 O O . ASP A 1 199 ? 0.661 9.081 34.257 1.00 27.67 177 ASP A O 1
ATOM 1375 N N . ASN A 1 200 ? 1.715 10.881 35.093 1.00 22.16 178 ASN A N 1
ATOM 1376 C CA . ASN A 1 200 ? 0.524 11.723 35.060 1.00 23.14 178 ASN A CA 1
ATOM 1377 C C . ASN A 1 200 ? 0.669 12.967 34.174 1.00 24.45 178 ASN A C 1
ATOM 1378 O O . ASN A 1 200 ? -0.142 13.889 34.271 1.00 25.93 178 ASN A O 1
ATOM 1383 N N . VAL A 1 201 ? 1.688 13.000 33.315 1.00 22.60 179 VAL A N 1
ATOM 1384 C CA . VAL A 1 201 ? 1.938 14.190 32.491 1.00 22.83 179 VAL A CA 1
ATOM 1385 C C . VAL A 1 201 ? 0.795 14.543 31.537 1.00 22.46 179 VAL A C 1
ATOM 1386 O O . VAL A 1 201 ? 0.634 15.703 31.162 1.00 23.74 179 VAL A O 1
ATOM 1390 N N . GLU A 1 202 ? -0.003 13.557 31.142 1.00 23.00 180 GLU A N 1
ATOM 1391 C CA . GLU A 1 202 ? -1.133 13.853 30.268 1.00 24.26 180 GLU A CA 1
ATOM 1392 C C . GLU A 1 202 ? -2.159 14.760 30.952 1.00 24.81 180 GLU A C 1
ATOM 1393 O O . GLU A 1 202 ? -2.549 15.793 30.406 1.00 26.12 180 GLU A O 1
ATOM 1399 N N . ALA A 1 203 ? -2.585 14.379 32.152 1.00 25.44 181 ALA A N 1
ATOM 1400 C CA . ALA A 1 203 ? -3.528 15.192 32.916 1.00 26.96 181 ALA A CA 1
ATOM 1401 C C . ALA A 1 203 ? -2.914 16.527 33.347 1.00 25.39 181 ALA A C 1
ATOM 1402 O O . ALA A 1 203 ? -3.613 17.536 33.438 1.00 28.93 181 ALA A O 1
ATOM 1404 N N . LEU A 1 204 ? -1.615 16.525 33.627 1.00 22.14 182 LEU A N 1
ATOM 1405 C CA . LEU A 1 204 ? -0.935 17.750 34.049 1.00 21.28 182 LEU A CA 1
ATOM 1406 C C . LEU A 1 204 ? -0.845 18.741 32.895 1.00 25.38 182 LEU A C 1
ATOM 1407 O O . LEU A 1 204 ? -0.927 19.954 33.090 1.00 24.02 182 LEU A O 1
ATOM 1412 N N . THR A 1 205 ? -0.671 18.213 31.692 1.00 21.75 183 THR A N 1
ATOM 1413 C CA . THR A 1 205 ? -0.628 19.039 30.493 1.00 22.12 183 THR A CA 1
ATOM 1414 C C . THR A 1 205 ? -1.986 19.698 30.245 1.00 26.74 183 THR A C 1
ATOM 1415 O O . THR A 1 205 ? -2.066 20.899 29.995 1.00 25.56 183 THR A O 1
ATOM 1419 N N . HIS A 1 206 ? -3.056 18.915 30.330 1.00 30.66 184 HIS A N 1
ATOM 1420 C CA . HIS A 1 206 ? -4.399 19.467 30.187 1.00 29.81 184 HIS A CA 1
ATOM 1421 C C . HIS A 1 206 ? -4.709 20.536 31.224 1.00 29.23 184 HIS A C 1
ATOM 1422 O O . HIS A 1 206 ? -5.291 21.572 30.900 1.00 35.25 184 HIS A O 1
ATOM 1429 N N . TYR A 1 207 ? -4.319 20.272 32.468 1.00 25.35 185 TYR A N 1
ATOM 1430 C CA . TYR A 1 207 ? -4.603 21.173 33.574 1.00 25.47 185 TYR A CA 1
ATOM 1431 C C . TYR A 1 207 ? -3.930 22.524 33.368 1.00 26.73 185 TYR A C 1
ATOM 1432 O O . TYR A 1 207 ? -4.565 23.568 33.504 1.00 30.36 185 TYR A O 1
ATOM 1441 N N . THR A 1 208 ? -2.643 22.496 33.043 1.00 25.63 186 THR A N 1
ATOM 1442 C CA . THR A 1 208 ? -1.898 23.733 32.821 1.00 23.40 186 THR A CA 1
ATOM 1443 C C . THR A 1 208 ? -2.354 24.453 31.544 1.00 24.66 186 THR A C 1
ATOM 1444 O O . THR A 1 208 ? -2.328 25.684 31.477 1.00 27.75 186 THR A O 1
ATOM 1448 N N . ARG A 1 209 ? -2.773 23.694 30.534 1.00 25.24 187 ARG A N 1
ATOM 1449 C CA . ARG A 1 209 ? -3.328 24.312 29.336 1.00 26.76 187 ARG A CA 1
ATOM 1450 C C . ARG A 1 209 ? -4.572 25.116 29.687 1.00 28.43 187 ARG A C 1
ATOM 1451 O O . ARG A 1 209 ? -4.743 26.241 29.216 1.00 33.42 187 ARG A O 1
ATOM 1459 N N . ASP A 1 210 ? -5.439 24.531 30.512 1.00 30.93 188 ASP A N 1
ATOM 1460 C CA . ASP A 1 210 ? -6.645 25.221 30.965 1.00 33.42 188 ASP A CA 1
ATOM 1461 C C . ASP A 1 210 ? -6.301 26.459 31.793 1.00 30.50 188 ASP A C 1
ATOM 1462 O O . ASP A 1 210 ? -6.962 27.495 31.665 1.00 35.77 188 ASP A O 1
ATOM 1467 N N . VAL A 1 211 ? -5.282 26.346 32.646 1.00 30.34 189 VAL A N 1
ATOM 1468 C CA . VAL A 1 211 ? -4.849 27.474 33.469 1.00 30.39 189 VAL A CA 1
ATOM 1469 C C . VAL A 1 211 ? -4.442 28.629 32.571 1.00 30.09 189 VAL A C 1
ATOM 1470 O O . VAL A 1 211 ? -4.820 29.777 32.805 1.00 32.53 189 VAL A O 1
ATOM 1474 N N . ARG A 1 212 ? -3.677 28.316 31.530 1.00 31.22 190 ARG A N 1
ATOM 1475 C CA . ARG A 1 212 ? -3.235 29.347 30.606 1.00 35.03 190 ARG A CA 1
ATOM 1476 C C . ARG A 1 212 ? -4.408 29.925 29.820 1.00 40.02 190 ARG A C 1
ATOM 1477 O O . ARG A 1 212 ? -4.471 31.138 29.600 1.00 32.99 190 ARG A O 1
ATOM 1485 N N . GLN A 1 213 ? -5.320 29.045 29.405 1.00 37.24 191 GLN A N 1
ATOM 1486 C CA . GLN A 1 213 ? -6.584 29.422 28.778 1.00 41.38 191 GLN A CA 1
ATOM 1487 C C . GLN A 1 213 ? -7.315 30.450 29.647 1.00 38.48 191 GLN A C 1
ATOM 1488 O O . GLN A 1 213 ? -7.753 31.501 29.168 1.00 38.28 191 GLN A O 1
ATOM 1494 N N . ALA A 1 214 ? -7.421 30.137 30.934 1.00 35.41 192 ALA A N 1
ATOM 1495 C CA . ALA A 1 214 ? -8.102 30.990 31.902 1.00 39.24 192 ALA A CA 1
ATOM 1496 C C . ALA A 1 214 ? -7.395 32.328 32.094 1.00 38.22 192 ALA A C 1
ATOM 1497 O O . ALA A 1 214 ? -8.047 33.358 32.253 1.00 41.68 192 ALA A O 1
ATOM 1499 N N . LEU A 1 215 ? -6.064 32.310 32.108 1.00 35.04 193 LEU A N 1
ATOM 1500 C CA . LEU A 1 215 ? -5.304 33.556 32.200 1.00 35.33 193 LEU A CA 1
ATOM 1501 C C . LEU A 1 215 ? -5.625 34.470 31.021 1.00 37.46 193 LEU A C 1
ATOM 1502 O O . LEU A 1 215 ? -5.935 35.651 31.203 1.00 41.98 193 LEU A O 1
ATOM 1507 N N . GLU A 1 216 ? -5.556 33.918 29.813 1.00 40.06 194 GLU A N 1
ATOM 1508 C CA . GLU A 1 216 ? -5.835 34.701 28.614 1.00 45.88 194 GLU A CA 1
ATOM 1509 C C . GLU A 1 216 ? -7.257 35.244 28.613 1.00 42.37 194 GLU A C 1
ATOM 1510 O O . GLU A 1 216 ? -7.482 36.400 28.258 1.00 44.58 194 GLU A O 1
ATOM 1516 N N . ALA A 1 217 ? -8.205 34.412 29.034 1.00 45.97 195 ALA A N 1
ATOM 1517 C CA . ALA A 1 217 ? -9.608 34.811 29.138 1.00 49.38 195 ALA A CA 1
ATOM 1518 C C . ALA A 1 217 ? -9.779 36.080 29.978 1.00 50.67 195 ALA A C 1
ATOM 1519 O O . ALA A 1 217 ? -10.445 37.033 29.563 1.00 49.62 195 ALA A O 1
ATOM 1521 N N . ALA A 1 218 ? -9.158 36.085 31.154 1.00 45.04 196 ALA A N 1
ATOM 1522 C CA . ALA A 1 218 ? -9.291 37.185 32.109 1.00 46.37 196 ALA A CA 1
ATOM 1523 C C . ALA A 1 218 ? -8.371 38.374 31.823 1.00 46.74 196 ALA A C 1
ATOM 1524 O O . ALA A 1 218 ? -8.403 39.365 32.547 1.00 48.02 196 ALA A O 1
ATOM 1526 N N . GLY A 1 219 ? -7.539 38.266 30.789 1.00 36.08 197 GLY A N 1
ATOM 1527 C CA . GLY A 1 219 ? -6.627 39.341 30.427 1.00 33.48 197 GLY A CA 1
ATOM 1528 C C . GLY A 1 219 ? -5.489 39.547 31.409 1.00 36.76 197 GLY A C 1
ATOM 1529 O O . GLY A 1 219 ? -4.994 40.662 31.589 1.00 36.53 197 GLY A O 1
ATOM 1530 N N . ILE A 1 220 ? -5.067 38.462 32.045 1.00 31.66 198 ILE A N 1
ATOM 1531 C CA . ILE A 1 220 ? -4.020 38.524 33.052 1.00 32.04 198 ILE A CA 1
ATOM 1532 C C . ILE A 1 220 ? -2.627 38.361 32.433 1.00 30.95 198 ILE A C 1
ATOM 1533 O O . ILE A 1 220 ? -2.363 37.393 31.717 1.00 30.61 198 ILE A O 1
ATOM 1538 N N . THR A 1 221 ? -1.748 39.327 32.701 1.00 27.86 199 THR A N 1
ATOM 1539 C CA . THR A 1 221 ? -0.395 39.339 32.141 1.00 28.60 199 THR A CA 1
ATOM 1540 C C . THR A 1 221 ? 0.653 39.625 33.207 1.00 26.48 199 THR A C 1
ATOM 1541 O O . THR A 1 221 ? 0.323 39.837 34.372 1.00 25.43 199 THR A O 1
ATOM 1545 N N . GLY A 1 222 ? 1.917 39.642 32.791 1.00 24.82 200 GLY A N 1
ATOM 1546 C CA . GLY A 1 222 ? 3.001 40.124 33.634 1.00 25.29 200 GLY A CA 1
ATOM 1547 C C . GLY A 1 222 ? 3.143 41.629 33.489 1.00 27.73 200 GLY A C 1
ATOM 1548 O O . GLY A 1 222 ? 2.202 42.302 33.054 1.00 30.03 200 GLY A O 1
ATOM 1549 N N . ALA A 1 223 ? 4.308 42.167 33.848 1.00 25.39 201 ALA A N 1
ATOM 1550 C CA . ALA A 1 223 ? 4.564 43.602 33.717 1.00 26.69 201 ALA A CA 1
ATOM 1551 C C . ALA A 1 223 ? 4.494 44.054 32.267 1.00 29.04 201 ALA A C 1
ATOM 1552 O O . ALA A 1 223 ? 4.958 43.352 31.370 1.00 28.63 201 ALA A O 1
ATOM 1554 N N . GLU A 1 224 ? 3.934 45.241 32.055 1.00 36.70 202 GLU A N 1
ATOM 1555 C CA . GLU A 1 224 ? 3.781 45.819 30.720 1.00 37.86 202 GLU A CA 1
ATOM 1556 C C . GLU A 1 224 ? 3.223 44.845 29.688 1.00 36.08 202 GLU A C 1
ATOM 1557 O O . GLU A 1 224 ? 3.790 44.684 28.606 1.00 34.44 202 GLU A O 1
ATOM 1563 N N . GLY A 1 225 ? 2.120 44.192 30.039 1.00 33.42 203 GLY A N 1
ATOM 1564 C CA . GLY A 1 225 ? 1.425 43.311 29.119 1.00 33.05 203 GLY A CA 1
ATOM 1565 C C . GLY A 1 225 ? 2.156 42.027 28.784 1.00 31.08 203 GLY A C 1
ATOM 1566 O O . GLY A 1 225 ? 1.850 41.396 27.774 1.00 30.43 203 GLY A O 1
ATOM 1567 N N . GLY A 1 226 ? 3.106 41.633 29.629 1.00 26.94 204 GLY A N 1
ATOM 1568 C CA . GLY A 1 226 ? 3.892 40.432 29.396 1.00 27.06 204 GLY A CA 1
ATOM 1569 C C . GLY A 1 226 ? 3.052 39.170 29.356 1.00 24.93 204 GLY A C 1
ATOM 1570 O O . GLY A 1 226 ? 2.397 38.825 30.341 1.00 30.63 204 GLY A O 1
ATOM 1571 N N . VAL A 1 227 ? 3.057 38.494 28.207 1.00 27.37 205 VAL A N 1
ATOM 1572 C CA . VAL A 1 227 ? 2.324 37.241 28.068 1.00 25.58 205 VAL A CA 1
ATOM 1573 C C . VAL A 1 227 ? 2.913 36.184 29.000 1.00 25.30 205 VAL A C 1
ATOM 1574 O O . VAL A 1 227 ? 4.111 35.861 28.948 1.00 22.00 205 VAL A O 1
ATOM 1578 N N . ILE A 1 228 ? 2.066 35.654 29.870 1.00 22.67 206 ILE A N 1
ATOM 1579 C CA . ILE A 1 228 ? 2.495 34.595 30.768 1.00 21.36 206 ILE A CA 1
ATOM 1580 C C . ILE A 1 228 ? 2.413 33.291 30.009 1.00 20.88 206 ILE A C 1
ATOM 1581 O O . ILE A 1 228 ? 1.327 32.726 29.875 1.00 22.55 206 ILE A O 1
ATOM 1586 N N . ASP A 1 229 ? 3.547 32.820 29.498 1.00 20.11 207 ASP A N 1
ATOM 1587 C CA . ASP A 1 229 ? 3.513 31.656 28.604 1.00 19.83 207 ASP A CA 1
ATOM 1588 C C . ASP A 1 229 ? 4.102 30.379 29.202 1.00 18.54 207 ASP A C 1
ATOM 1589 O O . ASP A 1 229 ? 4.099 29.332 28.555 1.00 18.30 207 ASP A O 1
ATOM 1594 N N . HIS A 1 230 ? 4.604 30.456 30.431 1.00 17.80 208 HIS A N 1
ATOM 1595 C CA . HIS A 1 230 ? 4.995 29.243 31.145 1.00 17.41 208 HIS A CA 1
ATOM 1596 C C . HIS A 1 230 ? 4.109 29.070 32.382 1.00 17.00 208 HIS A C 1
ATOM 1597 O O . HIS A 1 230 ? 3.851 30.029 33.107 1.00 17.63 208 HIS A O 1
ATOM 1604 N N . ILE A 1 231 ? 3.671 27.841 32.639 1.00 17.13 209 ILE A N 1
ATOM 1605 C CA . ILE A 1 231 ? 2.829 27.564 33.797 1.00 19.53 209 ILE A CA 1
ATOM 1606 C C . ILE A 1 231 ? 3.504 26.515 34.669 1.00 17.63 209 ILE A C 1
ATOM 1607 O O . ILE A 1 231 ? 3.871 25.451 34.180 1.00 19.02 209 ILE A O 1
ATOM 1612 N N . GLU A 1 232 ? 3.674 26.795 35.957 1.00 15.48 210 GLU A N 1
ATOM 1613 C CA . GLU A 1 232 ? 4.251 25.765 36.815 1.00 14.63 210 GLU A CA 1
ATOM 1614 C C . GLU A 1 232 ? 3.457 25.452 38.081 1.00 16.95 210 GLU A C 1
ATOM 1615 O O . GLU A 1 232 ? 3.003 26.351 38.788 1.00 21.23 210 GLU A O 1
ATOM 1621 N N . LEU A 1 233 ? 3.305 24.155 38.336 1.00 16.70 211 LEU A N 1
ATOM 1622 C CA . LEU A 1 233 ? 2.636 23.628 39.521 1.00 14.76 211 LEU A CA 1
ATOM 1623 C C . LEU A 1 233 ? 3.702 23.093 40.456 1.00 15.29 211 LEU A C 1
ATOM 1624 O O . LEU A 1 233 ? 4.665 22.475 40.003 1.00 15.21 211 LEU A O 1
ATOM 1629 N N . PHE A 1 23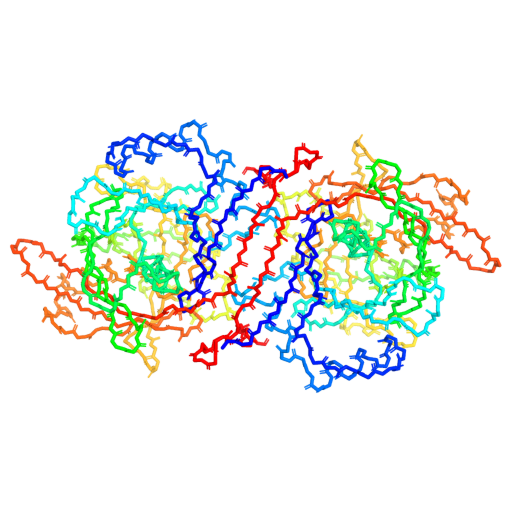4 ? 3.537 23.313 41.757 1.00 14.46 212 PHE A N 1
ATOM 1630 C CA . PHE A 1 234 ? 4.506 22.829 42.736 1.00 16.76 212 PHE A CA 1
ATOM 1631 C C . PHE A 1 234 ? 3.869 21.838 43.714 1.00 19.90 212 PHE A C 1
ATOM 1632 O O . PHE A 1 234 ? 2.671 21.914 43.998 1.00 20.49 212 PHE A O 1
ATOM 1640 N N . ALA A 1 235 ? 4.669 20.896 44.206 1.00 16.61 213 ALA A N 1
ATOM 1641 C CA . ALA A 1 235 ? 4.198 19.931 45.200 1.00 19.13 213 ALA A CA 1
ATOM 1642 C C . ALA A 1 235 ? 5.338 19.525 46.124 1.00 16.17 213 ALA A C 1
ATOM 1643 O O . ALA A 1 235 ? 6.509 19.728 45.794 1.00 17.37 213 ALA A O 1
ATOM 1645 N N . ASP A 1 236 ? 5.001 18.943 47.274 1.00 26.35 214 ASP A N 1
ATOM 1646 C CA . ASP A 1 236 ? 6.015 18.402 48.173 1.00 28.10 214 ASP A CA 1
ATOM 1647 C C . ASP A 1 236 ? 6.731 17.232 47.510 1.00 25.14 214 ASP A C 1
ATOM 1648 O O . ASP A 1 236 ? 6.218 16.630 46.568 1.00 26.17 214 ASP A O 1
ATOM 1653 N N . ASP A 1 237 ? 7.920 16.918 48.011 1.00 24.67 215 ASP A N 1
ATOM 1654 C CA . ASP A 1 237 ? 8.696 15.793 47.506 1.00 24.06 215 ASP A CA 1
ATOM 1655 C C . ASP A 1 237 ? 9.445 15.155 48.680 1.00 20.96 215 ASP A C 1
ATOM 1656 O O . ASP A 1 237 ? 9.955 15.854 49.552 1.00 21.53 215 ASP A O 1
ATOM 1661 N N . PRO A 1 238 ? 9.501 13.819 48.717 1.00 26.19 216 PRO A N 1
ATOM 1662 C CA . PRO A 1 238 ? 10.187 13.182 49.846 1.00 30.91 216 PRO A CA 1
ATOM 1663 C C . PRO A 1 238 ? 11.705 13.391 49.859 1.00 29.31 216 PRO A C 1
ATOM 1664 O O . PRO A 1 238 ? 12.306 13.220 50.924 1.00 33.01 216 PRO A O 1
ATOM 1668 N N . GLN A 1 239 ? 12.305 13.767 48.728 1.00 25.83 217 GLN A N 1
ATOM 1669 C CA . GLN A 1 239 ? 13.763 13.917 48.645 1.00 29.70 217 GLN A CA 1
ATOM 1670 C C . GLN A 1 239 ? 14.220 15.270 48.093 1.00 30.95 217 GLN A C 1
ATOM 1671 O O . GLN A 1 239 ? 15.382 15.436 47.717 1.00 34.75 217 GLN A O 1
ATOM 1677 N N . ALA A 1 240 ? 13.308 16.226 48.021 1.00 26.49 218 ALA A N 1
ATOM 1678 C CA . ALA A 1 240 ? 13.672 17.580 47.619 1.00 19.85 218 ALA A CA 1
ATOM 1679 C C . ALA A 1 240 ? 12.788 18.549 48.380 1.00 18.48 218 ALA A C 1
ATOM 1680 O O . ALA A 1 240 ? 11.881 18.127 49.092 1.00 17.56 218 ALA A O 1
ATOM 1682 N N . ASP A 1 241 ? 13.023 19.848 48.239 1.00 14.66 219 ASP A N 1
ATOM 1683 C CA . ASP A 1 241 ? 12.128 20.789 48.895 1.00 15.54 219 ASP A CA 1
ATOM 1684 C C . ASP A 1 241 ? 10.777 20.823 48.190 1.00 17.67 219 ASP A C 1
ATOM 1685 O O . ASP A 1 241 ? 9.747 21.105 48.810 1.00 19.44 219 ASP A O 1
ATOM 1690 N N . SER A 1 242 ? 10.784 20.495 46.897 1.00 13.90 220 SER A N 1
ATOM 1691 C CA . SER A 1 242 ? 9.610 20.618 46.057 1.00 16.63 220 SER A CA 1
ATOM 1692 C C . SER A 1 242 ? 9.808 19.813 44.777 1.00 14.53 220 SER A C 1
ATOM 1693 O O . SER A 1 242 ? 10.945 19.564 44.355 1.00 16.34 220 SER A O 1
ATOM 1696 N N . ARG A 1 243 ? 8.698 19.398 44.172 1.00 16.75 221 ARG A N 1
ATOM 1697 C CA . ARG A 1 243 ? 8.696 18.811 42.834 1.00 13.94 221 ARG A CA 1
ATOM 1698 C C . ARG A 1 243 ? 7.798 19.702 41.981 1.00 17.45 221 ARG A C 1
ATOM 1699 O O . ARG A 1 243 ? 6.772 20.178 42.469 1.00 19.15 221 ARG A O 1
ATOM 1707 N N . ASN A 1 244 ? 8.162 19.946 40.719 1.00 14.66 222 ASN A N 1
ATOM 1708 C CA . ASN A 1 244 ? 7.298 20.755 39.854 1.00 11.90 222 ASN A CA 1
ATOM 1709 C C . ASN A 1 244 ? 6.898 20.110 38.535 1.00 16.68 222 ASN A C 1
ATOM 1710 O O . ASN A 1 244 ? 7.479 19.112 38.117 1.00 16.48 222 ASN A O 1
ATOM 1715 N N . PHE A 1 245 ? 5.878 20.687 37.904 1.00 13.87 223 PHE A N 1
ATOM 1716 C CA . PHE A 1 245 ? 5.537 20.366 36.528 1.00 12.64 223 PHE A CA 1
ATOM 1717 C C . PHE A 1 245 ? 5.460 21.707 35.820 1.00 14.32 223 PHE A C 1
ATOM 1718 O O . PHE A 1 245 ? 4.818 22.640 36.313 1.00 15.56 223 PHE A O 1
ATOM 1726 N N . VAL A 1 246 ? 6.134 21.816 34.683 1.00 13.00 224 VAL A N 1
ATOM 1727 C CA . VAL A 1 246 ? 6.247 23.098 34.006 1.00 12.35 224 VAL A CA 1
ATOM 1728 C C . VAL A 1 246 ? 5.775 22.950 32.578 1.00 14.03 224 VAL A C 1
ATOM 1729 O O . VAL A 1 246 ? 6.346 22.176 31.810 1.00 18.49 224 VAL A O 1
ATOM 1733 N N . LEU A 1 247 ? 4.721 23.678 32.227 1.00 14.52 225 LEU A N 1
ATOM 1734 C CA . LEU A 1 247 ? 4.260 23.709 30.847 1.00 18.08 225 LEU A CA 1
ATOM 1735 C C . LEU A 1 247 ? 4.938 24.856 30.096 1.00 16.95 225 LEU A C 1
ATOM 1736 O O . LEU A 1 247 ? 4.802 26.022 30.472 1.00 19.46 225 LEU A O 1
ATOM 1741 N N . CYS A 1 248 ? 5.666 24.519 29.034 1.00 14.90 226 CYS A N 1
ATOM 1742 C CA . CYS A 1 248 ? 6.409 25.512 28.255 1.00 16.00 226 CYS A CA 1
ATOM 1743 C C . CYS A 1 248 ? 5.470 26.185 27.243 1.00 16.17 226 CYS A C 1
ATOM 1744 O O . CYS A 1 248 ? 4.345 25.715 27.052 1.00 18.56 226 CYS A O 1
ATOM 1747 N N . PRO A 1 249 ? 5.909 27.295 26.610 1.00 16.80 227 PRO A N 1
ATOM 1748 C CA . PRO A 1 249 ? 5.017 28.017 25.686 1.00 16.88 227 PRO A CA 1
ATOM 1749 C C . PRO A 1 249 ? 4.384 27.170 24.583 1.00 23.24 227 PRO A C 1
ATOM 1750 O O . PRO A 1 249 ? 3.253 27.444 24.179 1.00 23.62 227 PRO A O 1
ATOM 1754 N N . GLY A 1 250 ? 5.093 26.155 24.109 1.00 16.91 228 GLY A N 1
ATOM 1755 C CA . GLY A 1 250 ? 4.574 25.347 23.015 1.00 14.22 228 GLY A CA 1
ATOM 1756 C C . GLY A 1 250 ? 3.852 24.088 23.461 1.00 15.90 228 GLY A C 1
ATOM 1757 O O . GLY A 1 250 ? 3.713 23.148 22.673 1.00 19.08 228 GLY A O 1
ATOM 1758 N N . LYS A 1 251 ? 3.403 24.072 24.716 1.00 18.71 229 LYS A N 1
ATOM 1759 C CA . LYS A 1 251 ? 2.633 22.953 25.290 1.00 22.81 229 LYS A CA 1
ATOM 1760 C C . LYS A 1 251 ? 3.399 21.641 25.549 1.00 20.15 229 LYS A C 1
ATOM 1761 O O . LYS A 1 251 ? 2.792 20.621 25.893 1.00 24.06 229 LYS A O 1
ATOM 1767 N N . ALA A 1 252 ? 4.713 21.657 25.348 1.00 16.79 230 ALA A N 1
ATOM 1768 C CA . ALA A 1 252 ? 5.576 20.576 25.823 1.00 16.62 230 ALA A CA 1
ATOM 1769 C C . ALA A 1 252 ? 5.917 20.857 27.276 1.00 16.44 230 ALA A C 1
ATOM 1770 O O . ALA A 1 252 ? 5.962 22.016 27.683 1.00 18.21 230 ALA A O 1
ATOM 1772 N N . TYR A 1 253 ? 6.171 19.811 28.060 1.00 13.83 231 TYR A N 1
ATOM 1773 C CA . TYR A 1 253 ? 6.652 20.037 29.427 1.00 12.97 231 TYR A CA 1
ATOM 1774 C C . TYR A 1 253 ? 8.175 20.043 29.527 1.00 11.74 231 TYR A C 1
ATOM 1775 O O . TYR A 1 253 ? 8.871 19.483 28.684 1.00 12.39 231 TYR A O 1
ATOM 1784 N N . ASP A 1 254 ? 8.686 20.709 30.554 1.00 10.57 232 ASP A N 1
ATOM 1785 C CA . ASP A 1 254 ? 10.118 20.731 30.801 1.00 11.23 232 ASP A CA 1
ATOM 1786 C C . ASP A 1 254 ? 10.462 19.457 31.547 1.00 13.07 232 ASP A C 1
ATOM 1787 O O . ASP A 1 254 ? 9.852 19.144 32.573 1.00 14.87 232 ASP A O 1
ATOM 1792 N N . ARG A 1 255 ? 11.433 18.713 31.037 1.00 10.21 233 ARG A N 1
ATOM 1793 C CA . ARG A 1 255 ? 11.877 17.515 31.741 1.00 11.32 233 ARG A CA 1
ATOM 1794 C C . ARG A 1 255 ? 12.755 17.877 32.936 1.00 11.89 233 ARG A C 1
ATOM 1795 O O . ARG A 1 255 ? 12.893 17.077 33.858 1.00 11.33 233 ARG A O 1
ATOM 1803 N N . SER A 1 256 ? 13.355 19.069 32.906 1.00 11.81 234 SER A N 1
ATOM 1804 C CA . SER A 1 256 ? 14.207 19.556 33.996 1.00 12.80 234 SER A CA 1
ATOM 1805 C C . SER A 1 256 ? 13.367 20.328 35.012 1.00 12.03 234 SER A C 1
ATOM 1806 O O . SER A 1 256 ? 12.174 20.555 34.778 1.00 12.93 234 SER A O 1
ATOM 1809 N N . PRO A 1 257 ? 13.971 20.722 36.158 1.00 11.67 235 PRO A N 1
ATOM 1810 C CA . PRO A 1 257 ? 13.233 21.548 37.120 1.00 11.79 235 PRO A CA 1
ATOM 1811 C C . PRO A 1 257 ? 12.983 22.970 36.604 1.00 15.64 235 PRO A C 1
ATOM 1812 O O . PRO A 1 257 ? 12.265 23.707 37.276 1.00 13.48 235 PRO A O 1
ATOM 1816 N N . CYS A 1 258 ? 13.556 23.316 35.445 1.00 12.38 236 CYS A N 1
ATOM 1817 C CA . CYS A 1 258 ? 13.359 24.613 34.766 1.00 10.25 236 CYS A CA 1
ATOM 1818 C C . CYS A 1 258 ? 14.104 25.733 35.471 1.00 12.43 236 CYS A C 1
ATOM 1819 O O . CYS A 1 258 ? 13.700 26.186 36.541 1.00 14.32 236 CYS A O 1
ATOM 1822 N N . GLY A 1 259 ? 15.205 26.168 34.870 1.00 11.31 237 GLY A N 1
ATOM 1823 C CA . GLY A 1 259 ? 16.070 27.142 35.518 1.00 11.97 237 GLY A CA 1
ATOM 1824 C C . GLY A 1 259 ? 15.384 28.477 35.754 1.00 12.32 237 GLY A C 1
ATOM 1825 O O . GLY A 1 259 ? 15.454 29.046 36.858 1.00 11.61 237 GLY A O 1
ATOM 1826 N N . THR A 1 260 ? 14.711 28.983 34.732 1.00 11.76 238 THR A N 1
ATOM 1827 C CA . THR A 1 260 ? 14.023 30.264 34.871 1.00 11.96 238 THR A CA 1
ATOM 1828 C C . THR A 1 260 ? 12.773 30.106 35.727 1.00 10.94 238 THR A C 1
ATOM 1829 O O . THR A 1 260 ? 12.417 30.998 36.500 1.00 12.67 238 THR A O 1
ATOM 1833 N N . GLY A 1 261 ? 12.140 28.943 35.632 1.00 11.29 239 GLY A N 1
ATOM 1834 C CA . GLY A 1 261 ? 10.997 28.629 36.478 1.00 11.88 239 GLY A CA 1
ATOM 1835 C C . GLY A 1 261 ? 11.324 28.561 37.960 1.00 14.26 239 GLY A C 1
ATOM 1836 O O . GLY A 1 261 ? 10.566 29.050 38.798 1.00 12.39 239 GLY A O 1
ATOM 1837 N N . THR A 1 262 ? 12.449 27.935 38.274 1.00 11.38 240 THR A N 1
ATOM 1838 C CA . THR A 1 262 ? 12.906 27.816 39.652 1.00 9.51 240 THR A CA 1
ATOM 1839 C C . THR A 1 262 ? 13.379 29.188 40.137 1.00 11.10 240 THR A C 1
ATOM 1840 O O . THR A 1 262 ? 13.230 29.514 41.317 1.00 9.96 240 THR A O 1
ATOM 1844 N N . SER A 1 263 ? 13.917 29.995 39.221 1.00 10.59 241 SER A N 1
ATOM 1845 C CA . SER A 1 263 ? 14.308 31.372 39.555 1.00 14.56 241 SER A CA 1
ATOM 1846 C C . SER A 1 263 ? 13.101 32.172 40.033 1.00 15.41 241 SER A C 1
ATOM 1847 O O . SER A 1 263 ? 13.184 32.902 41.032 1.00 12.24 241 SER A O 1
ATOM 1850 N N . ALA A 1 264 ? 11.996 32.053 39.299 1.00 11.14 242 ALA A N 1
ATOM 1851 C CA . ALA A 1 264 ? 10.751 32.713 39.663 1.00 12.71 242 ALA A CA 1
ATOM 1852 C C . ALA A 1 264 ? 10.280 32.243 41.038 1.00 17.90 242 ALA A C 1
ATOM 1853 O O . ALA A 1 264 ? 9.842 33.058 41.866 1.00 13.19 242 ALA A O 1
ATOM 1855 N N . LYS A 1 265 ? 10.397 30.937 41.276 1.00 9.73 243 LYS A N 1
ATOM 1856 C CA . LYS A 1 265 ? 10.029 30.334 42.554 1.00 10.75 243 LYS A CA 1
ATOM 1857 C C . LYS A 1 265 ? 10.820 30.931 43.724 1.00 10.46 243 LYS A C 1
ATOM 1858 O O . LYS A 1 265 ? 10.242 31.235 44.765 1.00 13.86 243 LYS A O 1
ATOM 1864 N N . LEU A 1 266 ? 12.130 31.096 43.544 1.00 10.31 244 LEU A N 1
ATOM 1865 C CA . LEU A 1 266 ? 12.967 31.730 44.570 1.00 10.27 244 LEU A CA 1
ATOM 1866 C C . LEU A 1 266 ? 12.438 33.117 44.902 1.00 9.54 244 LEU A C 1
ATOM 1867 O O . LEU A 1 266 ? 12.395 33.510 46.075 1.00 10.60 244 LEU A O 1
ATOM 1872 N N . ALA A 1 267 ? 12.015 33.864 43.884 1.00 11.43 245 ALA A N 1
ATOM 1873 C CA . ALA A 1 267 ? 11.563 35.225 44.140 1.00 12.20 245 ALA A CA 1
ATOM 1874 C C . ALA A 1 267 ? 10.281 35.209 44.968 1.00 9.75 245 ALA A C 1
ATOM 1875 O O . ALA A 1 267 ? 10.111 36.036 45.871 1.00 14.36 245 ALA A O 1
ATOM 1877 N N . CYS A 1 268 ? 9.391 34.267 44.654 1.00 9.85 246 CYS A N 1
ATOM 1878 C CA . CYS A 1 268 ? 8.140 34.112 45.395 1.00 12.61 246 CYS A CA 1
ATOM 1879 C C . CYS A 1 268 ? 8.383 33.675 46.853 1.00 12.79 246 CYS A C 1
ATOM 1880 O O . CYS A 1 268 ? 7.814 34.251 47.777 1.00 14.66 246 CYS A O 1
ATOM 1883 N N . LEU A 1 269 ? 9.218 32.654 47.044 1.00 12.36 247 LEU A N 1
ATOM 1884 C CA . LEU A 1 269 ? 9.600 32.200 48.378 1.00 12.75 247 LEU A CA 1
ATOM 1885 C C . LEU A 1 269 ? 10.188 33.328 49.215 1.00 10.31 247 LEU A C 1
ATOM 1886 O O . LEU A 1 269 ? 9.830 33.508 50.382 1.00 12.80 247 LEU A O 1
ATOM 1891 N N . ALA A 1 270 ? 11.095 34.092 48.614 1.00 11.55 248 ALA A N 1
ATOM 1892 C CA . ALA A 1 270 ? 11.731 35.198 49.328 1.00 11.91 248 ALA A CA 1
ATOM 1893 C C . ALA A 1 270 ? 10.702 36.220 49.797 1.00 11.56 248 ALA A C 1
ATOM 1894 O O . ALA A 1 270 ? 10.704 36.636 50.961 1.00 12.11 248 ALA A O 1
ATOM 1896 N N . ALA A 1 271 ? 9.826 36.629 48.891 1.00 11.64 249 ALA A N 1
ATOM 1897 C CA . ALA A 1 271 ? 8.830 37.638 49.198 1.00 10.69 249 ALA A CA 1
ATOM 1898 C C . ALA A 1 271 ? 7.834 37.170 50.255 1.00 13.43 249 ALA A C 1
ATOM 1899 O O . ALA A 1 271 ? 7.289 37.979 51.013 1.00 13.24 249 ALA A O 1
ATOM 1901 N N . ASP A 1 272 ? 7.600 35.864 50.312 1.00 13.88 250 ASP A N 1
ATOM 1902 C CA . ASP A 1 272 ? 6.706 35.296 51.317 1.00 13.53 250 ASP A CA 1
ATOM 1903 C C . ASP A 1 272 ? 7.409 35.057 52.659 1.00 15.28 250 ASP A C 1
ATOM 1904 O O . ASP A 1 272 ? 6.782 34.595 53.615 1.00 16.20 250 ASP A O 1
ATOM 1909 N N . GLY A 1 273 ? 8.701 35.379 52.725 1.00 12.83 251 GLY A N 1
ATOM 1910 C CA . GLY A 1 273 ? 9.480 35.205 53.946 1.00 12.76 251 GLY A CA 1
ATOM 1911 C C . GLY A 1 273 ? 9.894 33.769 54.223 1.00 14.25 251 GLY A C 1
ATOM 1912 O O . GLY A 1 273 ? 10.113 33.400 55.387 1.00 12.76 251 GLY A O 1
ATOM 1913 N N . LYS A 1 274 ? 10.039 32.978 53.162 1.00 13.84 252 LYS A N 1
ATOM 1914 C CA . LYS A 1 274 ? 10.257 31.536 53.286 1.00 11.69 252 LYS A CA 1
ATOM 1915 C C . LYS A 1 274 ? 11.638 31.047 52.851 1.00 14.28 252 LYS A C 1
ATOM 1916 O O . LYS A 1 274 ? 11.967 29.865 53.014 1.00 17.26 252 LYS A O 1
ATOM 1922 N N . LEU A 1 275 ? 12.450 31.949 52.311 1.00 10.78 253 LEU A N 1
ATOM 1923 C CA . LEU A 1 275 ? 13.823 31.612 51.935 1.00 10.54 253 LEU A CA 1
ATOM 1924 C C . LEU A 1 275 ? 14.658 32.891 51.972 1.00 11.86 253 LEU A C 1
ATOM 1925 O O . LEU A 1 275 ? 14.280 33.906 51.384 1.00 12.19 253 LEU A O 1
ATOM 1930 N N . ALA A 1 276 ? 15.777 32.832 52.683 1.00 13.46 254 ALA A N 1
ATOM 1931 C CA . ALA A 1 276 ? 16.660 33.980 52.862 1.00 10.20 254 ALA A CA 1
ATOM 1932 C C . ALA A 1 276 ? 17.840 33.853 51.902 1.00 13.27 254 ALA A C 1
ATOM 1933 O O . ALA A 1 276 ? 18.089 32.771 51.358 1.00 11.33 254 ALA A O 1
ATOM 1935 N N . PRO A 1 277 ? 18.563 34.957 51.667 1.00 10.10 255 PRO A N 1
ATOM 1936 C CA . PRO A 1 277 ? 19.725 34.893 50.775 1.00 12.52 255 PRO A CA 1
ATOM 1937 C C . PRO A 1 277 ? 20.729 33.819 51.195 1.00 15.82 255 PRO A C 1
ATOM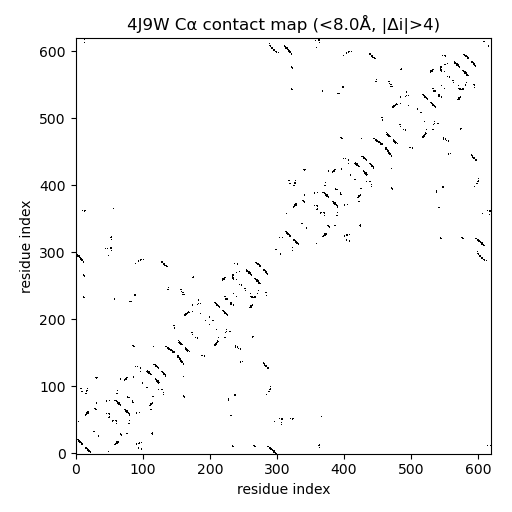 1938 O O . PRO A 1 277 ? 20.974 33.611 52.388 1.00 15.69 255 PRO A O 1
ATOM 1942 N N . GLY A 1 278 ? 21.275 33.112 50.207 1.00 12.72 256 GLY A N 1
ATOM 1943 C CA . GLY A 1 278 ? 22.294 32.112 50.458 1.00 13.73 256 GLY A CA 1
ATOM 1944 C C . GLY A 1 278 ? 21.776 30.733 50.830 1.00 17.58 256 GLY A C 1
ATOM 1945 O O . GLY A 1 278 ? 22.533 29.761 50.804 1.00 22.20 256 GLY A O 1
ATOM 1946 N N . GLN A 1 279 ? 20.494 30.635 51.176 1.00 13.66 257 GLN A N 1
ATOM 1947 C CA . GLN A 1 279 ? 19.923 29.363 51.621 1.00 14.32 257 GLN A CA 1
ATOM 1948 C C . GLN A 1 279 ? 19.575 28.451 50.454 1.00 10.79 257 GLN A C 1
ATOM 1949 O O . GLN A 1 279 ? 18.951 28.879 49.476 1.00 12.66 257 GLN A O 1
ATOM 1955 N N . ALA A 1 280 ? 19.954 27.181 50.572 1.00 14.92 258 ALA A N 1
ATOM 1956 C CA . ALA A 1 280 ? 19.764 26.227 49.480 1.00 19.86 258 ALA A CA 1
ATOM 1957 C C . ALA A 1 280 ? 18.305 25.808 49.323 1.00 14.61 258 ALA A C 1
ATOM 1958 O O . ALA A 1 280 ? 17.603 25.570 50.315 1.00 17.44 258 ALA A O 1
ATOM 1960 N N . TRP A 1 281 ? 17.870 25.702 48.067 1.00 12.71 259 TRP A N 1
ATOM 1961 C CA . TRP A 1 281 ? 16.551 25.194 47.706 1.00 13.99 259 TRP A CA 1
ATOM 1962 C C . TRP A 1 281 ? 16.712 24.095 46.654 1.00 13.91 259 TRP A C 1
ATOM 1963 O O . TRP A 1 281 ? 17.223 24.338 45.567 1.00 15.86 259 TRP A O 1
ATOM 1974 N N . ARG A 1 282 ? 16.267 22.888 46.980 1.00 11.36 260 ARG A N 1
ATOM 1975 C CA . ARG A 1 282 ? 16.402 21.759 46.067 1.00 11.49 260 ARG A CA 1
ATOM 1976 C C . ARG A 1 282 ? 15.094 21.513 45.334 1.00 12.50 260 ARG A C 1
ATOM 1977 O O . ARG A 1 282 ? 14.093 21.133 45.959 1.00 12.86 260 ARG A O 1
ATOM 1985 N N . GLN A 1 283 ? 15.092 21.736 44.014 1.00 10.91 261 GLN A N 1
ATOM 1986 C CA . GLN A 1 283 ? 13.891 21.580 43.220 1.00 10.85 261 GLN A CA 1
ATOM 1987 C C . GLN A 1 283 ? 13.994 20.350 42.331 1.00 11.54 261 GLN A C 1
ATOM 1988 O O . GLN A 1 283 ? 14.907 20.259 41.508 1.00 12.15 261 GLN A O 1
ATOM 1994 N N . ALA A 1 284 ? 13.071 19.413 42.521 1.00 11.59 262 ALA A N 1
ATOM 1995 C CA . ALA A 1 284 ? 12.958 18.234 41.652 1.00 11.85 262 ALA A CA 1
ATOM 1996 C C . ALA A 1 284 ? 12.000 18.492 40.489 1.00 14.04 262 ALA A C 1
ATOM 1997 O O . ALA A 1 284 ? 11.054 19.267 40.616 1.00 13.37 262 ALA A O 1
ATOM 1999 N N . SER A 1 285 ? 12.244 17.823 39.366 1.00 11.52 263 SER A N 1
ATOM 2000 C CA . SER A 1 285 ? 11.376 17.929 38.187 1.00 11.38 263 SER A CA 1
ATOM 2001 C C . SER A 1 285 ? 10.342 16.815 38.174 1.00 13.46 263 SER A C 1
ATOM 2002 O O . SER A 1 285 ? 10.380 15.889 39.005 1.00 13.79 263 SER A O 1
ATOM 2005 N N . VAL A 1 286 ? 9.452 16.866 37.187 1.00 17.05 264 VAL A N 1
ATOM 2006 C CA . VAL A 1 286 ? 8.409 15.860 37.063 1.00 15.85 264 VAL A CA 1
ATOM 2007 C C . VAL A 1 286 ? 9.005 14.474 36.812 1.00 15.75 264 VAL A C 1
ATOM 2008 O O . VAL A 1 286 ? 8.389 13.468 37.148 1.00 19.96 264 VAL A O 1
ATOM 2012 N N . ILE A 1 287 ? 10.207 14.416 36.241 1.00 13.63 265 ILE A N 1
ATOM 2013 C CA . ILE A 1 287 ? 10.858 13.120 36.032 1.00 19.44 265 ILE A CA 1
ATOM 2014 C C . ILE A 1 287 ? 11.978 12.805 37.033 1.00 22.44 265 ILE A C 1
ATOM 2015 O O . ILE A 1 287 ? 12.702 11.822 36.874 1.00 22.20 265 ILE A O 1
ATOM 2020 N N . GLY A 1 288 ? 12.125 13.635 38.062 1.00 18.64 266 GLY A N 1
ATOM 2021 C CA . GLY A 1 288 ? 13.003 13.296 39.165 1.00 19.21 266 GLY A CA 1
ATOM 2022 C C . GLY A 1 288 ? 14.405 13.868 39.130 1.00 18.56 266 GLY A C 1
ATOM 2023 O O . GLY A 1 288 ? 15.193 13.625 40.043 1.00 23.56 266 GLY A O 1
ATOM 2024 N N . SER A 1 289 ? 14.729 14.627 38.089 1.00 15.17 267 SER A N 1
ATOM 2025 C CA . SER A 1 289 ? 16.012 15.315 38.056 1.00 13.23 267 SER A CA 1
ATOM 2026 C C . SER A 1 289 ? 15.958 16.510 39.007 1.00 12.45 267 SER A C 1
ATOM 2027 O O . SER A 1 289 ? 14.873 16.935 39.410 1.00 15.13 267 SER A O 1
ATOM 2030 N N . GLN A 1 290 ? 17.115 17.030 39.398 1.00 15.64 268 GLN A N 1
ATOM 2031 C CA . GLN A 1 290 ? 17.137 18.099 40.398 1.00 13.00 268 GLN A CA 1
ATOM 2032 C C . GLN A 1 290 ? 18.084 19.229 40.072 1.00 16.47 268 GLN A C 1
ATOM 2033 O O . GLN A 1 290 ? 19.156 19.015 39.498 1.00 16.80 268 GLN A O 1
ATOM 2039 N N . PHE A 1 291 ? 17.675 20.431 40.474 1.00 15.28 269 PHE A N 1
ATOM 2040 C CA . PHE A 1 291 ? 18.554 21.587 40.546 1.00 14.01 269 PHE A CA 1
ATOM 2041 C C . PHE A 1 291 ? 18.678 21.984 42.012 1.00 13.57 269 PHE A C 1
ATOM 2042 O O . PHE A 1 291 ? 17.732 21.822 42.797 1.00 14.77 269 PHE A O 1
ATOM 2050 N N . SER A 1 292 ? 19.841 22.499 42.389 1.00 11.91 270 SER A N 1
ATOM 2051 C CA . SER A 1 292 ? 19.975 23.207 43.664 1.00 13.10 270 SER A CA 1
ATOM 2052 C C . SER A 1 292 ? 20.114 24.692 43.364 1.00 17.45 270 SER A C 1
ATOM 2053 O O . SER A 1 292 ? 20.750 25.076 42.386 1.00 25.26 270 SER A O 1
ATOM 2056 N N . ALA A 1 293 ? 19.495 25.520 44.192 1.00 16.50 271 ALA A N 1
ATOM 2057 C CA . ALA A 1 293 ? 19.375 26.936 43.876 1.00 13.02 271 ALA A CA 1
ATOM 2058 C C . ALA A 1 293 ? 19.395 27.756 45.152 1.00 15.64 271 ALA A C 1
ATOM 2059 O O . ALA A 1 293 ? 18.989 27.283 46.221 1.00 20.22 271 ALA A O 1
ATOM 2061 N N . HIS A 1 294 ? 19.911 28.975 45.037 1.00 14.49 272 HIS A N 1
ATOM 2062 C CA . HIS A 1 294 ? 19.826 29.960 46.109 1.00 13.79 272 HIS A CA 1
ATOM 2063 C C . HIS A 1 294 ? 19.844 31.321 45.448 1.00 13.87 272 HIS A C 1
ATOM 2064 O O . HIS A 1 294 ? 20.021 31.424 44.233 1.00 14.91 272 HIS A O 1
ATOM 2071 N N . TYR A 1 295 ? 19.648 32.370 46.225 1.00 14.39 273 TYR A N 1
ATOM 2072 C CA . TYR A 1 295 ? 19.683 33.701 45.642 1.00 14.60 273 TYR A CA 1
ATOM 2073 C C . TYR A 1 295 ? 20.568 34.630 46.442 1.00 15.68 273 TYR A C 1
ATOM 2074 O O . TYR A 1 295 ? 20.823 34.397 47.623 1.00 19.18 273 TYR A O 1
ATOM 2083 N N . GLU A 1 296 ? 21.060 35.669 45.786 1.00 16.13 274 GLU A N 1
ATOM 2084 C CA . GLU A 1 296 ? 21.789 36.707 46.489 1.00 18.37 274 GLU A CA 1
ATOM 2085 C C . GLU A 1 296 ? 21.017 38.001 46.348 1.00 17.32 274 GLU A C 1
ATOM 2086 O O . GLU A 1 296 ? 20.245 38.168 45.398 1.00 17.01 274 GLU A O 1
ATOM 2092 N N . LYS A 1 297 ? 21.179 38.896 47.317 1.00 18.19 275 LYS A N 1
ATOM 2093 C CA . LYS A 1 297 ? 20.482 40.171 47.285 1.00 25.22 275 LYS A CA 1
ATOM 2094 C C . LYS A 1 297 ? 21.461 41.271 46.941 1.00 25.83 275 LYS A C 1
ATOM 2095 O O . LYS A 1 297 ? 22.447 41.475 47.650 1.00 31.30 275 LYS A O 1
ATOM 2101 N N . VAL A 1 298 ? 21.203 41.967 45.839 1.00 27.86 276 VAL A N 1
ATOM 2102 C CA . VAL A 1 298 ? 21.965 43.167 45.518 1.00 35.05 276 VAL A CA 1
ATOM 2103 C C . VAL A 1 298 ? 21.020 44.327 45.214 1.00 34.59 276 VAL A C 1
ATOM 2104 O O . VAL A 1 298 ? 20.284 44.336 44.216 1.00 28.83 276 VAL A O 1
ATOM 2108 N N . GLY A 1 299 ? 21.024 45.296 46.114 1.00 31.47 277 GLY A N 1
ATOM 2109 C CA . GLY A 1 299 ? 20.107 46.407 46.004 1.00 33.24 277 GLY A CA 1
ATOM 2110 C C . GLY A 1 299 ? 18.693 45.940 46.249 1.00 27.38 277 GLY A C 1
ATOM 2111 O O . GLY A 1 299 ? 18.432 45.153 47.153 1.00 30.01 277 GLY A O 1
ATOM 2112 N N . GLU A 1 300 ? 17.771 46.427 45.432 1.00 27.99 278 GLU A N 1
ATOM 2113 C CA . GLU A 1 300 ? 16.391 45.995 45.543 1.00 24.56 278 GLU A CA 1
ATOM 2114 C C . GLU A 1 300 ? 16.195 44.728 44.719 1.00 30.20 278 GLU A C 1
ATOM 2115 O O . GLU A 1 300 ? 15.080 44.224 44.596 1.00 37.39 278 GLU A O 1
ATOM 2121 N N . GLN A 1 301 ? 17.297 44.205 44.181 1.00 22.70 279 GLN A N 1
ATOM 2122 C CA . GLN A 1 301 ? 17.226 43.075 43.246 1.00 20.41 279 GLN A CA 1
ATOM 2123 C C . GLN A 1 301 ? 17.603 41.711 43.832 1.00 19.22 279 GLN A C 1
ATOM 2124 O O . GLN A 1 301 ? 18.537 41.572 44.637 1.00 19.53 279 GLN A O 1
ATOM 2130 N N . LEU A 1 302 ? 16.870 40.699 43.390 1.00 15.92 280 LEU A N 1
ATOM 2131 C CA . LEU A 1 302 ? 17.113 39.317 43.795 1.00 15.35 280 LEU A CA 1
ATOM 2132 C C . LEU A 1 302 ? 17.781 38.572 42.646 1.00 16.70 280 LEU A C 1
ATOM 2133 O O . LEU A 1 302 ? 17.252 38.533 41.537 1.00 15.72 280 LEU A O 1
ATOM 2138 N N . ILE A 1 303 ? 18.945 37.994 42.910 1.00 15.36 281 ILE A N 1
ATOM 2139 C CA . ILE A 1 303 ? 19.720 37.332 41.872 1.00 17.32 281 ILE A CA 1
ATOM 2140 C C . ILE A 1 303 ? 19.672 35.836 42.107 1.00 14.57 281 ILE A C 1
ATOM 2141 O O . ILE A 1 303 ? 20.282 35.338 43.046 1.00 14.82 281 ILE A O 1
ATOM 2146 N N . PRO A 1 304 ? 18.945 35.102 41.250 1.00 13.79 282 PRO A N 1
ATOM 2147 C CA . PRO A 1 304 ? 18.827 33.654 41.419 1.00 17.59 282 PRO A CA 1
ATOM 2148 C C . PRO A 1 304 ? 20.023 32.918 40.825 1.00 13.77 282 PRO A C 1
ATOM 2149 O O . PRO A 1 304 ? 20.482 33.248 39.731 1.00 19.15 282 PRO A O 1
ATOM 2153 N N . ILE A 1 305 ? 20.536 31.944 41.573 1.00 17.51 283 ILE A N 1
ATOM 2154 C CA . ILE A 1 305 ? 21.695 31.165 41.147 1.00 16.58 283 ILE A CA 1
ATOM 2155 C C . ILE A 1 305 ? 21.337 29.667 41.116 1.00 16.93 283 ILE A C 1
ATOM 2156 O O . ILE A 1 305 ? 20.974 29.092 42.140 1.00 19.10 283 ILE A O 1
ATOM 2161 N N . LEU A 1 306 ? 21.452 29.040 39.948 1.00 17.83 284 LEU A N 1
ATOM 2162 C CA . LEU A 1 306 ? 20.962 27.671 39.747 1.00 19.62 284 LEU A CA 1
ATOM 2163 C C . LEU A 1 306 ? 22.107 26.748 39.391 1.00 17.40 284 LEU A C 1
ATOM 2164 O O . LEU A 1 306 ? 22.939 27.094 38.552 1.00 20.57 284 LEU A O 1
ATOM 2169 N N . ARG A 1 307 ? 22.146 25.569 40.010 1.00 14.34 285 ARG A N 1
ATOM 2170 C CA . ARG A 1 307 ? 23.202 24.604 39.721 1.00 15.13 285 ARG A CA 1
ATOM 2171 C C . ARG A 1 307 ? 22.624 23.275 39.264 1.00 13.81 285 ARG A C 1
ATOM 2172 O O . ARG A 1 307 ? 21.700 22.746 39.878 1.00 18.84 285 ARG A O 1
ATOM 2180 N N . GLY A 1 308 ? 23.174 22.742 38.180 1.00 14.29 286 GLY A N 1
ATOM 2181 C CA . GLY A 1 308 ? 22.731 21.461 37.654 1.00 12.90 286 GLY A CA 1
ATOM 2182 C C . GLY A 1 308 ? 23.759 20.898 36.697 1.00 14.36 286 GLY A C 1
ATOM 2183 O O . GLY A 1 308 ? 24.784 21.524 36.441 1.00 15.19 286 GLY A O 1
ATOM 2184 N N . SER A 1 309 ? 23.478 19.723 36.143 1.00 13.04 287 SER A N 1
ATOM 2185 C CA . SER A 1 309 ? 24.429 19.080 35.244 1.00 13.48 287 SER A CA 1
ATOM 2186 C C . SER A 1 309 ? 23.793 18.732 33.912 1.00 11.56 287 SER A C 1
ATOM 2187 O O . SER A 1 309 ? 22.643 18.284 33.854 1.00 17.39 287 SER A O 1
ATOM 2190 N N . ALA A 1 310 ? 24.545 18.929 32.837 1.00 11.93 288 ALA A N 1
ATOM 2191 C CA . ALA A 1 310 ? 24.115 18.447 31.535 1.00 11.68 288 ALA A CA 1
ATOM 2192 C C . ALA A 1 310 ? 25.049 17.334 31.101 1.00 9.82 288 ALA A C 1
ATOM 2193 O O . ALA A 1 310 ? 26.174 17.230 31.600 1.00 13.76 288 ALA A O 1
ATOM 2195 N N . HIS A 1 311 ? 24.569 16.489 30.193 1.00 9.22 289 HIS A N 1
ATOM 2196 C CA . HIS A 1 311 ? 25.405 15.480 29.560 1.00 13.81 289 HIS A CA 1
ATOM 2197 C C . HIS A 1 311 ? 25.231 15.570 28.061 1.00 10.59 289 HIS A C 1
ATOM 2198 O O . HIS A 1 311 ? 24.143 15.889 27.568 1.00 11.05 289 HIS A O 1
ATOM 2205 N N . ILE A 1 312 ? 26.311 15.314 27.331 1.00 11.55 290 ILE A N 1
ATOM 2206 C CA . ILE A 1 312 ? 26.242 15.339 25.876 1.00 9.44 290 ILE A CA 1
ATOM 2207 C C . ILE A 1 312 ? 25.416 14.159 25.385 1.00 11.72 290 ILE A C 1
ATOM 2208 O O . ILE A 1 312 ? 25.588 13.029 25.862 1.00 12.90 290 ILE A O 1
ATOM 2213 N N . SER A 1 313 ? 24.507 14.442 24.453 1.00 9.89 291 SER A N 1
ATOM 2214 C CA . SER A 1 313 ? 23.657 13.417 23.843 1.00 10.59 291 SER A CA 1
ATOM 2215 C C . SER A 1 313 ? 24.188 12.946 22.496 1.00 13.31 291 SER A C 1
ATOM 2216 O O . SER A 1 313 ? 24.205 11.746 22.215 1.00 11.11 291 SER A O 1
ATOM 2219 N N . ALA A 1 314 ? 24.588 13.887 21.643 1.00 12.03 292 ALA A N 1
ATOM 2220 C CA . ALA A 1 314 ? 25.034 13.536 20.300 1.00 12.05 292 ALA A CA 1
ATOM 2221 C C . ALA A 1 314 ? 25.773 14.683 19.652 1.00 14.77 292 ALA A C 1
ATOM 2222 O O . ALA A 1 314 ? 25.535 15.850 19.970 1.00 12.53 292 ALA A O 1
ATOM 2224 N N . GLU A 1 315 ? 26.682 14.331 18.756 1.00 12.06 293 GLU A N 1
ATOM 2225 C CA . GLU A 1 315 ? 27.217 15.272 17.784 1.00 12.16 293 GLU A CA 1
ATOM 2226 C C . GLU A 1 315 ? 26.482 14.996 16.491 1.00 13.07 293 GLU A C 1
ATOM 2227 O O . GLU A 1 315 ? 26.447 13.849 16.017 1.00 16.08 293 GLU A O 1
ATOM 2233 N N . ALA A 1 316 ? 25.878 16.026 15.906 1.00 12.41 294 ALA A N 1
ATOM 2234 C CA . ALA A 1 316 ? 25.088 15.798 14.702 1.00 11.09 294 ALA A CA 1
ATOM 2235 C C . ALA A 1 316 ? 25.231 16.907 13.675 1.00 11.78 294 ALA A C 1
ATOM 2236 O O . ALA A 1 316 ? 25.466 18.074 14.016 1.00 14.71 294 ALA A O 1
ATOM 2238 N N . THR A 1 317 ? 25.091 16.518 12.415 1.00 12.24 295 THR A N 1
ATOM 2239 C CA . THR A 1 317 ? 24.942 17.477 11.328 1.00 11.80 295 THR A CA 1
ATOM 2240 C C . THR A 1 317 ? 23.574 17.287 10.700 1.00 14.47 295 THR A C 1
ATOM 2241 O O . THR A 1 317 ? 23.328 16.278 10.034 1.00 12.95 295 THR A O 1
ATOM 2245 N N . LEU A 1 318 ? 22.671 18.239 10.922 1.00 12.81 296 LEU A N 1
ATOM 2246 C CA . LEU A 1 318 ? 21.358 18.179 10.277 1.00 11.85 296 LEU A CA 1
ATOM 2247 C C . LEU A 1 318 ? 21.524 18.495 8.797 1.00 15.36 296 LEU A C 1
ATOM 2248 O O . LEU A 1 318 ? 22.284 19.391 8.430 1.00 13.54 296 LEU A O 1
ATOM 2253 N N . LEU A 1 319 ? 20.811 17.765 7.946 1.00 12.05 297 LEU A N 1
ATOM 2254 C CA . LEU A 1 319 ? 20.909 17.964 6.508 1.00 16.32 297 LEU A CA 1
ATOM 2255 C C . LEU A 1 319 ? 19.556 18.385 5.934 1.00 15.69 297 LEU A C 1
ATOM 2256 O O . LEU A 1 319 ? 18.548 17.700 6.125 1.00 16.05 297 LEU A O 1
ATOM 2261 N N . LEU A 1 320 ? 19.541 19.517 5.235 1.00 15.80 298 LEU A N 1
ATOM 2262 C CA . LEU A 1 320 ? 18.299 20.090 4.725 1.00 16.32 298 LEU A CA 1
ATOM 2263 C C . LEU A 1 320 ? 18.189 19.874 3.223 1.00 16.10 298 LEU A C 1
ATOM 2264 O O . LEU A 1 320 ? 18.767 20.620 2.426 1.00 24.57 298 LEU A O 1
ATOM 2269 N N . ASP A 1 321 ? 17.439 18.839 2.855 1.00 13.41 299 ASP A N 1
ATOM 2270 C CA . ASP A 1 321 ? 17.210 18.443 1.472 1.00 19.32 299 ASP A CA 1
ATOM 2271 C C . ASP A 1 321 ? 16.117 19.311 0.830 1.00 14.35 299 ASP A C 1
ATOM 2272 O O . ASP A 1 321 ? 14.971 19.285 1.275 1.00 17.63 299 ASP A O 1
ATOM 2277 N N . ASP A 1 322 ? 16.463 20.070 -0.210 1.00 19.78 300 ASP A N 1
ATOM 2278 C CA . ASP A 1 322 ? 15.473 20.910 -0.902 1.00 25.11 300 ASP A CA 1
ATOM 2279 C C . ASP A 1 322 ? 14.303 20.127 -1.493 1.00 20.52 300 ASP A C 1
ATOM 2280 O O . ASP A 1 322 ? 13.235 20.698 -1.732 1.00 19.44 300 ASP A O 1
ATOM 2285 N N . SER A 1 323 ? 14.498 18.832 -1.743 1.00 20.19 301 SER A N 1
ATOM 2286 C CA . SER A 1 323 ? 13.430 18.004 -2.295 1.00 18.32 301 SER A CA 1
ATOM 2287 C C . SER A 1 323 ? 12.478 17.466 -1.226 1.00 18.22 301 SER A C 1
ATOM 2288 O O . SER A 1 323 ? 11.448 16.865 -1.537 1.00 22.50 301 SER A O 1
ATOM 2291 N N . ASP A 1 324 ? 12.828 17.688 0.036 1.00 13.78 302 ASP A N 1
ATOM 2292 C CA . ASP A 1 324 ? 12.045 17.202 1.163 1.00 14.24 302 ASP A CA 1
ATOM 2293 C C . ASP A 1 324 ? 10.891 18.173 1.400 1.00 15.43 302 ASP A C 1
ATOM 2294 O O . ASP A 1 324 ? 11.115 19.349 1.666 1.00 17.57 302 ASP A O 1
ATOM 2299 N N . PRO A 1 325 ? 9.649 17.680 1.315 1.00 12.08 303 PRO A N 1
ATOM 2300 C CA . PRO A 1 325 ? 8.462 18.485 1.607 1.00 15.52 303 PRO A CA 1
ATOM 2301 C C . PRO A 1 325 ? 8.484 19.088 3.008 1.00 11.49 303 PRO A C 1
ATOM 2302 O O . PRO A 1 325 ? 7.885 20.141 3.221 1.00 14.11 303 PRO A O 1
ATOM 2306 N N . PHE A 1 326 ? 9.155 18.426 3.943 1.00 12.83 304 PHE A N 1
ATOM 2307 C CA . PHE A 1 326 ? 9.215 18.905 5.314 1.00 14.18 304 PHE A CA 1
ATOM 2308 C C . PHE A 1 326 ? 10.588 19.452 5.660 1.00 15.74 304 PHE A C 1
ATOM 2309 O O . PHE A 1 326 ? 10.999 19.428 6.827 1.00 12.45 304 PHE A O 1
ATOM 2317 N N . VAL A 1 327 ? 11.306 19.944 4.655 1.00 14.38 305 VAL A N 1
ATOM 2318 C CA . VAL A 1 327 ? 12.630 20.526 4.900 1.00 11.98 305 VAL A CA 1
ATOM 2319 C C . VAL A 1 327 ? 12.592 21.637 5.960 1.00 13.31 305 VAL A C 1
ATOM 2320 O O . VAL A 1 327 ? 13.515 21.764 6.764 1.00 16.04 305 VAL A O 1
ATOM 2324 N N . TRP A 1 328 ? 11.504 22.401 6.003 1.00 11.42 306 TRP A N 1
ATOM 2325 C CA . TRP A 1 328 ? 11.390 23.463 7.005 1.00 10.21 306 TRP A CA 1
ATOM 2326 C C . TRP A 1 328 ? 10.441 23.065 8.123 1.00 14.28 306 TRP A C 1
ATOM 2327 O O . TRP A 1 328 ? 9.857 23.930 8.792 1.00 13.60 306 TRP A O 1
ATOM 2338 N N . GLY A 1 329 ? 10.287 21.758 8.329 1.00 11.86 307 GLY A N 1
ATOM 2339 C CA . GLY A 1 329 ? 9.484 21.263 9.431 1.00 12.96 307 GLY A CA 1
ATOM 2340 C C . GLY A 1 329 ? 8.028 20.976 9.120 1.00 13.43 307 GLY A C 1
ATOM 2341 O O . GLY A 1 329 ? 7.420 21.557 8.218 1.00 15.08 307 GLY A O 1
ATOM 2342 N N . ILE A 1 330 ? 7.466 20.065 9.903 1.00 13.30 308 ILE A N 1
ATOM 2343 C CA . ILE A 1 330 ? 6.083 19.646 9.785 1.00 14.03 308 ILE A CA 1
ATOM 2344 C C . ILE A 1 330 ? 5.119 20.565 10.528 1.00 28.28 308 ILE A C 1
ATOM 2345 O O . ILE A 1 330 ? 5.434 21.060 11.610 1.00 33.24 308 ILE A O 1
ATOM 2350 N N . GLY A 1 331 ? 3.946 20.796 9.944 1.00 33.27 309 GLY A N 1
ATOM 2351 C CA . GLY A 1 331 ? 2.812 21.243 10.729 1.00 39.90 309 GLY A CA 1
ATOM 2352 C C . GLY A 1 331 ? 2.656 22.734 10.860 1.00 38.89 309 GLY A C 1
ATOM 2353 O O . GLY A 1 331 ? 3.434 23.503 10.292 1.00 35.68 309 GLY A O 1
ATOM 2354 N N . SER A 1 332 ? 1.652 23.128 11.640 1.00 44.30 310 SER A N 1
ATOM 2355 C CA . SER A 1 332 ? 1.184 24.509 11.700 1.00 45.41 310 SER A CA 1
ATOM 2356 C C . SER A 1 332 ? 2.271 25.506 12.089 1.00 45.20 310 SER A C 1
ATOM 2357 O O . SER A 1 332 ? 3.026 25.313 13.042 1.00 47.32 310 SER A O 1
ATOM 2361 N N . MET B 1 23 ? 32.553 7.727 27.107 1.00 46.65 1 MET B N 1
ATOM 2362 C CA . MET B 1 23 ? 31.423 7.830 26.192 1.00 41.28 1 MET B CA 1
ATOM 2363 C C . MET B 1 23 ? 31.450 6.738 25.124 1.00 40.35 1 MET B C 1
ATOM 2364 O O . MET B 1 23 ? 32.252 6.811 24.191 1.00 44.05 1 MET B O 1
ATOM 2369 N N . LYS B 1 24 ? 30.585 5.731 25.258 1.00 30.45 2 LYS B N 1
ATOM 2370 C CA . LYS B 1 24 ? 30.351 4.787 24.163 1.00 27.73 2 LYS B CA 1
ATOM 2371 C C . LYS B 1 24 ? 29.730 5.579 23.018 1.00 23.38 2 LYS B C 1
ATOM 2372 O O . LYS B 1 24 ? 28.976 6.523 23.254 1.00 23.30 2 LYS B O 1
ATOM 2378 N N . LYS B 1 25 ? 30.027 5.198 21.781 1.00 20.07 3 LYS B N 1
ATOM 2379 C CA . LYS B 1 25 ? 29.477 5.917 20.630 1.00 17.69 3 LYS B CA 1
ATOM 2380 C C . LYS B 1 25 ? 28.583 5.034 19.772 1.00 19.99 3 LYS B C 1
ATOM 2381 O O . LYS B 1 25 ? 28.915 3.877 19.497 1.00 18.65 3 LYS B O 1
ATOM 2387 N N . ILE B 1 26 ? 27.447 5.587 19.347 1.00 17.41 4 ILE B N 1
ATOM 2388 C CA . ILE B 1 26 ? 26.561 4.913 18.410 1.00 13.63 4 ILE B CA 1
ATOM 2389 C C . ILE B 1 26 ? 26.432 5.785 17.172 1.00 14.55 4 ILE B C 1
ATOM 2390 O O . ILE B 1 26 ? 25.933 6.906 17.259 1.00 14.37 4 ILE B O 1
ATOM 2395 N N . THR B 1 27 ? 26.894 5.275 16.032 1.00 13.85 5 THR B N 1
ATOM 2396 C CA . THR B 1 27 ? 26.886 6.047 14.793 1.00 11.12 5 THR B CA 1
ATOM 2397 C C . THR B 1 27 ? 25.595 5.781 14.031 1.00 12.89 5 THR B C 1
ATOM 2398 O O . THR B 1 27 ? 25.248 4.629 13.784 1.00 14.15 5 THR B O 1
ATOM 2402 N N . VAL B 1 28 ? 24.881 6.843 13.662 1.00 11.91 6 VAL B N 1
ATOM 2403 C CA . VAL B 1 28 ? 23.587 6.679 13.010 1.00 9.81 6 VAL B CA 1
ATOM 2404 C C . VAL B 1 28 ? 23.409 7.593 11.805 1.00 13.30 6 VAL B C 1
ATOM 2405 O O . VAL B 1 28 ? 24.077 8.626 11.680 1.00 13.04 6 VAL B O 1
ATOM 2409 N N . ILE B 1 29 ? 22.520 7.180 10.912 1.00 11.34 7 ILE B N 1
ATOM 2410 C CA . ILE B 1 29 ? 21.978 8.067 9.899 1.00 10.51 7 ILE B CA 1
ATOM 2411 C C . ILE B 1 29 ? 20.498 8.194 10.219 1.00 12.95 7 ILE B C 1
ATOM 2412 O O . ILE B 1 29 ? 19.763 7.196 10.183 1.00 12.51 7 ILE B O 1
ATOM 2417 N N . ASP B 1 30 ? 20.064 9.403 10.560 1.00 11.19 8 ASP B N 1
ATOM 2418 C CA . ASP B 1 30 ? 18.652 9.654 10.809 1.00 9.13 8 ASP B CA 1
ATOM 2419 C C . ASP B 1 30 ? 18.028 10.080 9.488 1.00 12.12 8 ASP B C 1
ATOM 2420 O O . ASP B 1 30 ? 18.608 10.885 8.758 1.00 11.24 8 ASP B O 1
ATOM 2425 N N . SER B 1 31 ? 16.874 9.503 9.166 1.00 10.68 9 SER B N 1
ATOM 2426 C CA . SER B 1 31 ? 16.101 9.915 7.989 1.00 9.72 9 SER B CA 1
ATOM 2427 C C . SER B 1 31 ? 14.637 9.969 8.386 1.00 9.61 9 SER B C 1
ATOM 2428 O O . SER B 1 31 ? 14.285 9.630 9.517 1.00 10.63 9 SER B O 1
ATOM 2431 N N . HIS B 1 32 ? 13.781 10.390 7.464 1.00 8.67 10 HIS B N 1
ATOM 2432 C CA . HIS B 1 32 ? 12.345 10.255 7.671 1.00 9.79 10 HIS B CA 1
ATOM 2433 C C . HIS B 1 32 ? 11.665 9.902 6.357 1.00 9.63 10 HIS B C 1
ATOM 2434 O O . HIS B 1 32 ? 12.103 10.307 5.279 1.00 10.78 10 HIS B O 1
ATOM 2441 N N . THR B 1 33 ? 10.570 9.164 6.469 1.00 9.28 11 THR B N 1
ATOM 2442 C CA . THR B 1 33 ? 9.779 8.769 5.320 1.00 9.89 11 THR B CA 1
ATOM 2443 C C . THR B 1 33 ? 8.396 9.358 5.487 1.00 9.48 11 THR B C 1
ATOM 2444 O O . THR B 1 33 ? 7.612 8.885 6.310 1.00 13.20 11 THR B O 1
ATOM 2448 N N . GLY B 1 34 ? 8.100 10.410 4.731 1.00 10.43 12 GLY B N 1
ATOM 2449 C CA . GLY B 1 34 ? 6.810 11.066 4.855 1.00 13.56 12 GLY B CA 1
ATOM 2450 C C . GLY B 1 34 ? 6.605 11.640 6.248 1.00 12.15 12 GLY B C 1
ATOM 2451 O O . GLY B 1 34 ? 5.476 11.743 6.738 1.00 12.57 12 GLY B O 1
ATOM 2452 N N . GLY B 1 35 ? 7.707 11.991 6.899 1.00 11.76 13 GLY B N 1
ATOM 2453 C CA . GLY B 1 35 ? 7.636 12.551 8.243 1.00 12.23 13 GLY B CA 1
ATOM 2454 C C . GLY B 1 35 ? 7.876 11.562 9.375 1.00 11.12 13 GLY B C 1
ATOM 2455 O O . GLY B 1 35 ? 8.133 11.969 10.508 1.00 11.00 13 GLY B O 1
ATOM 2456 N N . GLU B 1 36 ? 7.791 10.265 9.090 1.00 8.60 14 GLU B N 1
ATOM 2457 C CA . GLU B 1 36 ? 8.053 9.251 10.110 1.00 6.37 14 GLU B CA 1
ATOM 2458 C C . GLU B 1 36 ? 9.550 8.959 10.181 1.00 8.69 14 GLU B C 1
ATOM 2459 O O . GLU B 1 36 ? 10.151 8.544 9.204 1.00 10.78 14 GLU B O 1
ATOM 2465 N N . PRO B 1 37 ? 10.168 9.168 11.357 1.00 7.24 15 PRO B N 1
ATOM 2466 C CA . PRO B 1 37 ? 11.630 9.052 11.364 1.00 6.23 15 PRO B CA 1
ATOM 2467 C C . PRO B 1 37 ? 12.162 7.619 11.482 1.00 10.35 15 PRO B C 1
ATOM 2468 O O . PRO B 1 37 ? 11.506 6.745 12.056 1.00 10.79 15 PRO B O 1
ATOM 2472 N N . THR B 1 38 ? 13.350 7.404 10.920 1.00 11.39 16 THR B N 1
ATOM 2473 C CA . THR B 1 38 ? 14.098 6.156 11.071 1.00 13.32 16 THR B CA 1
ATOM 2474 C C . THR B 1 38 ? 15.525 6.470 11.524 1.00 13.78 16 THR B C 1
ATOM 2475 O O . THR B 1 38 ? 16.240 7.240 10.873 1.00 11.14 16 THR B O 1
ATOM 2479 N N . ARG B 1 39 ? 15.942 5.878 12.642 1.00 9.06 17 ARG B N 1
ATOM 2480 C CA . ARG B 1 39 ? 17.320 6.026 13.111 1.00 8.13 17 ARG B CA 1
ATOM 2481 C C . ARG B 1 39 ? 18.095 4.773 12.728 1.00 11.98 17 ARG B C 1
ATOM 2482 O O . ARG B 1 39 ? 17.962 3.739 13.376 1.00 11.81 17 ARG B O 1
ATOM 2490 N N . LEU B 1 40 ? 18.881 4.853 11.658 1.00 10.01 18 LEU B N 1
ATOM 2491 C CA . LEU B 1 40 ? 19.640 3.688 11.197 1.00 13.18 18 LEU B CA 1
ATOM 2492 C C . LEU B 1 40 ? 20.976 3.574 11.928 1.00 14.14 18 LEU B C 1
ATOM 2493 O O . LEU B 1 40 ? 21.866 4.405 11.750 1.00 12.45 18 LEU B O 1
ATOM 2498 N N . VAL B 1 41 ? 21.121 2.547 12.757 1.00 12.43 19 VAL B N 1
ATOM 2499 C CA . VAL B 1 41 ? 22.364 2.353 13.499 1.00 13.13 19 VAL B CA 1
ATOM 2500 C C . VAL B 1 41 ? 23.370 1.627 12.628 1.00 14.83 19 VAL B C 1
ATOM 2501 O O . VAL B 1 41 ? 23.145 0.474 12.232 1.00 13.75 19 VAL B O 1
ATOM 2505 N N . ILE B 1 42 ? 24.474 2.297 12.309 1.00 13.76 20 ILE B N 1
ATOM 2506 C CA . ILE B 1 42 ? 25.462 1.699 11.408 1.00 15.02 20 ILE B CA 1
ATOM 2507 C C . ILE B 1 42 ? 26.724 1.213 12.116 1.00 15.82 20 ILE B C 1
ATOM 2508 O O . ILE B 1 42 ? 27.540 0.513 11.514 1.00 19.04 20 ILE B O 1
ATOM 2513 N N . ASP B 1 43 ? 26.879 1.577 13.387 1.00 15.82 21 ASP B N 1
ATOM 2514 C CA . ASP B 1 43 ? 27.978 1.071 14.210 1.00 18.82 21 ASP B CA 1
ATOM 2515 C C . ASP B 1 43 ? 27.718 1.376 15.681 1.00 18.77 21 ASP B C 1
ATOM 2516 O O . ASP B 1 43 ? 27.034 2.353 16.008 1.00 14.94 21 ASP B O 1
ATOM 2521 N N . GLY B 1 44 ? 28.258 0.545 16.573 1.00 15.75 22 GLY B N 1
ATOM 2522 C CA . GLY B 1 44 ? 28.200 0.845 17.992 1.00 17.98 22 GLY B CA 1
ATOM 2523 C C . GLY B 1 44 ? 27.399 -0.095 18.877 1.00 17.57 22 GLY B C 1
ATOM 2524 O O . GLY B 1 44 ? 27.595 -0.115 20.095 1.00 19.01 22 GLY B O 1
ATOM 2525 N N . PHE B 1 45 ? 26.498 -0.872 18.284 1.00 15.83 23 PHE B N 1
ATOM 2526 C CA . PHE B 1 45 ? 25.687 -1.810 19.063 1.00 15.35 23 PHE B CA 1
ATOM 2527 C C . PHE B 1 45 ? 26.488 -3.076 19.345 1.00 17.21 23 PHE B C 1
ATOM 2528 O O . PHE B 1 45 ? 27.474 -3.357 18.659 1.00 19.00 23 PHE B O 1
ATOM 2536 N N . PRO B 1 46 ? 26.075 -3.843 20.366 1.00 16.94 24 PRO B N 1
ATOM 2537 C CA . PRO B 1 46 ? 26.745 -5.115 20.671 1.00 19.66 24 PRO B CA 1
ATOM 2538 C C . PRO B 1 46 ? 26.667 -6.106 19.515 1.00 17.55 24 PRO B C 1
ATOM 2539 O O . PRO B 1 46 ? 25.731 -6.051 18.716 1.00 19.78 24 PRO B O 1
ATOM 2543 N N . ASP B 1 47 ? 27.640 -7.010 19.431 1.00 17.62 25 ASP B N 1
ATOM 2544 C CA . ASP B 1 47 ? 27.613 -8.038 18.396 1.00 21.59 25 ASP B CA 1
ATOM 2545 C C . ASP B 1 47 ? 26.520 -9.045 18.715 1.00 22.44 25 ASP B C 1
ATOM 2546 O O . ASP B 1 47 ? 26.392 -9.492 19.858 1.00 23.60 25 ASP B O 1
ATOM 2551 N N . LEU B 1 48 ? 25.732 -9.404 17.707 1.00 20.97 26 LEU B N 1
ATOM 2552 C CA . LEU B 1 48 ? 24.590 -10.282 17.919 1.00 20.06 26 LEU B CA 1
ATOM 2553 C C . LEU B 1 48 ? 24.791 -11.645 17.286 1.00 20.88 26 LEU B C 1
ATOM 2554 O O . LEU B 1 48 ? 23.859 -12.443 17.238 1.00 22.04 26 LEU B O 1
ATOM 2559 N N . GLY B 1 49 ? 25.991 -11.900 16.780 1.00 21.74 27 GLY B N 1
ATOM 2560 C CA . GLY B 1 49 ? 26.294 -13.195 16.197 1.00 25.39 27 GLY B CA 1
ATOM 2561 C C . GLY B 1 49 ? 25.975 -13.260 14.718 1.00 26.93 27 GLY B C 1
ATOM 2562 O O . GLY B 1 49 ? 25.823 -12.229 14.057 1.00 26.54 27 GLY B O 1
ATOM 2563 N N . ARG B 1 50 ? 25.850 -14.482 14.206 1.00 26.04 28 ARG B N 1
ATOM 2564 C CA . ARG B 1 50 ? 25.723 -14.705 12.771 1.00 30.08 28 ARG B CA 1
ATOM 2565 C C . ARG B 1 50 ? 24.454 -15.456 12.382 1.00 24.54 28 ARG B C 1
ATOM 2566 O O . ARG B 1 50 ? 24.358 -15.986 11.272 1.00 26.13 28 ARG B O 1
ATOM 2574 N N . GLY B 1 51 ? 23.489 -15.513 13.293 1.00 23.29 29 GLY B N 1
ATOM 2575 C CA . GLY B 1 51 ? 22.229 -16.180 13.009 1.00 22.33 29 GLY B CA 1
ATOM 2576 C C . GLY B 1 51 ? 21.314 -15.403 12.076 1.00 23.29 29 GLY B C 1
ATOM 2577 O O . GLY B 1 51 ? 21.712 -14.400 11.471 1.00 22.20 29 GLY B O 1
ATOM 2578 N N . SER B 1 52 ? 20.073 -15.865 11.956 1.00 20.76 30 SER B N 1
ATOM 2579 C CA . SER B 1 52 ? 19.079 -15.149 11.163 1.00 21.34 30 SER B CA 1
ATOM 2580 C C . SER B 1 52 ? 18.763 -13.822 11.834 1.00 19.89 30 SER B C 1
ATOM 2581 O O . SER B 1 52 ? 19.141 -13.605 12.993 1.00 18.23 30 SER B O 1
ATOM 2584 N N . MET B 1 53 ? 18.080 -12.924 11.125 1.00 17.29 31 MET B N 1
ATOM 2585 C CA . MET B 1 53 ? 17.714 -11.651 11.747 1.00 15.14 31 MET B CA 1
ATOM 2586 C C . MET B 1 53 ? 16.773 -11.905 12.924 1.00 19.73 31 MET B C 1
ATOM 2587 O O . MET B 1 53 ? 16.836 -11.214 13.938 1.00 17.64 31 MET B O 1
ATOM 2592 N N . ALA B 1 54 ? 15.922 -12.920 12.797 1.00 18.69 32 ALA B N 1
ATOM 2593 C CA . ALA B 1 54 ? 15.008 -13.277 13.878 1.00 16.62 32 ALA B CA 1
ATOM 2594 C C . ALA B 1 54 ? 15.772 -13.760 15.118 1.00 16.94 32 ALA B C 1
ATOM 2595 O O . ALA B 1 54 ? 15.422 -13.413 16.249 1.00 18.58 32 ALA B O 1
ATOM 2597 N N . GLU B 1 55 ? 16.816 -14.557 14.903 1.00 20.21 33 GLU B N 1
ATOM 2598 C CA . GLU B 1 55 ? 17.652 -15.036 16.013 1.00 19.28 33 GLU B CA 1
ATOM 2599 C C . GLU B 1 55 ? 18.441 -13.889 16.648 1.00 20.86 33 GLU B C 1
ATOM 2600 O O . GLU B 1 55 ? 18.612 -13.844 17.870 1.00 20.17 33 GLU B O 1
ATOM 2606 N N . ARG B 1 56 ? 18.925 -12.969 15.819 1.00 16.47 34 ARG B N 1
ATOM 2607 C CA . ARG B 1 56 ? 19.645 -11.802 16.335 1.00 16.78 34 ARG B CA 1
ATOM 2608 C C . ARG B 1 56 ? 18.715 -10.887 17.124 1.00 17.45 34 ARG B C 1
ATOM 2609 O O . ARG B 1 56 ? 19.136 -10.287 18.114 1.00 16.09 34 ARG B O 1
ATOM 2617 N N . LEU B 1 57 ? 17.456 -10.776 16.695 1.00 18.31 35 LEU B N 1
ATOM 2618 C CA . LEU B 1 57 ? 16.465 -10.001 17.451 1.00 15.92 35 LEU B CA 1
ATOM 2619 C C . LEU B 1 57 ? 16.285 -10.566 18.857 1.00 17.73 35 LEU B C 1
ATOM 2620 O O . LEU B 1 57 ? 16.198 -9.808 19.820 1.00 16.47 35 LEU B O 1
ATOM 2625 N N . GLN B 1 58 ? 16.197 -11.891 18.967 1.00 15.91 36 GLN B N 1
ATOM 2626 C CA . GLN B 1 58 ? 16.043 -12.539 20.274 1.00 17.48 36 GLN B CA 1
ATOM 2627 C C . GLN B 1 58 ? 17.191 -12.185 21.213 1.00 18.80 36 GLN B C 1
ATOM 2628 O O . GLN B 1 58 ? 16.979 -11.891 22.388 1.00 19.41 36 GLN B O 1
ATOM 2634 N N . ILE B 1 59 ? 18.407 -12.235 20.682 1.00 18.06 37 ILE B N 1
ATOM 2635 C CA . ILE B 1 59 ? 19.604 -11.899 21.444 1.00 17.46 37 ILE B CA 1
ATOM 2636 C C . ILE B 1 59 ? 19.631 -10.414 21.819 1.00 15.96 37 ILE B C 1
ATOM 2637 O O . ILE B 1 59 ? 19.937 -10.063 22.968 1.00 17.27 37 ILE B O 1
ATOM 2642 N N . LEU B 1 60 ? 19.307 -9.547 20.864 1.00 16.26 38 LEU B N 1
ATOM 2643 C CA . LEU B 1 60 ? 19.249 -8.109 21.132 1.00 12.47 38 LEU B CA 1
ATOM 2644 C C . LEU B 1 60 ? 18.275 -7.791 22.262 1.00 16.29 38 LEU B C 1
ATOM 2645 O O . LEU B 1 60 ? 18.624 -7.083 23.211 1.00 14.70 38 LEU B O 1
ATOM 2650 N N . GLU B 1 61 ? 17.060 -8.324 22.169 1.00 11.75 39 GLU B N 1
ATOM 2651 C CA . GLU B 1 61 ? 16.047 -8.077 23.184 1.00 13.09 39 GLU B CA 1
ATOM 2652 C C . GLU B 1 61 ? 16.441 -8.651 24.547 1.00 14.66 39 GLU B C 1
ATOM 2653 O O . GLU B 1 61 ? 16.350 -7.964 25.567 1.00 17.15 39 GLU B O 1
ATOM 2659 N N . ARG B 1 62 ? 16.885 -9.906 24.569 1.00 14.33 40 ARG B N 1
ATOM 2660 C CA . ARG B 1 62 ? 17.162 -10.577 25.842 1.00 15.39 40 ARG B CA 1
ATOM 2661 C C . ARG B 1 62 ? 18.386 -10.001 26.553 1.00 16.53 40 ARG B C 1
ATOM 2662 O O . ARG B 1 62 ? 18.368 -9.767 27.773 1.00 17.62 40 ARG B O 1
ATOM 2670 N N . GLU B 1 63 ? 19.447 -9.756 25.792 1.00 15.65 41 GLU B N 1
ATOM 2671 C CA . GLU B 1 63 ? 20.736 -9.421 26.391 1.00 17.02 41 GLU B CA 1
ATOM 2672 C C . GLU B 1 63 ? 21.105 -7.951 26.348 1.00 14.50 41 GLU B C 1
ATOM 2673 O O . GLU B 1 63 ? 21.881 -7.488 27.197 1.00 16.97 41 GLU B O 1
ATOM 2679 N N . HIS B 1 64 ? 20.544 -7.220 25.385 1.00 14.52 42 HIS B N 1
ATOM 2680 C CA . HIS B 1 64 ? 20.980 -5.856 25.104 1.00 14.34 42 HIS B CA 1
ATOM 2681 C C . HIS B 1 64 ? 19.838 -4.862 24.943 1.00 14.65 42 HIS B C 1
ATOM 2682 O O . HIS B 1 64 ? 20.001 -3.852 24.251 1.00 14.19 42 HIS B O 1
ATOM 2689 N N . ASP B 1 65 ? 18.701 -5.098 25.596 1.00 11.64 43 ASP B N 1
ATOM 2690 C CA . ASP B 1 65 ? 17.554 -4.193 25.413 1.00 11.33 43 ASP B CA 1
ATOM 2691 C C . ASP B 1 65 ? 17.833 -2.762 25.896 1.00 12.91 43 ASP B C 1
ATOM 2692 O O . ASP B 1 65 ? 17.217 -1.810 25.413 1.00 11.33 43 ASP B O 1
ATOM 2697 N N . GLN B 1 66 ? 18.762 -2.607 26.829 1.00 11.81 44 GLN B N 1
ATOM 2698 C CA . GLN B 1 66 ? 19.163 -1.264 27.267 1.00 9.80 44 GLN B CA 1
ATOM 2699 C C . GLN B 1 66 ? 19.674 -0.436 26.083 1.00 10.23 44 GLN B C 1
ATOM 2700 O O . GLN B 1 66 ? 19.514 0.789 26.057 1.00 12.61 44 GLN B O 1
ATOM 2706 N N . TRP B 1 67 ? 20.266 -1.099 25.090 1.00 10.17 45 TRP B N 1
ATOM 2707 C CA . TRP B 1 67 ? 20.783 -0.397 23.912 1.00 15.92 45 TRP B CA 1
ATOM 2708 C C . TRP B 1 67 ? 19.677 0.162 23.025 1.00 12.71 45 TRP B C 1
ATOM 2709 O O . TRP B 1 67 ? 19.823 1.257 22.474 1.00 11.96 45 TRP B O 1
ATOM 2720 N N . ARG B 1 68 ? 18.582 -0.587 22.872 1.00 9.68 46 ARG B N 1
ATOM 2721 C CA . ARG B 1 68 ? 17.390 -0.064 22.198 1.00 11.84 46 ARG B CA 1
ATOM 2722 C C . ARG B 1 68 ? 16.924 1.203 22.905 1.00 10.71 46 ARG B C 1
ATOM 2723 O O . ARG B 1 68 ? 16.647 2.227 22.276 1.00 9.09 46 ARG B O 1
ATOM 2731 N N . ARG B 1 69 ? 16.844 1.126 24.229 1.00 9.66 47 ARG B N 1
ATOM 2732 C CA . ARG B 1 69 ? 16.346 2.243 25.023 1.00 8.43 47 ARG B CA 1
ATOM 2733 C C . ARG B 1 69 ? 17.258 3.474 24.904 1.00 14.56 47 ARG B C 1
ATOM 2734 O O . ARG B 1 69 ? 16.776 4.600 24.756 1.00 10.38 47 ARG B O 1
ATOM 2742 N N . ALA B 1 70 ? 18.571 3.256 24.935 1.00 12.03 48 ALA B N 1
ATOM 2743 C CA . ALA B 1 70 ? 19.538 4.346 24.738 1.00 12.73 48 ALA B CA 1
ATOM 2744 C C . ALA B 1 70 ? 19.375 5.031 23.383 1.00 13.21 48 ALA B C 1
ATOM 2745 O O . ALA B 1 70 ? 19.526 6.251 23.258 1.00 15.01 48 ALA B O 1
ATOM 2747 N N . CYS B 1 71 ? 19.080 4.225 22.366 1.00 7.33 49 CYS B N 1
ATOM 2748 C CA . CYS B 1 71 ? 19.045 4.669 20.976 1.00 12.90 49 CYS B CA 1
ATOM 2749 C C . CYS B 1 71 ? 17.781 5.444 20.648 1.00 12.29 49 CYS B C 1
ATOM 2750 O O . CYS B 1 71 ? 17.833 6.456 19.924 1.00 12.59 49 CYS B O 1
ATOM 2753 N N . VAL B 1 72 ? 16.639 4.994 21.171 1.00 10.35 50 VAL B N 1
ATOM 2754 C CA . VAL B 1 72 ? 15.364 5.586 20.737 1.00 11.35 50 VAL B CA 1
ATOM 2755 C C . VAL B 1 72 ? 14.490 6.277 21.801 1.00 9.64 50 VAL B C 1
ATOM 2756 O O . VAL B 1 72 ? 13.621 7.075 21.442 1.00 14.26 50 VAL B O 1
ATOM 2760 N N . LEU B 1 73 ? 14.714 6.022 23.096 1.00 7.03 51 LEU B N 1
ATOM 2761 C CA . LEU B 1 73 ? 13.950 6.774 24.093 1.00 9.11 51 LEU B CA 1
ATOM 2762 C C . LEU B 1 73 ? 14.551 8.161 24.334 1.00 7.25 51 LEU B C 1
ATOM 2763 O O . LEU B 1 73 ? 15.710 8.408 24.010 1.00 8.48 51 LEU B O 1
ATOM 2768 N N . GLU B 1 74 ? 13.754 9.053 24.906 1.00 7.48 52 GLU B N 1
ATOM 2769 C CA . GLU B 1 74 ? 14.301 10.274 25.512 1.00 7.66 52 GLU B CA 1
ATOM 2770 C C . GLU B 1 74 ? 15.445 9.893 26.448 1.00 11.00 52 GLU B C 1
ATOM 2771 O O . GLU B 1 74 ? 15.399 8.837 27.079 1.00 10.53 52 GLU B O 1
ATOM 2777 N N . PRO B 1 75 ? 16.466 10.763 26.578 1.00 7.86 53 PRO B N 1
ATOM 2778 C CA . PRO B 1 75 ? 16.591 12.074 25.932 1.00 9.43 53 PRO B CA 1
ATOM 2779 C C . PRO B 1 75 ? 17.279 12.059 24.559 1.00 14.25 53 PRO B C 1
ATOM 2780 O O . PRO B 1 75 ? 17.144 13.043 23.823 1.00 12.91 53 PRO B O 1
ATOM 2784 N N . ARG B 1 76 ? 18.007 10.993 24.226 1.00 13.27 54 ARG B N 1
ATOM 2785 C CA . ARG B 1 76 ? 18.773 10.950 22.974 1.00 12.35 54 ARG B CA 1
ATOM 2786 C C . ARG B 1 76 ? 17.921 10.593 21.752 1.00 14.46 54 ARG B C 1
ATOM 2787 O O . ARG B 1 76 ? 18.327 10.833 20.611 1.00 16.25 54 ARG B O 1
ATOM 2795 N N . GLY B 1 77 ? 16.728 10.061 22.000 1.00 12.35 55 GLY B N 1
ATOM 2796 C CA . GLY B 1 77 ? 15.753 9.841 20.942 1.00 10.65 55 GLY B CA 1
ATOM 2797 C C . GLY B 1 77 ? 14.435 10.507 21.288 1.00 14.92 55 GLY B C 1
ATOM 2798 O O . GLY B 1 77 ? 14.402 11.565 21.912 1.00 17.69 55 GLY B O 1
ATOM 2799 N N . SER B 1 78 ? 13.342 9.866 20.908 1.00 10.82 56 SER B N 1
ATOM 2800 C CA . SER B 1 78 ? 12.004 10.423 21.070 1.00 7.09 56 SER B CA 1
ATOM 2801 C C . SER B 1 78 ? 11.003 9.288 20.996 1.00 12.30 56 SER B C 1
ATOM 2802 O O . SER B 1 78 ? 11.255 8.305 20.315 1.00 16.26 56 SER B O 1
ATOM 2805 N N . ASP B 1 79 ? 9.860 9.435 21.661 1.00 15.92 57 ASP B N 1
ATOM 2806 C CA . ASP B 1 79 ? 8.811 8.407 21.602 1.00 15.66 57 ASP B CA 1
ATOM 2807 C C . ASP B 1 79 ? 8.347 8.065 20.181 1.00 13.68 57 ASP B C 1
ATOM 2808 O O . ASP B 1 79 ? 7.919 6.941 19.914 1.00 15.73 57 ASP B O 1
ATOM 2813 N N . VAL B 1 80 ? 8.410 9.047 19.279 1.00 11.32 58 VAL B N 1
ATOM 2814 C CA . VAL B 1 80 ? 8.009 8.871 17.878 1.00 12.58 58 VAL B CA 1
ATOM 2815 C C . VAL B 1 80 ? 8.966 7.976 17.086 1.00 11.53 58 VAL B C 1
ATOM 2816 O O . VAL B 1 80 ? 8.572 7.338 16.097 1.00 13.84 58 VAL B O 1
ATOM 2820 N N . LEU B 1 81 ? 10.215 7.914 17.535 1.00 12.59 59 LEU B N 1
ATOM 2821 C CA . LEU B 1 81 ? 11.317 7.346 16.746 1.00 10.45 59 LEU B CA 1
ATOM 2822 C C . LEU B 1 81 ? 11.249 5.824 16.528 1.00 8.49 59 LEU B C 1
ATOM 2823 O O . LEU B 1 81 ? 10.963 5.049 17.454 1.00 11.16 59 LEU B O 1
ATOM 2828 N N . VAL B 1 82 ? 11.525 5.396 15.301 1.00 9.45 60 VAL B N 1
ATOM 2829 C CA . VAL B 1 82 ? 11.730 3.983 15.042 1.00 8.05 60 VAL B CA 1
ATOM 2830 C C . VAL B 1 82 ? 13.196 3.764 14.718 1.00 10.33 60 VAL B C 1
ATOM 2831 O O . VAL B 1 82 ? 13.778 4.498 13.927 1.00 12.48 60 VAL B O 1
ATOM 2835 N N . GLY B 1 83 ? 13.811 2.780 15.364 1.00 7.96 61 GLY B N 1
ATOM 2836 C CA . GLY B 1 83 ? 15.207 2.473 15.112 1.00 7.34 61 GLY B CA 1
ATOM 2837 C C . GLY B 1 83 ? 15.348 1.289 14.174 1.00 9.17 61 GLY B C 1
ATOM 2838 O O . GLY B 1 83 ? 14.447 0.448 14.075 1.00 11.75 61 GLY B O 1
ATOM 2839 N N . ALA B 1 84 ? 16.486 1.224 13.487 1.00 9.82 62 ALA B N 1
ATOM 2840 C CA . ALA B 1 84 ? 16.782 0.118 12.582 1.00 10.20 62 ALA B CA 1
ATOM 2841 C C . ALA B 1 84 ? 18.252 -0.211 12.721 1.00 14.04 62 ALA B C 1
ATOM 2842 O O . ALA B 1 84 ? 19.112 0.605 12.393 1.00 12.53 62 ALA B O 1
ATOM 2844 N N . LEU B 1 85 ? 18.541 -1.397 13.248 1.00 11.21 63 LEU B N 1
ATOM 2845 C CA . LEU B 1 85 ? 19.920 -1.842 13.399 1.00 12.88 63 LEU B CA 1
ATOM 2846 C C . LEU B 1 85 ? 20.376 -2.499 12.107 1.00 14.82 63 LEU B C 1
ATOM 2847 O O . LEU B 1 85 ? 19.802 -3.507 11.665 1.00 13.04 63 LEU B O 1
ATOM 2852 N N . LEU B 1 86 ? 21.401 -1.925 11.486 1.00 16.36 64 LEU B N 1
ATOM 2853 C CA . LEU B 1 86 ? 21.930 -2.493 10.249 1.00 14.36 64 LEU B CA 1
ATOM 2854 C C . LEU B 1 86 ? 22.739 -3.732 10.604 1.00 15.26 64 LEU B C 1
ATOM 2855 O O . LEU B 1 86 ? 23.585 -3.691 11.495 1.00 19.07 64 LEU B O 1
ATOM 2860 N N . CYS B 1 87 ? 22.476 -4.842 9.915 1.00 14.13 65 CYS B N 1
ATOM 2861 C CA . CYS B 1 87 ? 23.178 -6.088 10.201 1.00 18.68 65 CYS B CA 1
ATOM 2862 C C . CYS B 1 87 ? 23.779 -6.652 8.932 1.00 17.96 65 CYS B C 1
ATOM 2863 O O . CYS B 1 87 ? 23.250 -6.442 7.846 1.00 20.05 65 CYS B O 1
ATOM 2866 N N . GLN B 1 88 ? 24.887 -7.370 9.079 1.00 18.68 66 GLN B N 1
ATOM 2867 C CA . GLN B 1 88 ? 25.434 -8.165 7.984 1.00 23.10 66 GLN B CA 1
ATOM 2868 C C . GLN B 1 88 ? 24.465 -9.321 7.747 1.00 20.94 66 GLN B C 1
ATOM 2869 O O . GLN B 1 88 ? 24.085 -10.005 8.689 1.00 24.59 66 GLN B O 1
ATOM 2875 N N . PRO B 1 89 ? 24.042 -9.537 6.490 1.00 18.96 67 PRO B N 1
ATOM 2876 C CA . PRO B 1 89 ? 23.040 -10.579 6.249 1.00 20.43 67 PRO B CA 1
ATOM 2877 C C . PRO B 1 89 ? 23.675 -11.957 6.149 1.00 20.72 67 PRO B C 1
ATOM 2878 O O . PRO B 1 89 ? 24.894 -12.066 6.000 1.00 25.94 67 PRO B O 1
ATOM 2882 N N . GLN B 1 90 ? 22.855 -12.994 6.244 1.00 22.10 68 GLN B N 1
ATOM 2883 C CA . GLN B 1 90 ? 23.332 -14.359 6.053 1.00 24.26 68 GLN B CA 1
ATOM 2884 C C . GLN B 1 90 ? 23.557 -14.686 4.580 1.00 31.22 68 GLN B C 1
ATOM 2885 O O . GLN B 1 90 ? 24.521 -15.367 4.228 1.00 35.35 68 GLN B O 1
ATOM 2891 N N . ALA B 1 91 ? 22.660 -14.204 3.725 1.00 30.41 69 ALA B N 1
ATOM 2892 C CA . ALA B 1 91 ? 22.712 -14.516 2.299 1.00 33.06 69 ALA B CA 1
ATOM 2893 C C . ALA B 1 91 ? 23.687 -13.622 1.544 1.00 35.05 69 ALA B C 1
ATOM 2894 O O . ALA B 1 91 ? 23.703 -12.405 1.725 1.00 35.78 69 ALA B O 1
ATOM 2896 N N . GLY B 1 92 ? 24.490 -14.235 0.682 1.00 36.91 70 GLY B N 1
ATOM 2897 C CA . GLY B 1 92 ? 25.446 -13.496 -0.121 1.00 40.05 70 GLY B CA 1
ATOM 2898 C C . GLY B 1 92 ? 24.798 -12.540 -1.108 1.00 38.82 70 GLY B C 1
ATOM 2899 O O . GLY B 1 92 ? 25.406 -11.545 -1.499 1.00 43.08 70 GLY B O 1
ATOM 2900 N N . ASP B 1 93 ? 23.562 -12.825 -1.508 1.00 34.51 71 ASP B N 1
ATOM 2901 C CA . ASP B 1 93 ? 22.880 -11.979 -2.486 1.00 35.74 71 ASP B CA 1
ATOM 2902 C C . ASP B 1 93 ? 22.037 -10.872 -1.850 1.00 32.65 71 ASP B C 1
ATOM 2903 O O . ASP B 1 93 ? 21.362 -10.112 -2.549 1.00 29.43 71 ASP B O 1
ATOM 2908 N N . ALA B 1 94 ? 22.079 -10.787 -0.523 1.00 32.56 72 ALA B N 1
ATOM 2909 C CA . ALA B 1 94 ? 21.391 -9.717 0.196 1.00 28.87 72 ALA B CA 1
ATOM 2910 C C . ALA B 1 94 ? 22.363 -8.575 0.452 1.00 26.95 72 ALA B C 1
ATOM 2911 O O . ALA B 1 94 ? 23.543 -8.810 0.692 1.00 32.90 72 ALA B O 1
ATOM 2913 N N . CYS B 1 95 ? 21.877 -7.339 0.418 1.00 24.17 73 CYS B N 1
ATOM 2914 C CA . CYS B 1 95 ? 22.759 -6.193 0.627 1.00 23.80 73 CYS B CA 1
ATOM 2915 C C . CYS B 1 95 ? 22.827 -5.777 2.094 1.00 26.33 73 CYS B C 1
ATOM 2916 O O . CYS B 1 95 ? 23.728 -5.034 2.490 1.00 32.11 73 CYS B O 1
ATOM 2919 N N . ALA B 1 96 ? 21.881 -6.268 2.894 1.00 23.94 74 ALA B N 1
ATOM 2920 C CA . ALA B 1 96 ? 21.795 -5.896 4.305 1.00 22.14 74 ALA B CA 1
ATOM 2921 C C . ALA B 1 96 ? 20.763 -6.738 5.044 1.00 20.45 74 ALA B C 1
ATOM 2922 O O . ALA B 1 96 ? 19.878 -7.340 4.431 1.00 19.31 74 ALA B O 1
ATOM 2924 N N . GLY B 1 97 ? 20.890 -6.773 6.364 1.00 17.05 75 GLY B N 1
ATOM 2925 C CA . GLY B 1 97 ? 19.838 -7.272 7.224 1.00 15.43 75 GLY B CA 1
ATOM 2926 C C . GLY B 1 97 ? 19.475 -6.133 8.150 1.00 13.07 75 GLY B C 1
ATOM 2927 O O . GLY B 1 97 ? 20.238 -5.180 8.264 1.00 16.91 75 GLY B O 1
ATOM 2928 N N . VAL B 1 98 ? 18.314 -6.215 8.788 1.00 12.87 76 VAL B N 1
ATOM 2929 C CA . VAL B 1 98 ? 17.852 -5.146 9.652 1.00 15.58 76 VAL B CA 1
ATOM 2930 C C . VAL B 1 98 ? 16.948 -5.711 10.744 1.00 14.38 76 VAL B C 1
ATOM 2931 O O . VAL B 1 98 ? 16.256 -6.713 10.540 1.00 13.88 76 VAL B O 1
ATOM 2935 N N . ILE B 1 99 ? 17.015 -5.092 11.918 1.00 10.97 77 ILE B N 1
ATOM 2936 C CA . ILE B 1 99 ? 16.070 -5.326 12.999 1.00 12.43 77 ILE B CA 1
ATOM 2937 C C . ILE B 1 99 ? 15.448 -3.980 13.368 1.00 11.07 77 ILE B C 1
ATOM 2938 O O . ILE B 1 99 ? 16.169 -2.996 13.617 1.00 11.95 77 ILE B O 1
ATOM 2943 N N . PHE B 1 100 ? 14.117 -3.922 13.400 1.00 11.25 78 PHE B N 1
ATOM 2944 C CA . PHE B 1 100 ? 13.422 -2.665 13.683 1.00 12.32 78 PHE B CA 1
ATOM 2945 C C . PHE B 1 100 ? 12.879 -2.638 15.107 1.00 12.71 78 PHE B C 1
ATOM 2946 O O . PHE B 1 100 ? 12.383 -3.644 15.626 1.00 9.15 78 PHE B O 1
ATOM 2954 N N . PHE B 1 101 ? 12.958 -1.477 15.744 1.00 10.31 79 PHE B N 1
ATOM 2955 C CA . PHE B 1 101 ? 12.451 -1.337 17.095 1.00 11.78 79 PHE B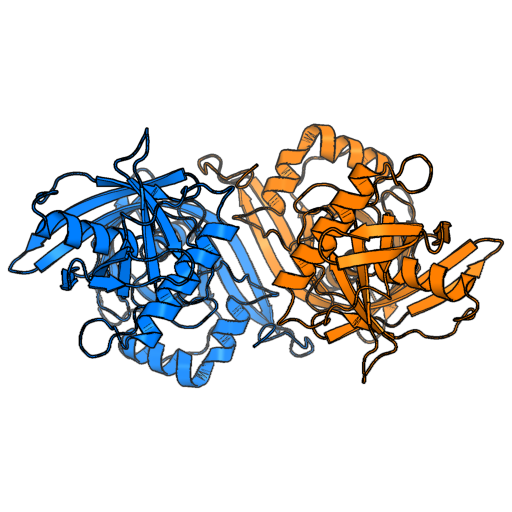 CA 1
ATOM 2956 C C . PHE B 1 101 ? 11.870 0.043 17.331 1.00 11.21 79 PHE B C 1
ATOM 2957 O O . PHE B 1 101 ? 12.105 0.969 16.545 1.00 10.36 79 PHE B O 1
ATOM 2965 N N . ASN B 1 102 ? 11.083 0.167 18.395 1.00 7.74 80 ASN B N 1
ATOM 2966 C CA . ASN B 1 102 ? 10.464 1.445 18.747 1.00 11.06 80 ASN B CA 1
ATOM 2967 C C . ASN B 1 102 ? 10.509 1.661 20.257 1.00 9.96 80 ASN B C 1
ATOM 2968 O O . ASN B 1 102 ? 11.211 0.934 20.982 1.00 9.35 80 ASN B O 1
ATOM 2973 N N . ASN B 1 103 ? 9.758 2.645 20.741 1.00 12.09 81 ASN B N 1
ATOM 2974 C CA . ASN B 1 103 ? 9.806 2.992 22.157 1.00 13.42 81 ASN B CA 1
ATOM 2975 C C . ASN B 1 103 ? 9.339 1.876 23.080 1.00 11.66 81 ASN B C 1
ATOM 2976 O O . ASN B 1 103 ? 9.732 1.825 24.244 1.00 13.40 81 ASN B O 1
ATOM 2981 N N . SER B 1 104 ? 8.526 0.954 22.571 1.00 10.97 82 SER B N 1
ATOM 2982 C CA . SER B 1 104 ? 8.011 -0.094 23.451 1.00 15.58 82 SER B CA 1
ATOM 2983 C C . SER B 1 104 ? 8.680 -1.454 23.277 1.00 15.71 82 SER B C 1
ATOM 2984 O O . SER B 1 104 ? 8.687 -2.267 24.208 1.00 16.40 82 SER B O 1
ATOM 2987 N N . GLY B 1 105 ? 9.245 -1.713 22.104 1.00 12.98 83 GLY B N 1
ATOM 2988 C CA . GLY B 1 105 ? 9.851 -3.013 21.860 1.00 11.86 83 GLY B CA 1
ATOM 2989 C C . GLY B 1 105 ? 10.285 -3.214 20.422 1.00 12.89 83 GLY B C 1
ATOM 2990 O O . GLY B 1 105 ? 10.876 -2.322 19.819 1.00 12.54 83 GLY B O 1
ATOM 2991 N N . TYR B 1 106 ? 9.988 -4.387 19.868 1.00 12.96 84 TYR B N 1
ATOM 2992 C CA . TYR B 1 106 ? 10.498 -4.750 18.554 1.00 13.25 84 TYR B CA 1
ATOM 2993 C C . TYR B 1 106 ? 9.393 -4.870 17.530 1.00 13.05 84 TYR B C 1
ATOM 2994 O O . TYR B 1 106 ? 8.273 -5.283 17.844 1.00 17.47 84 TYR B O 1
ATOM 3003 N N . LEU B 1 107 ? 9.704 -4.446 16.312 1.00 10.71 85 LEU B N 1
ATOM 3004 C CA . LEU B 1 107 ? 8.797 -4.640 15.195 1.00 11.84 85 LEU B CA 1
ATOM 3005 C C . LEU B 1 107 ? 9.126 -5.923 14.435 1.00 14.00 85 LEU B C 1
ATOM 3006 O O . LEU B 1 107 ? 10.094 -6.630 14.748 1.00 12.75 85 LEU B O 1
ATOM 3011 N N . GLY B 1 108 ? 8.286 -6.233 13.453 1.00 10.04 86 GLY B N 1
ATOM 3012 C CA . GLY B 1 108 ? 8.537 -7.319 12.515 1.00 10.76 86 GLY B CA 1
ATOM 3013 C C . GLY B 1 108 ? 9.180 -6.708 11.287 1.00 14.99 86 GLY B C 1
ATOM 3014 O O . GLY B 1 108 ? 10.383 -6.429 11.268 1.00 13.15 86 GLY B O 1
ATOM 3015 N N . MET B 1 109 ? 8.387 -6.489 10.244 1.00 11.74 87 MET B N 1
ATOM 3016 C CA . MET B 1 109 ? 8.872 -5.679 9.143 1.00 9.69 87 MET B CA 1
ATOM 3017 C C . MET B 1 109 ? 8.542 -4.214 9.450 1.00 10.77 87 MET B C 1
ATOM 3018 O O . MET B 1 109 ? 7.822 -3.918 10.401 1.00 11.90 87 MET B O 1
ATOM 3023 N N . CYS B 1 110 ? 9.075 -3.302 8.647 1.00 13.14 88 CYS B N 1
ATOM 3024 C CA . CYS B 1 110 ? 8.779 -1.881 8.793 1.00 12.75 88 CYS B CA 1
ATOM 3025 C C . CYS B 1 110 ? 8.959 -1.248 7.423 1.00 10.68 88 CYS B C 1
ATOM 3026 O O . CYS B 1 110 ? 10.082 -1.152 6.922 1.00 11.54 88 CYS B O 1
ATOM 3029 N N . GLY B 1 111 ? 7.847 -0.851 6.811 1.00 8.62 89 GLY B N 1
ATOM 3030 C CA . GLY B 1 111 ? 7.863 -0.306 5.462 1.00 10.30 89 GLY B CA 1
ATOM 3031 C C . GLY B 1 111 ? 8.553 1.046 5.349 1.00 9.28 89 GLY B C 1
ATOM 3032 O O . GLY B 1 111 ? 9.437 1.214 4.500 1.00 9.94 89 GLY B O 1
ATOM 3033 N N . HIS B 1 112 ? 8.152 2.006 6.183 1.00 10.39 90 HIS B N 1
ATOM 3034 C CA . HIS B 1 112 ? 8.769 3.333 6.135 1.00 12.80 90 HIS B CA 1
ATOM 3035 C C . HIS B 1 112 ? 10.248 3.174 6.476 1.00 10.94 90 HIS B C 1
ATOM 3036 O O . HIS B 1 112 ? 11.108 3.841 5.891 1.00 13.20 90 HIS B O 1
ATOM 3043 N N . GLY B 1 113 ? 10.531 2.263 7.412 1.00 8.84 91 GLY B N 1
ATOM 3044 C CA . GLY B 1 113 ? 11.878 2.018 7.889 1.00 13.65 91 GLY B CA 1
ATOM 3045 C C . GLY B 1 113 ? 12.796 1.428 6.849 1.00 11.13 91 GLY B C 1
ATOM 3046 O O . GLY B 1 113 ? 13.986 1.732 6.827 1.00 11.84 91 GLY B O 1
ATOM 3047 N N . THR B 1 114 ? 12.245 0.557 5.996 1.00 9.11 92 THR B N 1
ATOM 3048 C CA . THR B 1 114 ? 13.006 -0.050 4.906 1.00 11.23 92 THR B CA 1
ATOM 3049 C C . THR B 1 114 ? 13.317 0.986 3.815 1.00 11.19 92 THR B C 1
ATOM 3050 O O . THR B 1 114 ? 14.418 1.009 3.257 1.00 13.71 92 THR B O 1
ATOM 3054 N N . ILE B 1 115 ? 12.355 1.856 3.535 1.00 11.77 93 ILE B N 1
ATOM 3055 C CA . ILE B 1 115 ? 12.580 2.953 2.603 1.00 14.39 93 ILE B CA 1
ATOM 3056 C C . ILE B 1 115 ? 13.706 3.853 3.144 1.00 12.19 93 ILE B C 1
ATOM 3057 O O . ILE B 1 115 ? 14.638 4.216 2.414 1.00 12.29 93 ILE B O 1
ATOM 3062 N N . GLY B 1 116 ? 13.633 4.178 4.430 1.00 11.26 94 GLY B N 1
ATOM 3063 C CA . GLY B 1 116 ? 14.690 4.946 5.069 1.00 9.49 94 GLY B CA 1
ATOM 3064 C C . GLY B 1 116 ? 16.046 4.253 5.018 1.00 11.29 94 GLY B C 1
ATOM 3065 O O . GLY B 1 116 ? 17.063 4.874 4.696 1.00 11.44 94 GLY B O 1
ATOM 3066 N N . LEU B 1 117 ? 16.071 2.960 5.329 1.00 9.90 95 LEU B N 1
ATOM 3067 C CA . LEU B 1 117 ? 17.321 2.202 5.284 1.00 13.15 95 LEU B CA 1
ATOM 3068 C C . LEU B 1 117 ? 17.996 2.269 3.910 1.00 12.45 95 LEU B C 1
ATOM 3069 O O . LEU B 1 117 ? 19.194 2.541 3.805 1.00 13.38 95 LEU B O 1
ATOM 3074 N N . VAL B 1 118 ? 17.221 2.028 2.855 1.00 14.80 96 VAL B N 1
ATOM 3075 C CA . VAL B 1 118 ? 17.772 1.981 1.507 1.00 15.76 96 VAL B CA 1
ATOM 3076 C C . VAL B 1 118 ? 18.278 3.358 1.077 1.00 15.61 96 VAL B C 1
ATOM 3077 O O . VAL B 1 118 ? 19.378 3.486 0.537 1.00 17.27 96 VAL B O 1
ATOM 3081 N N . ARG B 1 119 ? 17.493 4.390 1.359 1.00 14.54 97 ARG B N 1
ATOM 3082 C CA . ARG B 1 119 ? 17.899 5.753 1.023 1.00 15.90 97 ARG B CA 1
ATOM 3083 C C . ARG B 1 119 ? 19.162 6.139 1.800 1.00 15.10 97 ARG B C 1
ATOM 3084 O O . ARG B 1 119 ? 20.004 6.882 1.294 1.00 14.86 97 ARG B O 1
ATOM 3092 N N . SER B 1 120 ? 19.301 5.603 3.013 1.00 13.66 98 SER B N 1
ATOM 3093 C CA . SER B 1 120 ? 20.466 5.875 3.861 1.00 11.10 98 SER B CA 1
ATOM 3094 C C . SER B 1 120 ? 21.716 5.149 3.365 1.00 12.79 98 SER B C 1
ATOM 3095 O O . SER B 1 120 ? 22.806 5.715 3.378 1.00 16.22 98 SER B O 1
ATOM 3098 N N . LEU B 1 121 ? 21.555 3.905 2.914 1.00 15.92 99 LEU B N 1
ATOM 3099 C CA . LEU B 1 121 ? 22.669 3.168 2.321 1.00 16.59 99 LEU B CA 1
ATOM 3100 C C . LEU B 1 121 ? 23.165 3.884 1.061 1.00 16.89 99 LEU B C 1
ATOM 3101 O O . LEU B 1 121 ? 24.370 3.945 0.796 1.00 21.85 99 LEU B O 1
ATOM 3106 N N . TYR B 1 122 ? 22.232 4.439 0.296 1.00 16.75 100 TYR B N 1
ATOM 3107 C CA . TYR B 1 122 ? 22.586 5.214 -0.890 1.00 19.97 100 TYR B CA 1
ATOM 3108 C C . TYR B 1 122 ? 23.368 6.455 -0.493 1.00 18.35 100 TYR B C 1
ATOM 3109 O O . TYR B 1 122 ? 24.387 6.777 -1.107 1.00 20.45 100 TYR B O 1
ATOM 3118 N N . HIS B 1 123 ? 22.887 7.143 0.540 1.00 21.08 101 HIS B N 1
ATOM 3119 C CA . HIS B 1 123 ? 23.564 8.319 1.082 1.00 20.65 101 HIS B CA 1
ATOM 3120 C C . HIS B 1 123 ? 25.002 8.006 1.495 1.00 21.62 101 HIS B C 1
ATOM 3121 O O . HIS B 1 123 ? 25.912 8.813 1.269 1.00 22.18 101 HIS B O 1
ATOM 3128 N N . LEU B 1 124 ? 25.198 6.831 2.096 1.00 19.27 102 LEU B N 1
ATOM 3129 C CA . LEU B 1 124 ? 26.515 6.404 2.569 1.00 23.03 102 LEU B CA 1
ATOM 3130 C C . LEU B 1 124 ? 27.398 5.889 1.433 1.00 26.57 102 LEU B C 1
ATOM 3131 O O . LEU B 1 124 ? 28.581 5.604 1.635 1.00 26.27 102 LEU B O 1
ATOM 3136 N N . GLY B 1 125 ? 26.820 5.765 0.243 1.00 25.87 103 GLY B N 1
ATOM 3137 C CA . GLY B 1 125 ? 27.567 5.318 -0.921 1.00 28.58 103 GLY B CA 1
ATOM 3138 C C . GLY B 1 125 ? 27.775 3.815 -0.974 1.00 32.02 103 GLY B C 1
ATOM 3139 O O . GLY B 1 125 ? 28.633 3.328 -1.715 1.00 34.26 103 GLY B O 1
ATOM 3140 N N . ARG B 1 126 ? 26.988 3.074 -0.199 1.00 22.74 104 ARG B N 1
ATOM 3141 C CA . ARG B 1 126 ? 27.163 1.624 -0.101 1.00 22.99 104 ARG B CA 1
ATOM 3142 C C . ARG 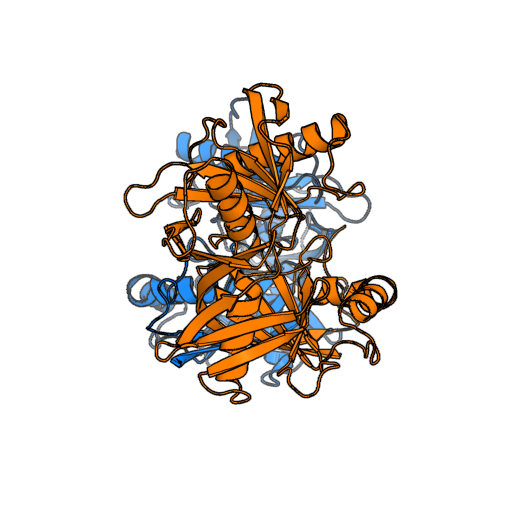B 1 126 ? 26.364 0.845 -1.140 1.00 25.75 104 ARG B C 1
ATOM 3143 O O . ARG B 1 126 ? 26.669 -0.313 -1.432 1.00 28.14 104 ARG B O 1
ATOM 3151 N N . ILE B 1 127 ? 25.328 1.468 -1.684 1.00 21.09 105 ILE B N 1
ATOM 3152 C CA . ILE B 1 127 ? 24.581 0.855 -2.775 1.00 21.70 105 ILE B CA 1
ATOM 3153 C C . ILE B 1 127 ? 24.299 1.897 -3.835 1.00 24.15 105 ILE B C 1
ATOM 3154 O O . ILE B 1 127 ? 24.403 3.103 -3.581 1.00 25.70 105 ILE B O 1
ATOM 3159 N N . ASP B 1 128 ? 23.943 1.428 -5.025 1.00 29.66 106 ASP B N 1
ATOM 3160 C CA . ASP B 1 128 ? 23.513 2.313 -6.088 1.00 30.48 106 ASP B CA 1
ATOM 3161 C C . ASP B 1 128 ? 22.058 1.994 -6.401 1.00 29.29 106 ASP B C 1
ATOM 3162 O O . ASP B 1 128 ? 21.470 1.085 -5.801 1.00 27.09 106 ASP B O 1
ATOM 3167 N N . GLN B 1 129 ? 21.480 2.747 -7.329 1.00 27.60 107 GLN B N 1
ATOM 3168 C CA . GLN B 1 129 ? 20.125 2.497 -7.802 1.00 26.93 107 GLN B CA 1
ATOM 3169 C C . GLN B 1 129 ? 19.992 1.073 -8.316 1.00 26.89 107 GLN B C 1
ATOM 3170 O O . GLN B 1 129 ? 20.931 0.521 -8.890 1.00 30.26 107 GLN B O 1
ATOM 3176 N N . GLY B 1 130 ? 18.824 0.480 -8.109 1.00 23.07 108 GLY B N 1
ATOM 3177 C CA . GLY B 1 130 ? 18.593 -0.882 -8.546 1.00 21.76 108 GLY B CA 1
ATOM 3178 C C . GLY B 1 130 ? 17.874 -1.729 -7.513 1.00 24.50 108 GLY B C 1
ATOM 3179 O O . GLY B 1 130 ? 17.273 -1.213 -6.566 1.00 23.09 108 GLY B O 1
ATOM 3180 N N . VAL B 1 131 ? 17.944 -3.041 -7.703 1.00 26.03 109 VAL B N 1
ATOM 3181 C CA . VAL B 1 131 ? 17.222 -3.988 -6.865 1.00 20.51 109 VAL B CA 1
ATOM 3182 C C . VAL B 1 131 ? 18.089 -4.566 -5.746 1.00 25.94 109 VAL B C 1
ATOM 3183 O O . VAL B 1 131 ? 19.197 -5.051 -5.989 1.00 27.81 109 VAL B O 1
ATOM 3187 N N . HIS B 1 132 ? 17.577 -4.514 -4.519 1.00 22.97 110 HIS B N 1
ATOM 3188 C CA . HIS B 1 132 ? 18.318 -5.012 -3.368 1.00 22.54 110 HIS B CA 1
ATOM 3189 C C . HIS B 1 132 ? 17.443 -5.885 -2.490 1.00 25.14 110 HIS B C 1
ATOM 3190 O O . HIS B 1 132 ? 16.253 -5.621 -2.322 1.00 32.42 110 HIS B O 1
ATOM 3197 N N . ARG B 1 133 ? 18.039 -6.930 -1.928 1.00 17.36 111 ARG B N 1
ATOM 3198 C CA . ARG B 1 133 ? 17.315 -7.794 -1.014 1.00 16.15 111 ARG B CA 1
ATOM 3199 C C . ARG B 1 133 ? 17.757 -7.488 0.413 1.00 16.76 111 ARG B C 1
ATOM 3200 O O . ARG B 1 133 ? 18.950 -7.338 0.692 1.00 20.03 111 ARG B O 1
ATOM 3208 N N . ILE B 1 134 ? 16.779 -7.353 1.301 1.00 14.07 112 ILE B N 1
ATOM 3209 C CA . ILE B 1 134 ? 17.041 -6.969 2.682 1.00 16.75 112 ILE B CA 1
ATOM 3210 C C . ILE B 1 134 ? 16.448 -8.022 3.613 1.00 16.78 112 ILE B C 1
ATOM 3211 O O . ILE B 1 134 ? 15.251 -8.303 3.558 1.00 15.81 112 ILE B O 1
ATOM 3216 N N . GLU B 1 135 ? 17.285 -8.613 4.459 1.00 17.12 113 GLU B N 1
ATOM 3217 C CA . GLU B 1 135 ? 16.810 -9.606 5.413 1.00 16.05 113 GLU B CA 1
ATOM 3218 C C . GLU B 1 135 ? 16.159 -8.936 6.622 1.00 14.08 113 GLU B C 1
ATOM 3219 O O . GLU B 1 135 ? 16.666 -7.940 7.129 1.00 16.72 113 GLU B O 1
ATOM 3225 N N . THR B 1 136 ? 15.021 -9.471 7.063 1.00 16.16 114 THR B N 1
ATOM 3226 C CA . THR B 1 136 ? 14.331 -8.964 8.249 1.00 16.50 114 THR B CA 1
ATOM 3227 C C . THR B 1 136 ? 13.927 -10.146 9.139 1.00 15.38 114 THR B C 1
ATOM 3228 O O . THR B 1 136 ? 13.990 -11.303 8.701 1.00 14.02 114 THR B O 1
ATOM 3232 N N . PRO B 1 137 ? 13.490 -9.865 10.376 1.00 13.78 115 PRO B N 1
ATOM 3233 C CA . PRO B 1 137 ? 13.044 -10.940 11.271 1.00 14.46 115 PRO B CA 1
ATOM 3234 C C . PRO B 1 137 ? 11.804 -11.700 10.785 1.00 15.01 115 PRO B C 1
ATOM 3235 O O . PRO B 1 137 ? 11.532 -12.780 11.301 1.00 18.50 115 PRO B O 1
ATOM 3239 N N . VAL B 1 138 ? 11.085 -11.175 9.794 1.00 16.10 116 VAL B N 1
ATOM 3240 C CA . VAL B 1 138 ? 9.898 -11.868 9.297 1.00 17.45 116 VAL B CA 1
ATOM 3241 C C . VAL B 1 138 ? 10.049 -12.303 7.852 1.00 16.11 116 VAL B C 1
ATOM 3242 O O . VAL B 1 138 ? 9.076 -12.714 7.209 1.00 18.05 116 VAL B O 1
ATOM 3246 N N . GLY B 1 139 ? 11.273 -12.227 7.340 1.00 14.53 117 GLY B N 1
ATOM 3247 C CA . GLY B 1 139 ? 11.536 -12.670 5.982 1.00 17.69 117 GLY B CA 1
ATOM 3248 C C . GLY B 1 139 ? 12.299 -11.646 5.165 1.00 21.63 117 GLY B C 1
ATOM 3249 O O . GLY B 1 139 ? 12.482 -10.497 5.581 1.00 17.76 117 GLY B O 1
ATOM 3250 N N . THR B 1 140 ? 12.745 -12.063 3.987 1.00 21.66 118 THR B N 1
ATOM 3251 C CA . THR B 1 140 ? 13.508 -11.184 3.117 1.00 19.21 118 THR B CA 1
ATOM 3252 C C . THR B 1 140 ? 12.578 -10.383 2.216 1.00 16.64 118 THR B C 1
ATOM 3253 O O . THR B 1 140 ? 11.663 -10.938 1.604 1.00 17.53 118 THR B O 1
ATOM 3257 N N . VAL B 1 141 ? 12.816 -9.076 2.148 1.00 12.17 119 VAL B N 1
ATOM 3258 C CA . VAL B 1 141 ? 12.062 -8.187 1.262 1.00 11.10 119 VAL B CA 1
ATOM 3259 C C . VAL B 1 141 ? 12.969 -7.700 0.153 1.00 17.99 119 VAL B C 1
ATOM 3260 O O . VAL B 1 141 ? 14.193 -7.809 0.250 1.00 19.21 119 VAL B O 1
ATOM 3264 N N . GLU B 1 142 ? 12.372 -7.192 -0.918 1.00 16.19 120 GLU B N 1
ATOM 3265 C CA . GLU B 1 142 ? 13.155 -6.710 -2.043 1.00 17.20 120 GLU B CA 1
ATOM 3266 C C . GLU B 1 142 ? 12.836 -5.241 -2.267 1.00 18.22 120 GLU B C 1
ATOM 3267 O O . GLU B 1 142 ? 11.680 -4.880 -2.489 1.00 20.18 120 GLU B O 1
ATOM 3273 N N . ALA B 1 143 ? 13.859 -4.397 -2.208 1.00 19.83 121 ALA B N 1
ATOM 3274 C CA . ALA B 1 143 ? 13.661 -2.964 -2.394 1.00 14.13 121 ALA B CA 1
ATOM 3275 C C . ALA B 1 143 ? 14.286 -2.506 -3.705 1.00 20.05 121 ALA B C 1
ATOM 3276 O O . ALA B 1 143 ? 15.405 -2.898 -4.042 1.00 25.37 121 ALA B O 1
ATOM 3278 N N . THR B 1 144 ? 13.557 -1.679 -4.447 1.00 17.83 122 THR B N 1
ATOM 3279 C CA . THR B 1 144 ? 14.097 -1.069 -5.658 1.00 16.90 122 THR B CA 1
ATOM 3280 C C . THR B 1 144 ? 14.317 0.423 -5.429 1.00 16.22 122 THR B C 1
ATOM 3281 O O . THR B 1 144 ? 13.374 1.161 -5.149 1.00 18.90 122 THR B O 1
ATOM 3285 N N . LEU B 1 145 ? 15.568 0.857 -5.520 1.00 17.85 123 LEU B N 1
ATOM 3286 C CA . LEU B 1 145 ? 15.884 2.279 -5.436 1.00 18.42 123 LEU B CA 1
ATOM 3287 C C . LEU B 1 145 ? 15.771 2.836 -6.847 1.00 19.23 123 LEU B C 1
ATOM 3288 O O . LEU B 1 145 ? 16.532 2.442 -7.731 1.00 24.25 123 LEU B O 1
ATOM 3293 N N . HIS B 1 146 ? 14.819 3.739 -7.061 1.00 17.55 124 HIS B N 1
ATOM 3294 C CA . HIS B 1 146 ? 14.542 4.232 -8.412 1.00 21.95 124 HIS B CA 1
ATOM 3295 C C . HIS B 1 146 ? 15.425 5.415 -8.777 1.00 23.60 124 HIS B C 1
ATOM 3296 O O . HIS B 1 146 ? 16.191 5.907 -7.944 1.00 24.79 124 HIS B O 1
ATOM 3303 N N . GLU B 1 147 ? 15.298 5.882 -10.018 1.00 24.86 125 GLU B N 1
ATOM 3304 C CA . GLU B 1 147 ? 16.085 7.014 -10.497 1.00 27.21 125 GLU B CA 1
ATOM 3305 C C . GLU B 1 147 ? 15.759 8.287 -9.722 1.00 24.30 125 GLU B C 1
ATOM 3306 O O . GLU B 1 147 ? 16.643 9.101 -9.452 1.00 31.46 125 GLU B O 1
ATOM 3312 N N . ASP B 1 148 ? 14.493 8.447 -9.344 1.00 23.30 126 ASP B N 1
ATOM 3313 C CA . ASP B 1 148 ? 14.084 9.605 -8.554 1.00 22.28 126 ASP B CA 1
ATOM 3314 C C . ASP B 1 148 ? 14.407 9.456 -7.064 1.00 19.81 126 ASP B C 1
ATOM 3315 O O . ASP B 1 148 ? 14.049 10.321 -6.263 1.00 21.90 126 ASP B O 1
ATOM 3320 N N . LEU B 1 149 ? 15.065 8.347 -6.718 1.00 20.48 127 LEU B N 1
ATOM 3321 C CA . LEU B 1 149 ? 15.499 8.021 -5.345 1.00 21.05 127 LEU B CA 1
ATOM 3322 C C . LEU B 1 149 ? 14.369 7.620 -4.399 1.00 19.04 127 LEU B C 1
ATOM 3323 O O . LEU B 1 149 ? 14.588 7.456 -3.190 1.00 19.22 127 LEU B O 1
ATOM 3328 N N . SER B 1 150 ? 13.166 7.461 -4.943 1.00 18.46 128 SER B N 1
ATOM 3329 C CA . SER B 1 150 ? 12.087 6.818 -4.202 1.00 17.32 128 SER B CA 1
ATOM 3330 C C . SER B 1 150 ? 12.394 5.328 -4.153 1.00 19.10 128 SER B C 1
ATOM 3331 O O . SER B 1 150 ? 13.243 4.844 -4.899 1.00 19.94 128 SER B O 1
ATOM 3334 N N . VAL B 1 151 ? 11.722 4.607 -3.264 1.00 16.70 129 VAL B N 1
ATOM 3335 C CA . VAL B 1 151 ? 11.992 3.185 -3.068 1.00 15.85 129 VAL B CA 1
ATOM 3336 C C . VAL B 1 151 ? 10.694 2.407 -3.115 1.00 16.05 129 VAL B C 1
ATOM 3337 O O . VAL B 1 151 ? 9.718 2.762 -2.447 1.00 16.43 129 VAL B O 1
ATOM 3341 N N . SER B 1 152 ? 10.673 1.352 -3.921 1.00 14.65 130 SER B N 1
ATOM 3342 C CA . SER B 1 152 ? 9.580 0.398 -3.866 1.00 13.87 130 SER B CA 1
ATOM 3343 C C . SER B 1 152 ? 10.002 -0.790 -3.025 1.00 15.75 130 SER B C 1
ATOM 3344 O O . SER B 1 152 ? 11.072 -1.356 -3.234 1.00 22.13 130 SER B O 1
ATOM 3347 N N . VAL B 1 153 ? 9.159 -1.171 -2.077 1.00 13.70 131 VAL B N 1
ATOM 3348 C CA . VAL B 1 153 ? 9.453 -2.324 -1.250 1.00 12.98 131 VAL B CA 1
ATOM 3349 C C . VAL B 1 153 ? 8.481 -3.443 -1.556 1.00 13.67 131 VAL B C 1
ATOM 3350 O O . VAL B 1 153 ? 7.271 -3.299 -1.360 1.00 15.89 131 VAL B O 1
ATOM 3354 N N . ARG B 1 154 ? 9.013 -4.558 -2.047 1.00 15.19 132 ARG B N 1
ATOM 3355 C CA . ARG B 1 154 ? 8.219 -5.763 -2.206 1.00 18.33 132 ARG B CA 1
ATOM 3356 C C . ARG B 1 154 ? 8.254 -6.485 -0.869 1.00 12.59 132 ARG B C 1
ATOM 3357 O O . ARG B 1 154 ? 9.254 -7.121 -0.519 1.00 14.79 132 ARG B O 1
ATOM 3365 N N . ASN B 1 155 ? 7.156 -6.366 -0.125 1.00 12.86 133 ASN B N 1
ATOM 3366 C CA . ASN B 1 155 ? 7.073 -6.805 1.269 1.00 13.23 133 ASN B CA 1
ATOM 3367 C C . ASN B 1 155 ? 6.837 -8.318 1.363 1.00 15.13 133 ASN B C 1
ATOM 3368 O O . ASN B 1 155 ? 6.603 -8.979 0.340 1.00 13.29 133 ASN B O 1
ATOM 3373 N N . VAL B 1 156 ? 6.923 -8.859 2.579 1.00 14.59 134 VAL B N 1
ATOM 3374 C CA . VAL B 1 156 ? 6.501 -10.239 2.855 1.00 15.13 134 VAL B CA 1
ATOM 3375 C C . VAL B 1 156 ? 4.999 -10.377 2.580 1.00 11.70 134 VAL B C 1
ATOM 3376 O O . VAL B 1 156 ? 4.280 -9.372 2.512 1.00 12.64 134 VAL B O 1
ATOM 3380 N N . PRO B 1 157 ? 4.516 -11.616 2.409 1.00 13.85 135 PRO B N 1
ATOM 3381 C CA . PRO B 1 157 ? 3.094 -11.807 2.111 1.00 16.39 135 PRO B CA 1
ATOM 3382 C C . PRO B 1 157 ? 2.165 -11.260 3.189 1.00 12.71 135 PRO B C 1
ATOM 3383 O O . PRO B 1 157 ? 2.491 -11.259 4.385 1.00 15.47 135 PRO B O 1
ATOM 3387 N N . ALA B 1 158 ? 1.013 -10.772 2.734 1.00 11.87 136 ALA B N 1
ATOM 3388 C CA . ALA B 1 158 ? 0.011 -10.178 3.604 1.00 10.60 136 ALA B CA 1
ATOM 3389 C C . ALA B 1 158 ? -1.303 -10.925 3.454 1.00 15.41 136 ALA B C 1
ATOM 3390 O O . ALA B 1 158 ? -1.592 -11.482 2.388 1.00 17.37 136 ALA B O 1
ATOM 3392 N N . TYR B 1 159 ? -2.115 -10.926 4.506 1.00 13.21 137 TYR B N 1
ATOM 3393 C CA . TYR B 1 159 ? -3.393 -11.637 4.461 1.00 15.49 137 TYR B CA 1
ATOM 3394 C C . TYR B 1 159 ? -4.349 -11.154 5.543 1.00 13.29 137 TYR B C 1
ATOM 3395 O O . TYR B 1 159 ? -3.925 -10.645 6.577 1.00 13.99 137 TYR B O 1
ATOM 3404 N N . ARG B 1 160 ? -5.642 -11.302 5.301 1.00 15.54 138 ARG B N 1
ATOM 3405 C CA . ARG B 1 160 ? -6.636 -11.024 6.331 1.00 16.39 138 ARG B CA 1
ATOM 3406 C C . ARG B 1 160 ? -6.945 -12.303 7.111 1.00 17.13 138 ARG B C 1
ATOM 3407 O O . ARG B 1 160 ? -7.201 -13.357 6.517 1.00 18.12 138 ARG B O 1
ATOM 3415 N N . TYR B 1 161 ? -6.908 -12.197 8.437 1.00 15.00 139 TYR B N 1
ATOM 3416 C CA . TYR B 1 161 ? -7.112 -13.324 9.346 1.00 20.96 139 TYR B CA 1
ATOM 3417 C C . TYR B 1 161 ? -8.584 -13.469 9.717 1.00 23.91 139 TYR B C 1
ATOM 3418 O O . TYR B 1 161 ? -9.147 -14.563 9.650 1.00 19.07 139 TYR B O 1
ATOM 3427 N N . ARG B 1 162 ? -9.194 -12.361 10.126 1.00 18.80 140 ARG B N 1
ATOM 3428 C CA . ARG B 1 162 ? -10.614 -12.326 10.455 1.00 18.29 140 ARG B CA 1
ATOM 3429 C C . ARG B 1 162 ? -11.208 -11.045 9.886 1.00 15.91 140 ARG B C 1
ATOM 3430 O O . ARG B 1 162 ? -10.489 -10.055 9.704 1.00 16.53 140 ARG B O 1
ATOM 3438 N N . THR B 1 163 ? -12.505 -11.060 9.581 1.00 17.07 141 THR B N 1
ATOM 3439 C CA . THR B 1 163 ? -13.149 -9.870 9.038 1.00 20.96 141 THR B CA 1
ATOM 3440 C C . THR B 1 163 ? -14.382 -9.433 9.823 1.00 22.64 141 THR B C 1
ATOM 3441 O O . THR B 1 163 ? -15.096 -10.259 10.392 1.00 23.19 141 THR B O 1
ATOM 3445 N N . GLN B 1 164 ? -14.603 -8.121 9.834 1.00 24.56 142 GLN B N 1
ATOM 3446 C CA . GLN B 1 164 ? -15.669 -7.471 10.599 1.00 29.89 142 GLN B CA 1
ATOM 3447 C C . GLN B 1 164 ? -15.877 -8.061 11.999 1.00 28.98 142 GLN B C 1
ATOM 3448 O O . GLN B 1 164 ? -16.979 -8.468 12.371 1.00 30.04 142 GLN B O 1
ATOM 3454 N N . VAL B 1 165 ? -14.785 -8.114 12.753 1.00 25.25 143 VAL B N 1
ATOM 3455 C CA . VAL B 1 165 ? -14.806 -8.509 14.156 1.00 25.45 143 VAL B CA 1
ATOM 3456 C C . VAL B 1 165 ? -15.432 -7.382 14.963 1.00 27.57 143 VAL B C 1
ATOM 3457 O O . VAL B 1 165 ? -14.974 -6.244 14.894 1.00 25.31 143 VAL B O 1
ATOM 3461 N N . MET B 1 166 ? -16.478 -7.697 15.722 1.00 31.88 144 MET B N 1
ATOM 3462 C CA . MET B 1 166 ? -17.219 -6.681 16.466 1.00 32.38 144 MET B CA 1
ATOM 3463 C C . MET B 1 166 ? -16.528 -6.317 17.773 1.00 32.75 144 MET B C 1
ATOM 3464 O O . MET B 1 166 ? -16.022 -7.185 18.485 1.00 32.98 144 MET B O 1
ATOM 3469 N N . LEU B 1 167 ? -16.512 -5.024 18.079 1.00 32.38 145 LEU B N 1
ATOM 3470 C CA . LEU B 1 167 ? -15.881 -4.532 19.295 1.00 35.34 145 LEU B CA 1
ATOM 3471 C C . LEU B 1 167 ? -16.762 -3.469 19.940 1.00 34.27 145 LEU B C 1
ATOM 3472 O O . LEU B 1 167 ? -17.215 -2.537 19.275 1.00 35.00 145 LEU B O 1
ATOM 3477 N N . GLN B 1 168 ? -17.014 -3.619 21.236 1.00 35.87 146 GLN B N 1
ATOM 3478 C CA . GLN B 1 168 ? -17.785 -2.626 21.971 1.00 42.24 146 GLN B CA 1
ATOM 3479 C C . GLN B 1 168 ? -16.842 -1.583 22.550 1.00 39.15 146 GLN B C 1
ATOM 3480 O O . GLN B 1 168 ? -15.980 -1.904 23.368 1.00 40.20 146 GLN B O 1
ATOM 3486 N N . LEU B 1 169 ? -16.993 -0.339 22.106 1.00 40.44 147 LEU B N 1
ATOM 3487 C CA . LEU B 1 169 ? -16.190 0.759 22.632 1.00 44.13 147 LEU B CA 1
ATOM 3488 C C . LEU B 1 169 ? -17.029 1.628 23.563 1.00 48.74 147 LEU B C 1
ATOM 3489 O O . LEU B 1 169 ? -17.919 2.347 23.108 1.00 54.33 147 LEU B O 1
ATOM 3494 N N . PRO B 1 170 ? -16.751 1.550 24.876 1.00 47.32 148 PRO B N 1
ATOM 3495 C CA . PRO B 1 170 ? -17.359 2.417 25.893 1.00 51.02 148 PRO B CA 1
ATOM 3496 C C . PRO B 1 170 ? -17.421 3.872 25.451 1.00 52.40 148 PRO B C 1
ATOM 3497 O O . PRO B 1 170 ? -16.387 4.453 25.128 1.00 50.02 148 PRO B O 1
ATOM 3501 N N . GLY B 1 171 ? -18.619 4.447 25.426 1.00 56.56 149 GLY B N 1
ATOM 3502 C CA . GLY B 1 171 ? -18.786 5.835 25.024 1.00 60.42 149 GLY B CA 1
ATOM 3503 C C . GLY B 1 171 ? -18.916 6.039 23.524 1.00 61.74 149 GLY B C 1
ATOM 3504 O O . GLY B 1 171 ? -19.371 7.089 23.075 1.00 62.36 149 GLY B O 1
ATOM 3505 N N . HIS B 1 172 ? -18.515 5.037 22.748 1.00 60.71 150 HIS B N 1
ATOM 3506 C CA . HIS B 1 172 ? -18.590 5.125 21.295 1.00 60.60 150 HIS B CA 1
ATOM 3507 C C . HIS B 1 172 ? -19.562 4.092 20.742 1.00 60.45 150 HIS B C 1
ATOM 3508 O O . HIS B 1 172 ? -20.276 4.350 19.773 1.00 65.17 150 HIS B O 1
ATOM 3515 N N . GLY B 1 173 ? -19.592 2.922 21.369 1.00 56.46 151 GLY B N 1
ATOM 3516 C CA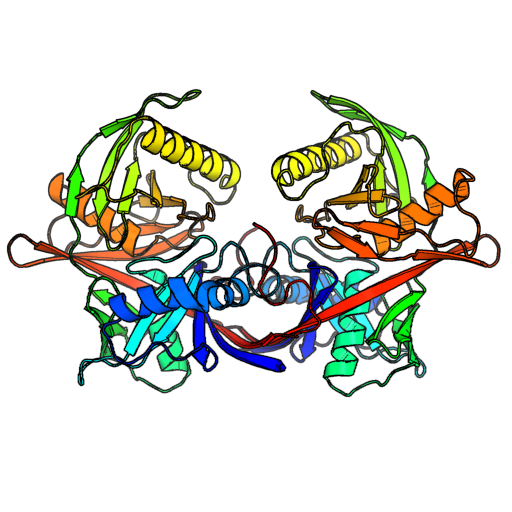 . GLY B 1 173 ? -20.482 1.861 20.941 1.00 55.69 151 GLY B CA 1
ATOM 3517 C C . GLY B 1 173 ? -19.759 0.817 20.116 1.00 52.29 151 GLY B C 1
ATOM 3518 O O . GLY B 1 173 ? -18.554 0.622 20.269 1.00 50.92 151 GLY B O 1
ATOM 3519 N N . LYS B 1 174 ? -20.491 0.147 19.232 1.00 52.73 152 LYS B N 1
ATOM 3520 C CA . LYS B 1 174 ? -19.912 -0.908 18.404 1.00 49.03 152 LYS B CA 1
ATOM 3521 C C . LYS B 1 174 ? -19.036 -0.396 17.270 1.00 42.76 152 LYS B C 1
ATOM 3522 O O . LYS B 1 174 ? -19.391 0.551 16.569 1.00 44.91 152 LYS B O 1
ATOM 3528 N N . VAL B 1 175 ? -17.890 -1.043 17.088 1.00 35.66 153 VAL B N 1
ATOM 3529 C CA . VAL B 1 175 ? -17.115 -0.884 15.866 1.00 32.56 153 VAL B CA 1
ATOM 3530 C C . VAL B 1 175 ? -16.796 -2.259 15.314 1.00 30.23 153 VAL B C 1
ATOM 3531 O O . VAL B 1 175 ? -16.815 -3.252 16.045 1.00 31.86 153 VAL B O 1
ATOM 3535 N N . HIS B 1 176 ? -16.523 -2.315 14.019 1.00 27.44 154 HIS B N 1
ATOM 3536 C CA . HIS B 1 176 ? -16.121 -3.560 13.387 1.00 27.92 154 HIS B CA 1
ATOM 3537 C C . HIS B 1 176 ? -14.764 -3.327 12.759 1.00 25.56 154 HIS B C 1
ATOM 3538 O O . HIS B 1 176 ? -14.505 -2.258 12.200 1.00 26.10 154 HIS B O 1
ATOM 3545 N N . GLY B 1 177 ? -13.887 -4.315 12.873 1.00 21.43 155 GLY B N 1
ATOM 3546 C CA . GLY B 1 177 ? -12.560 -4.193 12.309 1.00 21.55 155 GLY B CA 1
ATOM 3547 C C . GLY B 1 177 ? -12.105 -5.482 11.664 1.00 18.80 155 GLY B C 1
ATOM 3548 O O . GLY B 1 177 ? -12.648 -6.552 11.943 1.00 24.52 155 GLY B O 1
ATOM 3549 N N . ASP B 1 178 ? -11.114 -5.377 10.788 1.00 16.61 156 ASP B N 1
ATOM 3550 C CA . ASP B 1 178 ? -10.480 -6.564 10.225 1.00 17.99 156 ASP B CA 1
ATOM 3551 C C . ASP B 1 178 ? -9.183 -6.806 10.986 1.00 15.38 156 ASP B C 1
ATOM 3552 O O . ASP B 1 178 ? -8.514 -5.860 11.428 1.00 15.32 156 ASP B O 1
ATOM 3557 N N . ILE B 1 179 ? -8.828 -8.069 11.154 1.00 16.96 157 ILE B N 1
ATOM 3558 C CA . ILE B 1 179 ? -7.534 -8.412 11.718 1.00 15.51 157 ILE B CA 1
ATOM 3559 C C . ILE B 1 179 ? -6.675 -8.911 10.565 1.00 12.48 157 ILE B C 1
ATOM 3560 O O . ILE B 1 179 ? -7.062 -9.845 9.857 1.00 16.32 157 ILE B O 1
ATOM 3565 N N . ALA B 1 180 ? -5.529 -8.276 10.345 1.00 12.05 158 ALA B N 1
ATOM 3566 C CA . ALA B 1 180 ? -4.727 -8.612 9.172 1.00 15.29 158 ALA B CA 1
ATOM 3567 C C . ALA B 1 180 ? -3.233 -8.452 9.425 1.00 13.03 158 ALA B C 1
ATOM 3568 O O . ALA B 1 180 ? -2.804 -7.609 10.225 1.00 12.02 158 ALA B O 1
ATOM 3570 N N . TRP B 1 181 ? -2.452 -9.269 8.728 1.00 14.05 159 TRP B N 1
ATOM 3571 C CA . TRP B 1 181 ? -0.999 -9.275 8.825 1.00 14.43 159 TRP B CA 1
ATOM 3572 C C . TRP B 1 181 ? -0.366 -8.616 7.613 1.00 14.59 159 TRP B C 1
ATOM 3573 O O . TRP B 1 181 ? -0.614 -9.018 6.468 1.00 11.51 159 TRP B O 1
ATOM 3584 N N . GLY B 1 182 ? 0.467 -7.611 7.872 1.00 12.72 160 GLY B N 1
ATOM 3585 C CA . GLY B 1 182 ? 1.190 -6.944 6.810 1.00 14.26 160 GLY B CA 1
ATOM 3586 C C . GLY B 1 182 ? 2.677 -6.883 7.071 1.00 12.49 160 GLY B C 1
ATOM 3587 O O . GLY B 1 182 ? 3.377 -6.052 6.482 1.00 15.32 160 GLY B O 1
ATOM 3588 N N . GLY B 1 183 ? 3.162 -7.771 7.939 1.00 13.80 161 GLY B N 1
ATOM 3589 C CA . GLY B 1 183 ? 4.515 -7.670 8.463 1.00 14.13 161 GLY B CA 1
ATOM 3590 C C . GLY B 1 183 ? 4.544 -7.257 9.934 1.00 11.32 161 GLY B C 1
ATOM 3591 O O . GLY B 1 183 ? 5.586 -7.323 10.572 1.00 12.76 161 GLY B O 1
ATOM 3592 N N . ASN B 1 184 ? 3.389 -6.810 10.434 1.00 11.58 162 ASN B N 1
ATOM 3593 C CA . ASN B 1 184 ? 3.049 -6.685 11.850 1.00 14.55 162 ASN B CA 1
ATOM 3594 C C . ASN B 1 184 ? 1.544 -6.971 11.899 1.00 14.51 162 ASN B C 1
ATOM 3595 O O . ASN B 1 184 ? 0.901 -7.016 10.841 1.00 12.09 162 ASN B O 1
ATOM 3600 N N . TRP B 1 185 ? 0.980 -7.163 13.088 1.00 13.39 163 TRP B N 1
ATOM 3601 C CA . TRP B 1 185 ? -0.469 -7.378 13.245 1.00 12.95 163 TRP B CA 1
ATOM 3602 C C . TRP B 1 185 ? -1.280 -6.085 13.411 1.00 15.53 163 TRP B C 1
ATOM 3603 O O . TRP B 1 185 ? -0.980 -5.261 14.270 1.00 12.68 163 TRP B O 1
ATOM 3614 N N . PHE B 1 186 ? -2.322 -5.930 12.594 1.00 14.76 164 PHE B N 1
ATOM 3615 C CA . PHE B 1 186 ? -3.143 -4.719 12.601 1.00 10.77 164 PHE B CA 1
ATOM 3616 C C . PHE B 1 186 ? -4.619 -5.010 12.835 1.00 13.20 164 PHE B C 1
ATOM 3617 O O . PHE B 1 186 ? -5.140 -6.055 12.411 1.00 16.79 164 PHE B O 1
ATOM 3625 N N . PHE B 1 187 ? -5.289 -4.073 13.497 1.00 13.91 165 PHE B N 1
ATOM 3626 C CA . PHE B 1 187 ? -6.740 -4.012 13.497 1.00 17.59 165 PHE B CA 1
ATOM 3627 C C . PHE B 1 187 ? -7.111 -2.806 12.635 1.00 15.16 165 PHE B C 1
ATOM 3628 O O . PHE B 1 187 ? -6.637 -1.688 12.881 1.00 14.68 165 PHE B O 1
ATOM 3636 N N . LEU B 1 188 ? -7.943 -3.039 11.620 1.00 12.72 166 LEU B N 1
ATOM 3637 C CA . LEU B 1 188 ? -8.278 -2.013 10.638 1.00 14.72 166 LEU B CA 1
ATOM 3638 C C . LEU B 1 188 ? -9.752 -1.634 10.740 1.00 17.10 166 LEU B C 1
ATOM 3639 O O . LEU B 1 188 ? -10.629 -2.487 10.604 1.00 17.14 166 LEU B O 1
ATOM 3644 N N . ILE B 1 189 ? -10.023 -0.349 10.951 1.00 14.84 167 ILE B N 1
ATOM 3645 C CA . ILE B 1 189 ? -11.390 0.128 11.165 1.00 15.16 167 ILE B CA 1
ATOM 3646 C C . ILE B 1 189 ? -11.764 1.250 10.203 1.00 19.66 167 ILE B C 1
ATOM 3647 O O . ILE B 1 189 ? -11.022 2.228 10.072 1.00 17.85 167 ILE B O 1
ATOM 3652 N N . SER B 1 190 ? -12.923 1.115 9.555 1.00 20.91 168 SER B N 1
ATOM 3653 C CA . SER B 1 190 ? -13.473 2.187 8.722 1.00 20.23 168 SER B CA 1
ATOM 3654 C C . SER B 1 190 ? -14.684 2.886 9.355 1.00 24.07 168 SER B C 1
ATOM 3655 O O . SER B 1 190 ? -14.957 4.046 9.047 1.00 33.42 168 SER B O 1
ATOM 3658 N N . ASP B 1 191 ? -15.398 2.197 10.244 1.00 23.01 169 ASP B N 1
ATOM 3659 C CA . ASP B 1 191 ? -16.638 2.747 10.808 1.00 26.57 169 ASP B CA 1
ATOM 3660 C C . ASP B 1 191 ? -16.472 3.374 12.198 1.00 30.56 169 ASP B C 1
ATOM 3661 O O . ASP B 1 191 ? -17.297 3.174 13.092 1.00 33.45 169 ASP B O 1
ATOM 3666 N N . HIS B 1 192 ? -15.412 4.159 12.355 1.00 28.89 170 HIS B N 1
ATOM 3667 C CA . HIS B 1 192 ? -15.040 4.734 13.645 1.00 25.72 170 HIS B CA 1
ATOM 3668 C C . HIS B 1 192 ? -15.725 6.069 13.928 1.00 29.26 170 HIS B C 1
ATOM 3669 O O . HIS B 1 192 ? -15.981 6.409 15.084 1.00 29.85 170 HIS B O 1
ATOM 3676 N N . GLY B 1 193 ? -16.001 6.835 12.878 1.00 28.45 171 GLY B N 1
ATOM 3677 C CA . GLY B 1 193 ? -16.664 8.119 13.032 1.00 30.61 171 GLY B CA 1
ATOM 3678 C C . GLY B 1 193 ? -15.756 9.208 13.573 1.00 28.40 171 GLY B C 1
ATOM 3679 O O . GLY B 1 193 ? -16.231 10.224 14.083 1.00 31.75 171 GLY B O 1
ATOM 3680 N N . GLN B 1 194 ? -14.447 8.998 13.466 1.00 26.15 172 GLN B N 1
ATOM 3681 C CA . GLN B 1 194 ? -13.473 9.978 13.945 1.00 24.09 172 GLN B CA 1
ATOM 3682 C C . GLN B 1 194 ? -12.946 10.803 12.781 1.00 26.38 172 GLN B C 1
ATOM 3683 O O . GLN B 1 194 ? -12.883 10.323 11.652 1.00 27.73 172 GLN B O 1
ATOM 3689 N N . ARG B 1 195 ? -12.561 12.042 13.063 1.00 24.88 173 ARG B N 1
ATOM 3690 C CA . ARG B 1 195 ? -11.980 12.910 12.048 1.00 22.42 173 ARG B CA 1
ATOM 3691 C C . ARG B 1 195 ? -10.473 12.680 11.963 1.00 23.26 173 ARG B C 1
ATOM 3692 O O . ARG B 1 195 ? -9.754 12.860 12.948 1.00 24.50 173 ARG B O 1
ATOM 3700 N N . ILE B 1 196 ? -9.995 12.282 10.789 1.00 18.15 174 ILE B N 1
ATOM 3701 C CA . ILE B 1 196 ? -8.575 11.987 10.612 1.00 16.94 174 ILE B CA 1
ATOM 3702 C C . ILE B 1 196 ? -7.824 13.195 10.052 1.00 19.76 174 ILE B C 1
ATOM 3703 O O . ILE B 1 196 ? -7.954 13.526 8.869 1.00 23.06 174 ILE B O 1
ATOM 3708 N N . ALA B 1 197 ? -7.062 13.856 10.928 1.00 21.06 175 ALA B N 1
ATOM 3709 C CA . ALA B 1 197 ? -6.283 15.046 10.578 1.00 21.45 175 ALA B CA 1
ATOM 3710 C C . ALA B 1 197 ? -5.262 15.321 11.671 1.00 19.90 175 ALA B C 1
ATOM 3711 O O . ALA B 1 197 ? -5.463 14.937 12.824 1.00 21.80 175 ALA B O 1
ATOM 3713 N N . LEU B 1 198 ? -4.160 15.971 11.308 1.00 22.39 176 LEU B N 1
ATOM 3714 C CA . LEU B 1 198 ? -3.083 16.247 12.250 1.00 23.51 176 LEU B CA 1
ATOM 3715 C C . LEU B 1 198 ? -3.564 17.004 13.485 1.00 24.86 176 LEU B C 1
ATOM 3716 O O . LEU B 1 198 ? -3.056 16.788 14.592 1.00 25.34 176 LEU B O 1
ATOM 3721 N N . ASP B 1 199 ? -4.554 17.878 13.312 1.00 24.61 177 ASP B N 1
ATOM 3722 C CA . ASP B 1 199 ? -5.014 18.687 14.446 1.00 25.79 177 ASP B CA 1
ATOM 3723 C C . ASP B 1 199 ? -5.912 17.901 15.403 1.00 27.37 177 ASP B C 1
ATOM 3724 O O . ASP B 1 199 ? -6.392 18.431 16.400 1.00 28.91 177 ASP B O 1
ATOM 3729 N N . ASN B 1 200 ? -6.127 16.626 15.097 1.00 24.61 178 ASN B N 1
ATOM 3730 C CA . ASN B 1 200 ? -6.973 15.785 15.934 1.00 25.22 178 ASN B CA 1
ATOM 3731 C C . ASN B 1 200 ? -6.251 14.549 16.486 1.00 23.87 178 ASN B C 1
ATOM 3732 O O . ASN B 1 200 ? -6.901 13.624 16.973 1.00 25.12 178 ASN B O 1
ATOM 3737 N N . VAL B 1 201 ? -4.919 14.533 16.421 1.00 23.56 179 VAL B N 1
ATOM 3738 C CA . VAL B 1 201 ? -4.158 13.351 16.848 1.00 23.90 179 VAL B CA 1
ATOM 3739 C C . VAL B 1 201 ? -4.326 12.977 18.322 1.00 24.17 179 VAL B C 1
ATOM 3740 O O . VAL B 1 201 ? -4.136 11.821 18.694 1.00 23.26 179 VAL B O 1
ATOM 3744 N N . GLU B 1 202 ? -4.683 13.946 19.158 1.00 24.90 180 GLU B N 1
ATOM 3745 C CA . GLU B 1 202 ? -4.939 13.656 20.563 1.00 26.34 180 GLU B CA 1
ATOM 3746 C C . GLU B 1 202 ? -6.155 12.747 20.732 1.00 26.21 180 GLU B C 1
ATOM 3747 O O . GLU B 1 202 ? -6.078 11.704 21.383 1.00 27.76 180 GLU B O 1
ATOM 3753 N N . ALA B 1 203 ? -7.275 13.141 20.133 1.00 25.78 181 ALA B N 1
ATOM 3754 C CA . ALA B 1 203 ? -8.493 12.342 20.201 1.00 26.61 181 ALA B CA 1
ATOM 3755 C C . ALA B 1 203 ? -8.295 10.990 19.513 1.00 26.02 181 ALA B C 1
ATOM 3756 O O . ALA B 1 203 ? -8.778 9.962 19.994 1.00 28.74 181 ALA B O 1
ATOM 3758 N N . LEU B 1 204 ? -7.594 10.997 18.383 1.00 25.02 182 LEU B N 1
ATOM 3759 C CA . LEU B 1 204 ? -7.344 9.765 17.634 1.00 22.86 182 LEU B CA 1
ATOM 3760 C C . LEU B 1 204 ? -6.501 8.777 18.443 1.00 25.65 182 LEU B C 1
ATOM 3761 O O . LEU B 1 204 ? -6.735 7.564 18.404 1.00 21.68 182 LEU B O 1
ATOM 3766 N N . THR B 1 205 ? -5.528 9.305 19.176 1.00 22.68 183 THR B N 1
ATOM 3767 C CA . THR B 1 205 ? -4.666 8.492 20.030 1.00 27.71 183 THR B CA 1
ATOM 3768 C C . THR B 1 205 ? -5.476 7.830 21.143 1.00 28.77 183 THR B C 1
ATOM 3769 O O . THR B 1 205 ? -5.343 6.631 21.390 1.00 26.17 183 THR B O 1
ATOM 3773 N N . HIS B 1 206 ? -6.333 8.606 21.795 1.00 28.46 184 HIS B N 1
ATOM 3774 C CA . HIS B 1 206 ? -7.216 8.057 22.821 1.00 30.12 184 HIS B CA 1
ATOM 3775 C C . HIS B 1 206 ? -8.165 6.992 22.277 1.00 27.76 184 HIS B C 1
ATOM 3776 O O . HIS B 1 206 ? -8.380 5.959 22.913 1.00 28.33 184 HIS B O 1
ATOM 3783 N N . TYR B 1 207 ? -8.730 7.247 21.103 1.00 27.01 185 TYR B N 1
ATOM 3784 C CA . TYR B 1 207 ? -9.674 6.319 20.493 1.00 24.07 185 TYR B CA 1
ATOM 3785 C C . TYR B 1 207 ? -9.020 4.974 20.206 1.00 26.00 185 TYR B C 1
ATOM 3786 O O . TYR B 1 207 ? -9.580 3.922 20.518 1.00 26.78 185 TYR B O 1
ATOM 3795 N N . THR B 1 208 ? -7.840 5.012 19.597 1.00 25.92 186 THR B N 1
ATOM 3796 C CA . THR B 1 208 ? -7.154 3.779 19.218 1.00 24.49 186 THR B CA 1
ATOM 3797 C C . THR B 1 208 ? -6.596 3.041 20.441 1.00 22.19 186 THR B C 1
ATOM 3798 O O . THR B 1 208 ? -6.483 1.815 20.433 1.00 26.61 186 THR B O 1
ATOM 3802 N N . ARG B 1 209 ? -6.252 3.781 21.492 1.00 23.25 187 ARG B N 1
ATOM 3803 C CA . ARG B 1 209 ? -5.831 3.151 22.741 1.00 24.32 187 ARG B CA 1
ATOM 3804 C C . ARG B 1 209 ? -6.993 2.380 23.353 1.00 26.57 187 ARG B C 1
ATOM 3805 O O . ARG B 1 209 ? -6.806 1.287 23.893 1.00 32.53 187 ARG B O 1
ATOM 3813 N N . ASP B 1 210 ? -8.190 2.961 23.277 1.00 28.83 188 ASP B N 1
ATOM 3814 C CA . ASP B 1 210 ? -9.394 2.299 23.775 1.00 34.04 188 ASP B CA 1
ATOM 3815 C C . ASP B 1 210 ? -9.678 1.045 22.955 1.00 33.45 188 ASP B C 1
ATOM 3816 O O . ASP B 1 210 ? -10.124 0.034 23.499 1.00 35.45 188 ASP B O 1
ATOM 3821 N N . VAL B 1 211 ? -9.419 1.117 21.650 1.00 30.12 189 VAL B N 1
ATOM 3822 C CA . VAL B 1 211 ? -9.623 -0.030 20.768 1.00 29.07 189 VAL B CA 1
ATOM 3823 C C . VAL B 1 211 ? -8.711 -1.182 21.168 1.00 29.57 189 VAL B C 1
ATOM 3824 O O . VAL B 1 211 ? -9.170 -2.317 21.333 1.00 29.88 189 VAL B O 1
ATOM 3828 N N . ARG B 1 212 ? -7.422 -0.894 21.336 1.00 25.24 190 ARG B N 1
ATOM 3829 C CA . ARG B 1 212 ? -6.483 -1.950 21.716 1.00 30.45 190 ARG B CA 1
ATOM 3830 C C . ARG B 1 212 ? -6.845 -2.560 23.070 1.00 32.35 190 ARG B C 1
ATOM 3831 O O . ARG B 1 212 ? -6.738 -3.775 23.241 1.00 26.75 190 ARG B O 1
ATOM 3839 N N . GLN B 1 213 ? -7.278 -1.716 24.011 1.00 31.66 191 GLN B N 1
ATOM 3840 C CA . GLN B 1 213 ? -7.768 -2.172 25.314 1.00 34.28 191 GLN B CA 1
ATOM 3841 C C . GLN B 1 213 ? -8.906 -3.167 25.171 1.00 34.49 191 GLN B C 1
ATOM 3842 O O . GLN B 1 213 ? -8.922 -4.207 25.829 1.00 35.46 191 GLN B O 1
ATOM 3848 N N . ALA B 1 214 ? -9.868 -2.816 24.323 1.00 36.09 192 ALA B N 1
ATOM 3849 C CA . ALA B 1 214 ? -11.048 -3.640 24.095 1.00 40.47 192 ALA B CA 1
ATOM 3850 C C . ALA B 1 214 ? -10.652 -4.976 23.486 1.00 35.63 192 ALA B C 1
ATOM 3851 O O . ALA B 1 214 ? -11.215 -6.018 23.824 1.00 38.27 192 ALA B O 1
ATOM 3853 N N . LEU B 1 215 ? -9.684 -4.938 22.576 1.00 30.05 193 LEU B N 1
ATOM 3854 C CA . LEU B 1 215 ? -9.160 -6.161 21.982 1.00 24.97 193 LEU B CA 1
ATOM 3855 C C . LEU B 1 215 ? -8.539 -7.036 23.062 1.00 28.34 193 LEU B C 1
ATOM 3856 O O . LEU B 1 215 ? -8.831 -8.230 23.147 1.00 31.37 193 LEU B O 1
ATOM 3861 N N . GLU B 1 216 ? -7.686 -6.433 23.888 1.00 26.77 194 GLU B N 1
ATOM 3862 C CA . GLU B 1 216 ? -7.015 -7.165 24.961 1.00 36.68 194 GLU B CA 1
ATOM 3863 C C . GLU B 1 216 ? -8.012 -7.730 25.966 1.00 37.79 194 GLU B C 1
ATOM 3864 O O . GLU B 1 216 ? -7.877 -8.869 26.406 1.00 39.99 194 GLU B O 1
ATOM 3870 N N . ALA B 1 217 ? -9.027 -6.940 26.296 1.00 42.63 195 ALA B N 1
ATOM 3871 C CA . ALA B 1 217 ? -10.086 -7.374 27.204 1.00 47.48 195 ALA B CA 1
ATOM 3872 C C . ALA B 1 217 ? -10.813 -8.628 26.705 1.00 44.10 195 ALA B C 1
ATOM 3873 O O . ALA B 1 217 ? -11.077 -9.550 27.482 1.00 46.18 195 ALA B O 1
ATOM 3875 N N . ALA B 1 218 ? -11.124 -8.656 25.410 1.00 37.14 196 ALA B N 1
ATOM 3876 C CA . ALA B 1 218 ? -11.940 -9.718 24.816 1.00 33.34 196 ALA B CA 1
ATOM 3877 C C . ALA B 1 218 ? -11.130 -10.912 24.307 1.00 33.48 196 ALA B C 1
ATOM 3878 O O . ALA B 1 218 ? -11.693 -11.853 23.747 1.00 38.03 196 ALA B O 1
ATOM 3880 N N . GLY B 1 219 ? -9.811 -10.861 24.477 1.00 34.24 197 GLY B N 1
ATOM 3881 C CA . GLY B 1 219 ? -8.948 -11.971 24.105 1.00 30.66 197 GLY B CA 1
ATOM 3882 C C . GLY B 1 219 ? -8.738 -12.132 22.612 1.00 31.47 197 GLY B C 1
ATOM 3883 O O . GLY B 1 219 ? -8.396 -13.216 22.136 1.00 31.60 197 GLY B O 1
ATOM 3884 N N . ILE B 1 220 ? -8.933 -11.046 21.872 1.00 27.99 198 ILE B N 1
ATOM 3885 C CA . ILE B 1 220 ? -8.863 -11.080 20.418 1.00 28.66 198 ILE B CA 1
ATOM 3886 C C . ILE B 1 220 ? -7.428 -10.926 19.911 1.00 24.16 198 ILE B C 1
ATOM 3887 O O . ILE B 1 220 ? -6.772 -9.922 20.180 1.00 27.20 198 ILE B O 1
ATOM 3892 N N . THR B 1 221 ? -6.946 -11.937 19.191 1.00 27.15 199 THR B N 1
ATOM 3893 C CA . THR B 1 221 ? -5.578 -11.941 18.676 1.00 27.65 199 THR B CA 1
ATOM 3894 C C . THR B 1 221 ? -5.536 -12.190 17.181 1.00 22.94 199 THR B C 1
ATOM 3895 O O . THR B 1 221 ? -6.563 -12.442 16.549 1.00 23.82 199 THR B O 1
ATOM 3899 N N . GLY B 1 222 ? -4.330 -12.135 16.626 1.00 21.23 200 GLY B N 1
ATOM 3900 C CA . GLY B 1 222 ? -4.088 -12.604 15.274 1.00 22.38 200 GLY B CA 1
ATOM 3901 C C . GLY B 1 222 ? -3.861 -14.103 15.303 1.00 22.76 200 GLY B C 1
ATOM 3902 O O . GLY B 1 222 ? -4.162 -14.755 16.309 1.00 23.89 200 GLY B O 1
ATOM 3903 N N . ALA B 1 223 ? -3.350 -14.659 14.203 1.00 21.03 201 ALA B N 1
ATOM 3904 C CA . ALA B 1 223 ? -3.043 -16.088 14.127 1.00 21.95 201 ALA B CA 1
ATOM 3905 C C . ALA B 1 223 ? -2.056 -16.494 15.207 1.00 26.83 201 ALA B C 1
ATOM 3906 O O . ALA B 1 223 ? -1.216 -15.690 15.610 1.00 28.31 201 ALA B O 1
ATOM 3908 N N . GLU B 1 224 ? -2.156 -17.746 15.646 1.00 34.98 202 GLU B N 1
ATOM 3909 C CA . GLU B 1 224 ? -1.320 -18.288 16.718 1.00 36.45 202 GLU B CA 1
ATOM 3910 C C . GLU B 1 224 ? -1.136 -17.325 17.885 1.00 33.02 202 GLU B C 1
ATOM 3911 O O . GLU B 1 224 ? -0.019 -17.132 18.368 1.00 33.63 202 GLU B O 1
ATOM 3917 N N . GLY B 1 225 ? -2.238 -16.715 18.316 1.00 28.12 203 GLY B N 1
ATOM 3918 C CA . GLY B 1 225 ? -2.232 -15.811 19.453 1.00 25.91 203 GLY B CA 1
ATOM 3919 C C . GLY B 1 225 ? -1.434 -14.540 19.256 1.00 23.84 203 GLY B C 1
ATOM 3920 O O . GLY B 1 225 ? -1.020 -13.915 20.229 1.00 26.92 203 GLY B O 1
ATOM 3921 N N . GLY B 1 226 ? -1.226 -14.140 18.000 1.00 24.14 204 GLY B N 1
ATOM 3922 C CA . GLY B 1 226 ? -0.487 -12.925 17.700 1.00 27.47 204 GLY B CA 1
ATOM 3923 C C . GLY B 1 226 ? -1.081 -11.687 18.346 1.00 23.93 204 GLY B C 1
ATOM 3924 O O . GLY B 1 226 ? -2.261 -11.390 18.160 1.00 25.01 204 GLY B O 1
ATOM 3925 N N . VAL B 1 227 ? -0.269 -10.972 19.122 1.00 23.28 205 VAL B N 1
ATOM 3926 C CA . VAL B 1 227 ? -0.724 -9.734 19.743 1.00 22.18 205 VAL B CA 1
ATOM 3927 C C . VAL B 1 227 ? -0.970 -8.669 18.674 1.00 21.09 205 VAL B C 1
ATOM 3928 O O . VAL B 1 227 ? -0.089 -8.357 17.850 1.00 18.56 205 VAL B O 1
ATOM 3932 N N . ILE B 1 228 ? -2.181 -8.124 18.672 1.00 17.23 206 ILE B N 1
ATOM 3933 C CA . ILE B 1 228 ? -2.529 -7.084 17.714 1.00 16.22 206 ILE B CA 1
ATOM 3934 C C . ILE B 1 228 ? -2.109 -5.757 18.313 1.00 18.54 206 ILE B C 1
ATOM 3935 O O . ILE B 1 228 ? -2.855 -5.165 19.095 1.00 19.13 206 ILE B O 1
ATOM 3940 N N . ASP B 1 229 ? -0.913 -5.300 17.957 1.00 15.50 207 ASP B N 1
ATOM 3941 C CA . ASP B 1 229 ? -0.345 -4.123 18.624 1.00 16.78 207 ASP B CA 1
ATOM 3942 C C . ASP B 1 229 ? -0.326 -2.852 17.774 1.00 15.61 207 ASP B C 1
ATOM 3943 O O . ASP B 1 229 ? 0.133 -1.808 18.230 1.00 16.05 207 ASP B O 1
ATOM 3948 N N . HIS B 1 230 ? -0.813 -2.931 16.539 1.00 14.39 208 HIS B N 1
ATOM 3949 C CA . HIS B 1 230 ? -1.004 -1.720 15.745 1.00 15.45 208 HIS B CA 1
ATOM 3950 C C . HIS B 1 230 ? -2.494 -1.546 15.439 1.00 13.61 208 HIS B C 1
ATOM 3951 O O . HIS B 1 230 ? -3.178 -2.506 15.079 1.00 14.89 208 HIS B O 1
ATOM 3958 N N . ILE B 1 231 ? -2.987 -0.317 15.552 1.00 16.15 209 ILE B N 1
ATOM 3959 C CA . ILE B 1 231 ? -4.385 -0.035 15.253 1.00 18.21 209 ILE B CA 1
ATOM 3960 C C . ILE B 1 231 ? -4.440 1.007 14.151 1.00 15.28 209 ILE B C 1
ATOM 3961 O O . ILE B 1 231 ? -3.788 2.046 14.257 1.00 17.48 209 ILE B O 1
ATOM 3966 N N . GLU B 1 232 ? -5.196 0.747 13.087 1.00 14.38 210 GLU B N 1
ATOM 3967 C CA . GLU B 1 232 ? -5.356 1.781 12.071 1.00 15.28 210 GLU B CA 1
ATOM 3968 C C . GLU B 1 232 ? -6.802 2.104 11.718 1.00 16.85 210 GLU B C 1
ATOM 3969 O O . GLU B 1 232 ? -7.649 1.217 11.592 1.00 18.51 210 GLU B O 1
ATOM 3975 N N . LEU B 1 233 ? -7.057 3.401 11.571 1.00 14.35 211 LEU B N 1
ATOM 3976 C CA . LEU B 1 233 ? -8.360 3.926 11.188 1.00 15.93 211 LEU B CA 1
ATOM 3977 C C . LEU B 1 233 ? -8.237 4.448 9.772 1.00 16.96 211 LEU B C 1
ATOM 3978 O O . LEU B 1 233 ? -7.202 5.011 9.420 1.00 15.94 211 LEU B O 1
ATOM 3983 N N . PHE B 1 234 ? -9.278 4.268 8.960 1.00 16.06 212 PHE B N 1
ATOM 3984 C CA . PHE B 1 234 ? -9.260 4.739 7.578 1.00 12.97 212 PHE B CA 1
ATOM 3985 C C . PHE B 1 234 ? -10.412 5.703 7.291 1.00 16.91 212 PHE B C 1
ATOM 3986 O O . PHE B 1 234 ? -11.502 5.570 7.851 1.00 23.36 212 PHE B O 1
ATOM 3994 N N . ALA B 1 235 ? -10.169 6.664 6.407 1.00 16.53 213 ALA B N 1
ATOM 3995 C CA . ALA B 1 235 ? -11.210 7.610 5.999 1.00 18.51 213 ALA B CA 1
ATOM 3996 C C . ALA B 1 235 ? -11.011 8.033 4.549 1.00 20.47 213 ALA B C 1
ATOM 3997 O O . ALA B 1 235 ? -9.928 7.847 3.989 1.00 19.06 213 ALA B O 1
ATOM 3999 N N . ASP B 1 236 ? -12.051 8.597 3.934 1.00 25.30 214 ASP B N 1
ATOM 4000 C CA . ASP B 1 236 ? -11.923 9.143 2.584 1.00 26.28 214 ASP B CA 1
ATOM 4001 C C . ASP B 1 236 ? -10.949 10.317 2.589 1.00 24.23 214 ASP B C 1
ATOM 4002 O O . ASP B 1 236 ? -10.725 10.940 3.626 1.00 26.94 214 ASP B O 1
ATOM 4007 N N . ASP B 1 237 ? -10.378 10.614 1.427 1.00 26.16 215 ASP B N 1
ATOM 4008 C CA . ASP B 1 237 ? -9.477 11.749 1.272 1.00 25.20 215 ASP B CA 1
ATOM 4009 C C . ASP B 1 237 ? -9.718 12.381 -0.098 1.00 21.78 215 ASP B C 1
ATOM 4010 O O . ASP B 1 237 ? -9.902 11.673 -1.082 1.00 24.51 215 ASP B O 1
ATOM 4015 N N . PRO B 1 238 ? -9.742 13.719 -0.168 1.00 26.73 216 PRO B N 1
ATOM 4016 C CA . PRO B 1 238 ? -9.960 14.349 -1.475 1.00 32.00 216 PRO B CA 1
ATOM 4017 C C . PRO B 1 238 ? -8.788 14.192 -2.453 1.00 32.77 216 PRO B C 1
ATOM 4018 O O . PRO B 1 238 ? -8.990 14.415 -3.649 1.00 36.69 216 PRO B O 1
ATOM 4022 N N . GLN B 1 239 ? -7.610 13.796 -1.969 1.00 28.28 217 GLN B N 1
ATOM 4023 C CA . GLN B 1 239 ? -6.403 13.739 -2.803 1.00 32.59 217 GLN B CA 1
ATOM 4024 C C . GLN B 1 239 ? -5.756 12.357 -2.841 1.00 32.69 217 GLN B C 1
ATOM 4025 O O . GLN B 1 239 ? -4.617 12.212 -3.292 1.00 34.41 217 GLN B O 1
ATOM 4031 N N . ALA B 1 240 ? -6.461 11.352 -2.339 1.00 24.25 218 ALA B N 1
ATOM 4032 C CA . ALA B 1 240 ? -5.934 9.991 -2.312 1.00 18.42 218 ALA B CA 1
ATOM 4033 C C . ALA B 1 240 ? -7.095 9.012 -2.229 1.00 20.70 218 ALA B C 1
ATOM 4034 O O . ALA B 1 240 ? -8.249 9.423 -2.138 1.00 21.70 218 ALA B O 1
ATOM 4036 N N . ASP B 1 241 ? -6.807 7.716 -2.242 1.00 15.82 219 ASP B N 1
ATOM 4037 C CA . ASP B 1 241 ? -7.889 6.750 -2.129 1.00 17.29 219 ASP B CA 1
ATOM 4038 C C . ASP B 1 241 ? -8.377 6.690 -0.686 1.00 19.93 219 ASP B C 1
ATOM 4039 O O . ASP B 1 241 ? -9.545 6.391 -0.420 1.00 20.98 219 ASP B O 1
ATOM 4044 N N . SER B 1 242 ? -7.482 7.016 0.243 1.00 18.51 220 SER B N 1
ATOM 4045 C CA . SER B 1 242 ? -7.781 6.907 1.659 1.00 18.96 220 SER B CA 1
ATOM 4046 C C . SER B 1 242 ? -6.781 7.731 2.457 1.00 14.24 220 SER B C 1
ATOM 4047 O O . SER B 1 242 ? -5.689 8.046 1.967 1.00 16.76 220 SER B O 1
ATOM 4050 N N . ARG B 1 243 ? -7.161 8.095 3.682 1.00 18.13 221 ARG B N 1
ATOM 4051 C CA . ARG B 1 243 ? -6.243 8.691 4.648 1.00 15.41 221 ARG B CA 1
ATOM 4052 C C . ARG B 1 243 ? -6.323 7.824 5.893 1.00 15.58 221 ARG B C 1
ATOM 4053 O O . ARG B 1 243 ? -7.402 7.329 6.225 1.00 19.16 221 ARG B O 1
ATOM 4061 N N . ASN B 1 244 ? -5.203 7.622 6.582 1.00 15.07 222 ASN B N 1
ATOM 4062 C CA . ASN B 1 244 ? -5.235 6.789 7.780 1.00 13.61 222 ASN B CA 1
ATOM 4063 C C . ASN B 1 244 ? -4.626 7.435 9.016 1.00 17.39 222 ASN B C 1
ATOM 4064 O O . ASN B 1 244 ? -3.915 8.436 8.929 1.00 15.99 222 ASN B O 1
ATOM 4069 N N . PHE B 1 245 ? -4.947 6.857 10.170 1.00 17.08 223 PHE B N 1
ATOM 4070 C CA . PHE B 1 245 ? -4.274 7.185 11.409 1.00 14.10 223 PHE B CA 1
ATOM 4071 C C . PHE B 1 245 ? -3.837 5.845 11.972 1.00 14.50 223 PHE B C 1
ATOM 4072 O O . PHE B 1 245 ? -4.639 4.910 12.040 1.00 14.07 223 PHE B O 1
ATOM 4080 N N . VAL B 1 246 ? -2.570 5.743 12.359 1.00 11.56 224 VAL B N 1
ATOM 4081 C CA . VAL B 1 246 ? -2.018 4.465 12.792 1.00 14.26 224 VAL B CA 1
ATOM 4082 C C . VAL B 1 246 ? -1.392 4.603 14.162 1.00 14.11 224 VAL B C 1
ATOM 4083 O O . VAL B 1 246 ? -0.427 5.352 14.329 1.00 16.21 224 VAL B O 1
ATOM 4087 N N . LEU B 1 247 ? -1.931 3.874 15.138 1.00 14.46 225 LEU B N 1
ATOM 4088 C CA . LEU B 1 247 ? -1.336 3.823 16.473 1.00 15.64 225 LEU B CA 1
ATOM 4089 C C . LEU B 1 247 ? -0.330 2.681 16.538 1.00 13.39 225 LEU B C 1
ATOM 4090 O O . LEU B 1 247 ? -0.674 1.523 16.283 1.00 15.42 225 LEU B O 1
ATOM 4095 N N . CYS B 1 248 ? 0.916 3.014 16.851 1.00 13.14 226 CYS B N 1
ATOM 4096 C CA . CYS B 1 248 ? 1.992 2.028 16.900 1.00 15.97 226 CYS B CA 1
ATOM 4097 C C . CYS B 1 248 ? 1.998 1.388 18.296 1.00 13.82 226 CYS B C 1
ATOM 4098 O O . CYS B 1 248 ? 1.307 1.872 19.194 1.00 16.88 22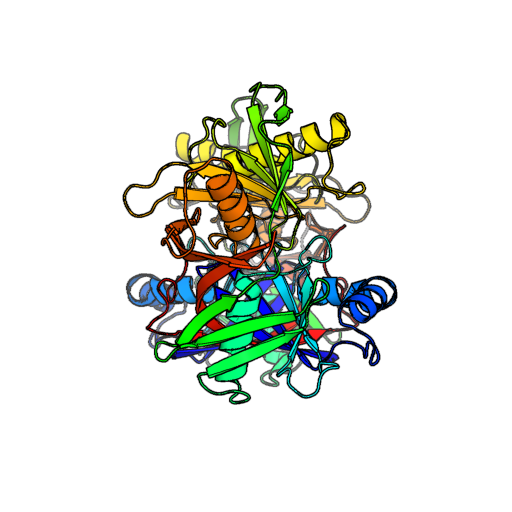6 CYS B O 1
ATOM 4101 N N . PRO B 1 249 ? 2.744 0.280 18.473 1.00 17.48 227 PRO B N 1
ATOM 4102 C CA . PRO B 1 249 ? 2.742 -0.462 19.741 1.00 14.45 227 PRO B CA 1
ATOM 4103 C C . PRO B 1 249 ? 3.022 0.395 20.971 1.00 21.81 227 PRO B C 1
ATOM 4104 O O . PRO B 1 249 ? 2.455 0.152 22.040 1.00 23.21 227 PRO B O 1
ATOM 4108 N N . GLY B 1 250 ? 3.877 1.395 20.819 1.00 14.05 228 GLY B N 1
ATOM 4109 C CA . GLY B 1 250 ? 4.245 2.229 21.956 1.00 14.36 228 GLY B CA 1
ATOM 4110 C C . GLY B 1 250 ? 3.392 3.476 22.117 1.00 17.52 228 GLY B C 1
ATOM 4111 O O . GLY B 1 250 ? 3.782 4.409 22.827 1.00 21.40 228 GLY B O 1
ATOM 4112 N N . LYS B 1 251 ? 2.233 3.485 21.462 1.00 18.55 229 LYS B N 1
ATOM 4113 C CA . LYS B 1 251 ? 1.257 4.582 21.543 1.00 21.50 229 LYS B CA 1
ATOM 4114 C C . LYS B 1 251 ? 1.661 5.906 20.860 1.00 22.14 229 LYS B C 1
ATOM 4115 O O . LYS B 1 251 ? 0.960 6.910 20.991 1.00 24.48 229 LYS B O 1
ATOM 4121 N N . ALA B 1 252 ? 2.784 5.910 20.147 1.00 17.52 230 ALA B N 1
ATOM 4122 C CA . ALA B 1 252 ? 3.079 7.004 19.218 1.00 15.93 230 ALA B CA 1
ATOM 4123 C C . ALA B 1 252 ? 2.365 6.712 17.907 1.00 15.79 230 ALA B C 1
ATOM 4124 O O . ALA B 1 252 ? 2.147 5.552 17.569 1.00 16.12 230 ALA B O 1
ATOM 4126 N N . TYR B 1 253 ? 2.005 7.748 17.160 1.00 13.39 231 TYR B N 1
ATOM 4127 C CA . TYR B 1 253 ? 1.410 7.505 15.850 1.00 13.22 231 TYR B CA 1
ATOM 4128 C C . TYR B 1 253 ? 2.455 7.526 14.750 1.00 11.38 231 TYR B C 1
ATOM 4129 O O . TYR B 1 253 ? 3.533 8.099 14.905 1.00 12.57 231 TYR B O 1
ATOM 4138 N N . ASP B 1 254 ? 2.135 6.851 13.653 1.00 12.32 232 ASP B N 1
ATOM 4139 C CA . ASP B 1 254 ? 2.998 6.828 12.483 1.00 10.18 232 ASP B CA 1
ATOM 4140 C C . ASP B 1 254 ? 2.705 8.090 11.696 1.00 11.93 232 ASP B C 1
ATOM 4141 O O . ASP B 1 254 ? 1.553 8.371 11.375 1.00 13.61 232 ASP B O 1
ATOM 4146 N N . ARG B 1 255 ? 3.740 8.872 11.416 1.00 10.43 233 ARG B N 1
ATOM 4147 C CA . ARG B 1 255 ? 3.569 10.057 10.583 1.00 11.11 233 ARG B CA 1
ATOM 4148 C C . ARG B 1 255 ? 3.406 9.691 9.114 1.00 11.59 233 ARG B C 1
ATOM 4149 O O . ARG B 1 255 ? 2.880 10.486 8.339 1.00 12.14 233 ARG B O 1
ATOM 4157 N N . SER B 1 256 ? 3.859 8.492 8.745 1.00 11.80 234 SER B N 1
ATOM 4158 C CA . SER B 1 256 ? 3.751 7.994 7.367 1.00 11.15 234 SER B CA 1
ATOM 4159 C C . SER B 1 256 ? 2.452 7.210 7.177 1.00 12.68 234 SER B C 1
ATOM 4160 O O . SER B 1 256 ? 1.709 7.003 8.139 1.00 12.97 234 SER B O 1
ATOM 4163 N N . PRO B 1 257 ? 2.149 6.802 5.926 1.00 10.68 235 PRO B N 1
ATOM 4164 C CA . PRO B 1 257 ? 0.967 5.966 5.700 1.00 10.85 235 PRO B CA 1
ATOM 4165 C C . PRO B 1 257 ? 1.124 4.544 6.253 1.00 14.74 235 PRO B C 1
ATOM 4166 O O . PRO B 1 257 ? 0.144 3.802 6.250 1.00 15.78 235 PRO B O 1
ATOM 4170 N N . CYS B 1 258 ? 2.324 4.209 6.743 1.00 10.56 236 CYS B N 1
ATOM 4171 C CA . CYS B 1 258 ? 2.637 2.913 7.377 1.00 9.62 236 CYS B CA 1
ATOM 4172 C C . CYS B 1 258 ? 2.715 1.799 6.351 1.00 12.34 236 CYS B C 1
ATOM 4173 O O . CYS B 1 258 ? 1.693 1.335 5.842 1.00 13.55 236 CYS B O 1
ATOM 4176 N N . GLY B 1 259 ? 3.938 1.383 6.045 1.00 10.95 237 GLY B N 1
ATOM 4177 C CA . GLY B 1 259 ? 4.165 0.417 4.990 1.00 13.65 237 GLY B CA 1
ATOM 4178 C C . GLY B 1 259 ? 3.490 -0.909 5.281 1.00 11.76 237 GLY B C 1
ATOM 4179 O O . GLY B 1 259 ? 2.774 -1.455 4.427 1.00 12.85 237 GLY B O 1
ATOM 4180 N N . THR B 1 260 ? 3.699 -1.437 6.477 1.00 10.66 238 THR B N 1
ATOM 4181 C CA . THR B 1 260 ? 3.080 -2.714 6.826 1.00 12.45 238 THR B CA 1
ATOM 4182 C C . THR B 1 260 ? 1.573 -2.547 7.038 1.00 12.29 238 THR B C 1
ATOM 4183 O O . THR B 1 260 ? 0.788 -3.448 6.740 1.00 12.55 238 THR B O 1
ATOM 4187 N N . GLY B 1 261 ? 1.165 -1.379 7.517 1.00 11.61 239 GLY B N 1
ATOM 4188 C CA . GLY B 1 261 ? -0.247 -1.105 7.722 1.00 11.69 239 GLY B CA 1
ATOM 4189 C C . GLY B 1 261 ? -1.002 -1.007 6.413 1.00 13.01 239 GLY B C 1
ATOM 4190 O O . GLY B 1 261 ? -2.137 -1.475 6.295 1.00 11.80 239 GLY B O 1
ATOM 4191 N N . THR B 1 262 ? -0.369 -0.377 5.435 1.00 10.18 240 THR B N 1
ATOM 4192 C CA . THR B 1 262 ? -0.962 -0.268 4.110 1.00 9.98 240 THR B CA 1
ATOM 4193 C C . THR B 1 262 ? -0.948 -1.645 3.436 1.00 11.00 240 THR B C 1
ATOM 4194 O O . THR B 1 262 ? -1.855 -1.972 2.659 1.00 9.95 240 THR B O 1
ATOM 4198 N N . SER B 1 263 ? 0.052 -2.466 3.754 1.00 10.95 241 SER B N 1
ATOM 4199 C CA . SER B 1 263 ? 0.108 -3.825 3.206 1.00 13.12 241 SER B CA 1
ATOM 4200 C C . SER B 1 263 ? -1.094 -4.628 3.687 1.00 15.24 241 SER B C 1
ATOM 4201 O O . SER B 1 263 ? -1.723 -5.362 2.910 1.00 13.25 241 SER B O 1
ATOM 4204 N N . ALA B 1 264 ? -1.399 -4.487 4.974 1.00 12.14 242 ALA B N 1
ATOM 4205 C CA . ALA B 1 264 ? -2.534 -5.170 5.577 1.00 13.52 242 ALA B CA 1
ATOM 4206 C C . ALA B 1 264 ? -3.817 -4.697 4.899 1.00 19.33 242 ALA B C 1
ATOM 4207 O O . ALA B 1 264 ? -4.717 -5.502 4.613 1.00 15.01 242 ALA B O 1
ATOM 4209 N N . LYS B 1 265 ? -3.877 -3.398 4.613 1.00 10.90 243 LYS B N 1
ATOM 4210 C CA . LYS B 1 265 ? -5.030 -2.798 3.952 1.00 9.28 243 LYS B CA 1
ATOM 4211 C C . LYS B 1 265 ? -5.259 -3.389 2.563 1.00 10.20 243 LYS B C 1
ATOM 4212 O O . LYS B 1 265 ? -6.394 -3.670 2.202 1.00 13.09 243 LYS B O 1
ATOM 4218 N N . LEU B 1 266 ? -4.180 -3.585 1.804 1.00 10.09 244 LEU B N 1
ATOM 4219 C CA . LEU B 1 266 ? -4.285 -4.198 0.473 1.00 9.55 244 LEU B CA 1
ATOM 4220 C C . LEU B 1 266 ? -4.893 -5.589 0.572 1.00 9.12 244 LEU B C 1
ATOM 4221 O O . LEU B 1 266 ? -5.710 -5.975 -0.277 1.00 11.56 244 LEU B O 1
ATOM 4226 N N . ALA B 1 267 ? -4.507 -6.348 1.593 1.00 10.69 245 ALA B N 1
ATOM 4227 C CA . ALA B 1 267 ? -5.038 -7.699 1.722 1.00 9.83 245 ALA B CA 1
ATOM 4228 C C . ALA B 1 267 ? -6.542 -7.659 1.984 1.00 11.26 245 ALA B C 1
ATOM 4229 O O . ALA B 1 267 ? -7.283 -8.498 1.472 1.00 12.54 245 ALA B O 1
ATOM 4231 N N . CYS B 1 268 ? -6.978 -6.685 2.777 1.00 12.04 246 CYS B N 1
ATOM 4232 C CA . CYS B 1 268 ? -8.391 -6.533 3.114 1.00 12.73 246 CYS B CA 1
ATOM 4233 C C . CYS B 1 268 ? -9.216 -6.102 1.886 1.00 14.24 246 CYS B C 1
ATOM 4234 O O . CYS B 1 268 ? -10.250 -6.708 1.581 1.00 14.80 246 CYS B O 1
ATOM 4237 N N . LEU B 1 269 ? -8.756 -5.062 1.192 1.00 13.33 247 LEU B N 1
ATOM 4238 C CA . LEU B 1 269 ? -9.380 -4.625 -0.057 1.00 13.41 247 LEU B CA 1
ATOM 4239 C C . LEU B 1 269 ? -9.519 -5.764 -1.061 1.00 12.56 247 LEU B C 1
ATOM 4240 O O . LEU B 1 269 ? -10.577 -5.949 -1.657 1.00 12.51 247 LEU B O 1
ATOM 4245 N N . ALA B 1 270 ? -8.448 -6.532 -1.234 1.00 12.49 248 ALA B N 1
ATOM 4246 C CA . ALA B 1 270 ? -8.460 -7.639 -2.194 1.00 11.76 248 ALA B CA 1
ATOM 4247 C C . ALA B 1 270 ? -9.505 -8.680 -1.820 1.00 12.98 248 ALA B C 1
ATOM 4248 O O . ALA B 1 270 ? -10.304 -9.101 -2.658 1.00 11.49 248 ALA B O 1
ATOM 4250 N N . ALA B 1 271 ? -9.507 -9.091 -0.559 1.00 11.83 249 ALA B N 1
ATOM 4251 C CA . ALA B 1 271 ? -10.436 -10.110 -0.091 1.00 11.62 249 ALA B CA 1
ATOM 4252 C C . ALA B 1 271 ? -11.890 -9.661 -0.198 1.00 12.15 249 ALA B C 1
ATOM 4253 O O . ALA B 1 271 ? -12.789 -10.486 -0.418 1.00 13.65 249 ALA B O 1
ATOM 4255 N N . ASP B 1 272 ? -12.117 -8.358 -0.055 1.00 12.73 250 ASP B N 1
ATOM 4256 C CA . ASP B 1 272 ? -13.454 -7.782 -0.220 1.00 12.97 250 ASP B CA 1
ATOM 4257 C C . ASP B 1 272 ? -13.858 -7.533 -1.686 1.00 16.29 250 ASP B C 1
ATOM 4258 O O . ASP B 1 272 ? -14.968 -7.071 -1.948 1.00 15.15 250 ASP B O 1
ATOM 4263 N N . GLY B 1 273 ? -12.965 -7.842 -2.627 1.00 12.77 251 GLY B N 1
ATOM 4264 C CA . GLY B 1 273 ? -13.235 -7.643 -4.050 1.00 14.14 251 GLY B CA 1
ATOM 4265 C C . GLY B 1 273 ? -13.114 -6.195 -4.509 1.00 15.00 251 GLY B C 1
ATOM 4266 O O . GLY B 1 273 ? -13.741 -5.793 -5.497 1.00 13.86 251 GLY B O 1
ATOM 4267 N N . LYS B 1 274 ? -12.294 -5.415 -3.813 1.00 15.09 252 LYS B N 1
ATOM 4268 C CA . LYS B 1 274 ? -12.239 -3.975 -4.056 1.00 13.29 252 LYS B CA 1
ATOM 4269 C C . LYS B 1 274 ? -10.943 -3.483 -4.692 1.00 14.89 252 LYS B C 1
ATOM 4270 O O . LYS B 1 274 ? -10.827 -2.308 -5.060 1.00 18.11 252 LYS B O 1
ATOM 4276 N N . LEU B 1 275 ? -9.969 -4.377 -4.821 1.00 12.03 253 LEU B N 1
ATOM 4277 C CA . LEU B 1 275 ? -8.715 -4.043 -5.495 1.00 11.48 253 LEU B CA 1
ATOM 4278 C C . LEU B 1 275 ? -8.139 -5.310 -6.123 1.00 13.37 253 LEU B C 1
ATOM 4279 O O . LEU B 1 275 ? -8.013 -6.334 -5.448 1.00 13.22 253 LEU B O 1
ATOM 4284 N N . ALA B 1 276 ? -7.804 -5.229 -7.408 1.00 12.60 254 ALA B N 1
ATOM 4285 C CA . ALA B 1 276 ? -7.273 -6.364 -8.154 1.00 11.18 254 ALA B CA 1
ATOM 4286 C C . ALA B 1 276 ? -5.746 -6.281 -8.229 1.00 13.45 254 ALA B C 1
ATOM 4287 O O . ALA B 1 276 ? -5.165 -5.214 -7.993 1.00 12.15 254 ALA B O 1
ATOM 4289 N N . PRO B 1 277 ? -5.080 -7.400 -8.559 1.00 12.48 255 PRO B N 1
ATOM 4290 C CA . PRO B 1 277 ? -3.619 -7.346 -8.685 1.00 12.59 255 PRO B CA 1
ATOM 4291 C C . PRO B 1 277 ? -3.158 -6.285 -9.687 1.00 14.41 255 PRO B C 1
ATOM 4292 O O . PRO B 1 277 ? -3.750 -6.104 -10.768 1.00 16.12 255 PRO B O 1
ATOM 4296 N N . GLY B 1 278 ? -2.099 -5.574 -9.310 1.00 14.68 256 GLY B N 1
ATOM 4297 C CA . GLY B 1 278 ? -1.496 -4.584 -10.178 1.00 16.91 256 GLY B CA 1
ATOM 4298 C C . GLY B 1 278 ? -2.117 -3.198 -10.112 1.00 20.94 256 GLY B C 1
ATOM 4299 O O . GLY B 1 278 ? -1.520 -2.236 -10.595 1.00 24.23 256 GLY B O 1
ATOM 4300 N N . GLN B 1 279 ? -3.307 -3.085 -9.523 1.00 15.23 257 GLN B N 1
ATOM 4301 C CA . GLN B 1 279 ? -3.997 -1.795 -9.462 1.00 15.40 257 GLN B CA 1
ATOM 4302 C C . GLN B 1 279 ? -3.445 -0.915 -8.349 1.00 14.43 257 GLN B C 1
ATOM 4303 O O . GLN B 1 279 ? -3.318 -1.355 -7.204 1.00 13.08 257 GLN B O 1
ATOM 4309 N N . ALA B 1 280 ? -3.143 0.337 -8.680 1.00 19.81 258 ALA B N 1
ATOM 4310 C CA . ALA B 1 280 ? -2.546 1.257 -7.713 1.00 19.99 258 ALA B CA 1
ATOM 4311 C C . ALA B 1 280 ? -3.551 1.716 -6.659 1.00 16.07 258 ALA B C 1
ATOM 4312 O O . ALA B 1 280 ? -4.744 1.918 -6.953 1.00 18.50 258 ALA B O 1
ATOM 4314 N N . TRP B 1 281 ? -3.048 1.903 -5.443 1.00 17.73 259 TRP B N 1
ATOM 4315 C CA . TRP B 1 281 ? -3.829 2.388 -4.316 1.00 14.33 259 TRP B CA 1
ATOM 4316 C C . TRP B 1 281 ? -3.011 3.477 -3.621 1.00 12.57 259 TRP B C 1
ATOM 4317 O O . TRP B 1 281 ? -1.901 3.225 -3.176 1.00 16.88 259 TRP B O 1
ATOM 4328 N N . ARG B 1 282 ? -3.562 4.687 -3.556 1.00 12.77 260 ARG B N 1
ATOM 4329 C CA . ARG B 1 282 ? -2.863 5.821 -2.950 1.00 14.25 260 ARG B CA 1
ATOM 4330 C C . ARG B 1 282 ? -3.312 6.034 -1.516 1.00 15.58 260 ARG B C 1
ATOM 4331 O O . ARG B 1 282 ? -4.462 6.409 -1.282 1.00 14.91 260 ARG B O 1
ATOM 4339 N N . GLN B 1 283 ? -2.408 5.807 -0.560 1.00 13.62 261 GLN B N 1
ATOM 4340 C CA . GLN B 1 283 ? -2.728 5.950 0.853 1.00 12.56 261 GLN B CA 1
ATOM 4341 C C . GLN B 1 283 ? -2.049 7.185 1.424 1.00 12.24 261 GLN B C 1
ATOM 4342 O O . GLN B 1 283 ? -0.822 7.281 1.387 1.00 13.98 261 GLN B O 1
ATOM 4348 N N . ALA B 1 284 ? -2.852 8.127 1.915 1.00 13.00 262 ALA B N 1
ATOM 4349 C CA . ALA B 1 284 ? -2.339 9.312 2.614 1.00 12.96 262 ALA B CA 1
ATOM 4350 C C . ALA B 1 284 ? -2.252 9.053 4.112 1.00 14.35 262 ALA B C 1
ATOM 4351 O O . ALA B 1 284 ? -3.033 8.276 4.664 1.00 15.13 262 ALA B O 1
ATOM 4353 N N . SER B 1 285 ? -1.303 9.724 4.757 1.00 12.45 263 SER B N 1
ATOM 4354 C CA . SER B 1 285 ? -1.100 9.602 6.198 1.00 12.14 263 SER B CA 1
ATOM 4355 C C . SER B 1 285 ? -1.839 10.719 6.925 1.00 14.20 263 SER B C 1
ATOM 4356 O O . SER B 1 285 ? -2.405 11.638 6.299 1.00 15.25 263 SER B O 1
ATOM 4359 N N . VAL B 1 286 ? -1.800 10.670 8.254 1.00 19.14 264 VAL B N 1
ATOM 4360 C CA . VAL B 1 286 ? -2.500 11.660 9.060 1.00 17.71 264 VAL B CA 1
ATOM 4361 C C . VAL B 1 286 ? -1.927 13.062 8.843 1.00 17.69 264 VAL B C 1
ATOM 4362 O O . VAL B 1 286 ? -2.622 14.060 9.046 1.00 21.23 264 VAL B O 1
ATOM 4366 N N . ILE B 1 287 ? -0.665 13.141 8.422 1.00 16.12 265 ILE B N 1
ATOM 4367 C CA . ILE B 1 287 ? -0.060 14.446 8.141 1.00 17.04 265 ILE B CA 1
ATOM 4368 C C . ILE B 1 287 ? 0.055 14.774 6.639 1.00 22.17 265 ILE B C 1
ATOM 4369 O O . ILE B 1 287 ? 0.690 15.757 6.256 1.00 22.14 265 ILE B O 1
ATOM 4374 N N . GLY B 1 288 ? -0.557 13.954 5.790 1.00 17.17 266 GLY B N 1
ATOM 4375 C CA . GLY B 1 288 ? -0.643 14.283 4.379 1.00 16.13 266 GLY B CA 1
ATOM 4376 C C . GLY B 1 288 ? 0.401 13.668 3.471 1.00 16.08 266 GLY B C 1
ATOM 4377 O O . GLY B 1 288 ? 0.332 13.824 2.250 1.00 23.50 266 GLY B O 1
ATOM 4378 N N . SER B 1 289 ? 1.368 12.961 4.045 1.00 15.76 267 SER B N 1
ATOM 4379 C CA . SER B 1 289 ? 2.337 12.253 3.219 1.00 13.11 267 SER B CA 1
ATOM 4380 C C . SER B 1 289 ? 1.662 11.063 2.551 1.00 13.55 267 SER B C 1
ATOM 4381 O O . SER B 1 289 ? 0.588 10.636 2.980 1.00 15.70 267 SER B O 1
ATOM 4384 N N . GLN B 1 290 ? 2.264 10.546 1.485 1.00 14.80 268 GLN B N 1
ATOM 4385 C CA . GLN B 1 290 ? 1.596 9.512 0.686 1.00 14.35 268 GLN B CA 1
ATOM 4386 C C . GLN B 1 290 ? 2.495 8.364 0.270 1.00 13.16 268 GLN B C 1
ATOM 4387 O O . GLN B 1 290 ? 3.676 8.558 -0.044 1.00 14.97 268 GLN B O 1
ATOM 4393 N N . PHE B 1 291 ? 1.908 7.170 0.246 1.00 14.69 269 PHE B N 1
ATOM 4394 C CA . PHE B 1 291 ? 2.510 6.009 -0.392 1.00 14.15 269 PHE B CA 1
ATOM 4395 C C . PHE B 1 291 ? 1.600 5.578 -1.534 1.00 14.79 269 PHE B C 1
ATOM 4396 O O . PHE B 1 291 ? 0.377 5.726 -1.460 1.00 13.36 269 PHE B O 1
ATOM 4404 N N A SER B 1 292 ? 2.180 5.040 -2.597 0.53 14.08 270 SER B N 1
ATOM 4405 N N B SER B 1 292 ? 2.207 5.022 -2.576 0.47 14.00 270 SER B N 1
ATOM 4406 C CA A SER B 1 292 ? 1.373 4.354 -3.595 0.53 14.45 270 SER B CA 1
ATOM 4407 C CA B SER B 1 292 ? 1.468 4.345 -3.632 0.47 14.79 270 SER B CA 1
ATOM 4408 C C A SER B 1 292 ? 1.700 2.879 -3.489 0.53 17.46 270 SER B C 1
ATOM 4409 C C B SER B 1 292 ? 1.719 2.855 -3.462 0.47 17.38 270 SER B C 1
ATOM 4410 O O A SER B 1 292 ? 2.847 2.506 -3.258 0.53 22.89 270 SER B O 1
ATOM 4411 O O B SER B 1 292 ? 2.837 2.446 -3.155 0.47 22.85 270 SER B O 1
ATOM 4416 N N . ALA B 1 293 ? 0.683 2.043 -3.641 1.00 15.16 271 ALA B N 1
ATOM 4417 C CA . ALA B 1 293 ? 0.823 0.624 -3.365 1.00 13.83 271 ALA B CA 1
ATOM 4418 C C . ALA B 1 293 ? -0.006 -0.196 -4.337 1.00 15.20 271 ALA B C 1
ATOM 4419 O O . ALA B 1 293 ? -1.044 0.255 -4.813 1.00 20.79 271 ALA B O 1
ATOM 4421 N N . HIS B 1 294 ? 0.479 -1.395 -4.638 1.00 14.81 272 HIS B N 1
ATOM 4422 C CA . HIS B 1 294 ? -0.313 -2.381 -5.361 1.00 13.29 272 HIS B CA 1
ATOM 4423 C C . HIS B 1 294 ? 0.144 -3.750 -4.890 1.00 13.37 272 HIS B C 1
ATOM 4424 O O . HIS B 1 294 ? 1.107 -3.862 -4.129 1.00 14.87 272 HIS B O 1
ATOM 4431 N N . TYR B 1 295 ? -0.540 -4.795 -5.324 1.00 13.75 273 TYR B N 1
ATOM 4432 C CA . TYR B 1 295 ? -0.128 -6.130 -4.945 1.00 14.85 273 TYR B CA 1
ATOM 4433 C C . TYR B 1 295 ? -0.044 -7.052 -6.138 1.00 14.82 273 TYR B C 1
ATOM 4434 O O . TYR B 1 295 ? -0.703 -6.836 -7.155 1.00 19.47 273 TYR B O 1
ATOM 4443 N N . GLU B 1 296 ? 0.796 -8.068 -6.010 1.00 15.21 274 GLU B N 1
ATOM 4444 C CA . GLU B 1 296 ? 0.846 -9.128 -7.004 1.00 17.31 274 GLU B CA 1
ATOM 4445 C C . GLU B 1 296 ? 0.386 -10.423 -6.354 1.00 17.58 274 GLU B C 1
ATOM 4446 O O . GLU B 1 296 ? 0.469 -10.583 -5.131 1.00 18.64 274 GLU B O 1
ATOM 4452 N N . LYS B 1 297 ? -0.153 -11.330 -7.152 1.00 16.83 275 LYS B N 1
ATOM 4453 C CA . LYS B 1 297 ? -0.627 -12.593 -6.618 1.00 23.93 275 LYS B CA 1
ATOM 4454 C C . LYS B 1 297 ? 0.316 -13.701 -7.023 1.00 22.86 275 LYS B C 1
ATOM 4455 O O . LYS B 1 297 ? 0.519 -13.955 -8.213 1.00 31.04 275 LYS B O 1
ATOM 4461 N N . VAL B 1 298 ? 0.912 -14.342 -6.024 1.00 26.07 276 VAL B N 1
ATOM 4462 C CA . VAL B 1 298 ? 1.762 -15.500 -6.253 1.00 32.84 276 VAL B CA 1
ATOM 4463 C C . VAL B 1 298 ? 1.212 -16.679 -5.462 1.00 34.03 276 VAL B C 1
ATOM 4464 O O . VAL B 1 298 ? 1.293 -16.726 -4.224 1.00 28.68 276 VAL B O 1
ATOM 4468 N N . GLY B 1 299 ? 0.634 -17.625 -6.186 1.00 33.38 277 GLY B N 1
ATOM 4469 C CA . GLY B 1 299 ? 0.016 -18.769 -5.555 1.00 34.36 277 GLY B CA 1
ATOM 4470 C C . GLY B 1 299 ? -1.200 -18.331 -4.774 1.00 25.62 277 GLY B C 1
ATOM 4471 O O . GLY B 1 299 ? -2.013 -17.546 -5.256 1.00 31.08 277 GLY B O 1
ATOM 4472 N N . GLU B 1 300 ? -1.326 -18.833 -3.554 1.00 27.74 278 GLU B N 1
ATOM 4473 C CA . GLU B 1 300 ? -2.426 -18.408 -2.710 1.00 25.40 278 GLU B CA 1
ATOM 4474 C C . GLU B 1 300 ? -2.073 -17.076 -2.056 1.00 26.46 278 GLU B C 1
ATOM 4475 O O . GLU B 1 300 ? -2.928 -16.425 -1.460 1.00 31.00 278 GLU B O 1
ATOM 4481 N N . GLN B 1 301 ? -0.820 -16.658 -2.223 1.00 23.04 279 GLN B N 1
ATOM 4482 C CA . GLN B 1 301 ? -0.296 -15.508 -1.484 1.00 19.57 279 GLN B CA 1
ATOM 4483 C C . GLN B 1 301 ? -0.398 -14.146 -2.170 1.00 19.93 279 GLN B C 1
ATOM 4484 O O . GLN B 1 301 ? -0.232 -13.999 -3.389 1.00 18.75 279 GLN B O 1
ATOM 4490 N N . LEU B 1 302 ? -0.662 -13.141 -1.352 1.00 15.60 280 LEU B N 1
ATOM 4491 C CA . LEU B 1 302 ? -0.760 -11.767 -1.823 1.00 14.57 280 LEU B CA 1
ATOM 4492 C C . LEU B 1 302 ? 0.515 -11.038 -1.436 1.00 16.78 280 LEU B C 1
ATOM 4493 O O . LEU B 1 302 ? 0.893 -11.017 -0.264 1.00 16.65 280 LEU B O 1
ATOM 4498 N N . ILE B 1 303 ? 1.172 -10.433 -2.419 1.00 15.70 281 ILE B N 1
ATOM 4499 C CA . ILE B 1 303 ? 2.446 -9.769 -2.183 1.00 16.99 281 ILE B CA 1
ATOM 4500 C C . ILE B 1 303 ? 2.278 -8.264 -2.313 1.00 14.04 281 ILE B C 1
ATOM 4501 O O . ILE B 1 303 ? 2.112 -7.751 -3.408 1.00 14.21 281 ILE B O 1
ATOM 4506 N N . PRO B 1 304 ? 2.322 -7.538 -1.190 1.00 15.30 282 PRO B N 1
ATOM 4507 C CA . PRO B 1 304 ? 2.113 -6.088 -1.256 1.00 17.27 282 PRO B CA 1
ATOM 4508 C C . PRO B 1 304 ? 3.403 -5.358 -1.634 1.00 13.10 282 PRO B C 1
ATOM 4509 O O . PRO B 1 304 ? 4.482 -5.690 -1.135 1.00 18.16 282 PRO B O 1
ATOM 4513 N N . ILE B 1 305 ? 3.290 -4.393 -2.536 1.00 16.38 283 ILE B N 1
ATOM 4514 C CA . ILE B 1 305 ? 4.436 -3.595 -2.961 1.00 15.91 283 ILE B CA 1
ATOM 4515 C C . ILE B 1 305 ? 4.163 -2.114 -2.667 1.00 16.04 283 ILE B C 1
ATOM 4516 O O . ILE B 1 305 ? 3.195 -1.551 -3.172 1.00 18.66 283 ILE B O 1
ATOM 4521 N N . LEU B 1 306 ? 5.013 -1.487 -1.856 1.00 17.18 284 LEU B N 1
ATOM 4522 C CA . LEU B 1 306 ? 4.801 -0.101 -1.432 1.00 17.12 284 LEU B CA 1
ATOM 4523 C C . LEU B 1 306 ? 5.886 0.817 -1.968 1.00 13.41 284 LEU B C 1
ATOM 4524 O O . LEU B 1 306 ? 7.065 0.471 -1.911 1.00 20.14 284 LEU B O 1
ATOM 4529 N N . ARG B 1 307 ? 5.490 1.991 -2.463 1.00 15.49 285 ARG B N 1
ATOM 4530 C CA . ARG B 1 307 ? 6.450 2.985 -2.954 1.00 15.16 285 ARG B CA 1
ATOM 4531 C C . ARG B 1 307 ? 6.340 4.316 -2.212 1.00 15.18 285 ARG B C 1
ATOM 4532 O O . ARG B 1 307 ? 5.246 4.843 -2.008 1.00 17.56 285 ARG B O 1
ATOM 4540 N N . GLY B 1 308 ? 7.486 4.844 -1.793 1.00 13.31 286 GLY B N 1
ATOM 4541 C CA . GLY B 1 308 ? 7.531 6.137 -1.131 1.00 12.90 286 GLY B CA 1
ATOM 4542 C C . GLY B 1 308 ? 8.939 6.685 -1.145 1.00 15.39 286 GLY B C 1
ATOM 4543 O O . GLY B 1 308 ? 9.859 6.050 -1.665 1.00 14.56 286 GLY B O 1
ATOM 4544 N N . SER B 1 309 ? 9.120 7.858 -0.549 1.00 11.82 287 SER B N 1
ATOM 4545 C CA . SER B 1 309 ? 10.434 8.478 -0.514 1.00 12.05 287 SER B CA 1
ATOM 4546 C C . SER B 1 309 ? 10.830 8.860 0.892 1.00 13.28 287 SER B C 1
ATOM 4547 O O . SER B 1 309 ? 10.002 9.330 1.676 1.00 17.79 287 SER B O 1
ATOM 4550 N N . ALA B 1 310 ? 12.110 8.675 1.193 1.00 12.51 288 ALA B N 1
ATOM 4551 C CA . ALA B 1 310 ? 12.688 9.173 2.429 1.00 12.00 288 ALA B CA 1
ATOM 4552 C C . ALA B 1 310 ? 13.666 10.280 2.100 1.00 12.19 288 ALA B C 1
ATOM 4553 O O . ALA B 1 310 ? 14.141 10.391 0.963 1.00 15.77 288 ALA B O 1
ATOM 4555 N N . HIS B 1 311 ? 13.956 11.102 3.098 1.00 11.09 289 HIS B N 1
ATOM 4556 C CA . HIS B 1 311 ? 14.969 12.132 2.980 1.00 13.08 289 HIS B CA 1
ATOM 4557 C C . HIS B 1 311 ? 15.860 12.048 4.203 1.00 11.60 289 HIS B C 1
ATOM 4558 O O . HIS B 1 311 ? 15.391 11.725 5.301 1.00 12.14 289 HIS B O 1
ATOM 4565 N N . ILE B 1 312 ? 17.151 12.310 4.013 1.00 13.18 290 ILE B N 1
ATOM 4566 C CA . ILE B 1 312 ? 18.097 12.263 5.117 1.00 10.45 290 ILE B CA 1
ATOM 4567 C C . ILE B 1 312 ? 17.843 13.442 6.036 1.00 15.52 290 ILE B C 1
ATOM 4568 O O . ILE B 1 312 ? 17.677 14.577 5.569 1.00 12.76 290 ILE B O 1
ATOM 4573 N N . SER B 1 313 ? 17.791 13.155 7.334 1.00 10.52 291 SER B N 1
ATOM 4574 C CA . SER B 1 313 ? 17.585 14.170 8.371 1.00 10.87 291 SER B CA 1
ATOM 4575 C C . SER B 1 313 ? 18.899 14.636 8.977 1.00 13.62 291 SER B C 1
ATOM 4576 O O . SER B 1 313 ? 19.115 15.830 9.150 1.00 13.19 291 SER B O 1
ATOM 4579 N N . ALA B 1 314 ? 19.768 13.692 9.330 1.00 12.21 292 ALA B N 1
ATOM 4580 C CA . ALA B 1 314 ? 21.008 14.042 10.013 1.00 13.70 292 ALA B CA 1
ATOM 4581 C C . ALA B 1 314 ? 22.009 12.901 9.998 1.00 14.66 292 ALA B C 1
ATOM 4582 O O . ALA B 1 314 ? 21.623 11.733 9.956 1.00 12.66 292 ALA B O 1
ATOM 4584 N N . GLU B 1 315 ? 23.289 13.258 10.030 1.00 10.10 293 GLU B N 1
ATOM 4585 C CA . GLU B 1 315 ? 24.353 12.324 10.367 1.00 11.48 293 GLU B CA 1
ATOM 4586 C C . GLU B 1 315 ? 24.697 12.581 11.817 1.00 12.35 293 GLU B C 1
ATOM 4587 O O . GLU B 1 315 ? 25.012 13.712 12.182 1.00 14.91 293 GLU B O 1
ATOM 4593 N N . ALA B 1 316 ? 24.656 11.556 12.660 1.00 12.49 294 ALA B N 1
ATOM 4594 C CA . ALA B 1 316 ? 24.884 11.811 14.076 1.00 10.45 294 ALA B CA 1
ATOM 4595 C C . ALA B 1 316 ? 25.664 10.697 14.750 1.00 12.10 294 ALA B C 1
ATOM 4596 O O . ALA B 1 316 ? 25.581 9.530 14.352 1.00 13.24 294 ALA B O 1
ATOM 4598 N N . THR B 1 317 ? 26.429 11.077 15.763 1.00 12.85 295 THR B N 1
ATOM 4599 C CA . THR B 1 317 ? 27.072 10.109 16.641 1.00 12.25 295 THR B CA 1
ATOM 4600 C C . THR B 1 317 ? 26.484 10.298 18.025 1.00 13.28 295 THR B C 1
ATOM 4601 O O . THR B 1 317 ? 26.723 11.330 18.668 1.00 13.33 295 THR B O 1
ATOM 4605 N N . LEU B 1 318 ? 25.693 9.330 18.484 1.00 10.99 296 LEU B N 1
ATOM 4606 C CA . LEU B 1 318 ? 25.169 9.409 19.851 1.00 11.22 296 LEU B CA 1
ATOM 4607 C C . LEU B 1 318 ? 26.285 9.097 20.831 1.00 14.98 296 LEU B C 1
ATOM 4608 O O . LEU B 1 318 ? 27.085 8.192 20.598 1.00 14.03 296 LEU B O 1
ATOM 4613 N N . LEU B 1 319 ? 26.330 9.839 21.932 1.00 12.91 297 LEU B N 1
ATOM 4614 C CA . LEU B 1 319 ? 27.377 9.665 22.931 1.00 14.12 297 LEU B CA 1
ATOM 4615 C C . LEU B 1 319 ? 26.789 9.233 24.274 1.00 15.73 297 LEU B C 1
ATOM 4616 O O . LEU B 1 319 ? 25.932 9.918 24.836 1.00 16.50 297 LEU B O 1
ATOM 4621 N N . LEU B 1 320 ? 27.256 8.095 24.782 1.00 14.35 298 LEU B N 1
ATOM 4622 C CA . LEU B 1 320 ? 26.695 7.505 25.996 1.00 17.43 298 LEU B CA 1
ATOM 4623 C C . LEU B 1 320 ? 27.633 7.705 27.186 1.00 17.33 298 LEU B C 1
ATOM 4624 O O . LEU B 1 320 ? 28.578 6.944 27.375 1.00 20.16 298 LEU B O 1
ATOM 4629 N N . ASP B 1 321 ? 27.345 8.734 27.977 1.00 14.60 299 ASP B N 1
ATOM 4630 C CA . ASP B 1 321 ? 28.141 9.139 29.130 1.00 17.29 299 ASP B CA 1
ATOM 4631 C C . ASP B 1 321 ? 27.770 8.276 30.326 1.00 14.82 299 ASP B C 1
ATOM 4632 O O . ASP B 1 321 ? 26.617 8.275 30.746 1.00 17.13 299 ASP B O 1
ATOM 4637 N N . ASP B 1 322 ? 28.740 7.551 30.881 1.00 19.20 300 ASP B N 1
ATOM 4638 C CA . ASP B 1 322 ? 28.466 6.681 32.028 1.00 19.79 300 ASP B CA 1
ATOM 4639 C C . ASP B 1 322 ? 28.011 7.439 33.284 1.00 14.55 300 ASP B C 1
ATOM 4640 O O . ASP B 1 322 ? 27.386 6.854 34.170 1.00 17.92 300 ASP B O 1
ATOM 4645 N N . SER B 1 323 ? 28.310 8.735 33.358 1.00 14.95 301 SER B N 1
ATOM 4646 C CA . SER B 1 323 ? 27.873 9.542 34.494 1.00 18.61 301 SER B CA 1
ATOM 4647 C C . SER B 1 323 ? 26.456 10.098 34.331 1.00 19.30 301 SER B C 1
ATOM 4648 O O . SER B 1 323 ? 25.917 10.717 35.247 1.00 17.93 301 SER B O 1
ATOM 4651 N N . ASP B 1 324 ? 25.855 9.878 33.164 1.00 12.97 302 ASP B N 1
ATOM 4652 C CA . ASP B 1 324 ? 24.512 10.371 32.879 1.00 11.99 302 ASP B CA 1
ATOM 4653 C C . ASP B 1 324 ? 23.507 9.407 33.509 1.00 15.78 302 ASP B C 1
ATOM 4654 O O . ASP B 1 324 ? 23.498 8.221 33.189 1.00 15.02 302 ASP B O 1
ATOM 4659 N N . PRO B 1 325 ? 22.665 9.906 34.425 1.00 13.22 303 PRO B N 1
ATOM 4660 C CA . PRO B 1 325 ? 21.639 9.045 35.023 1.00 15.99 303 PRO B CA 1
ATOM 4661 C C . PRO B 1 325 ? 20.645 8.492 33.997 1.00 12.35 303 PRO B C 1
ATOM 4662 O O . PRO B 1 325 ? 20.011 7.477 34.266 1.00 15.44 303 PRO B O 1
ATOM 4666 N N . PHE B 1 326 ? 20.516 9.146 32.849 1.00 11.09 304 PHE B N 1
ATOM 4667 C CA . PHE B 1 326 ? 19.639 8.653 31.795 1.00 11.10 304 PHE B CA 1
ATOM 4668 C C . PHE B 1 326 ? 20.428 8.111 30.614 1.00 15.56 304 PHE B C 1
ATOM 4669 O O . PHE B 1 326 ? 19.947 8.138 29.479 1.00 12.17 304 PHE B O 1
ATOM 4677 N N . VAL B 1 327 ? 21.638 7.626 30.864 1.00 15.16 305 VAL B N 1
ATOM 4678 C CA . VAL B 1 327 ? 22.436 7.039 29.782 1.00 11.52 305 VAL B CA 1
ATOM 4679 C C . VAL B 1 327 ? 21.683 5.931 29.021 1.00 14.27 305 VAL B C 1
ATOM 4680 O O . VAL B 1 327 ? 21.808 5.817 27.798 1.00 15.86 305 VAL B O 1
ATOM 4684 N N . TRP B 1 328 ? 20.851 5.173 29.728 1.00 11.95 306 TRP B N 1
ATOM 4685 C CA . TRP B 1 328 ? 20.057 4.123 29.095 1.00 9.83 306 TRP B CA 1
ATOM 4686 C C . TRP B 1 328 ? 18.599 4.539 28.934 1.00 12.49 306 TRP B C 1
ATOM 4687 O O . TRP B 1 328 ? 17.696 3.694 28.857 1.00 13.68 306 TRP B O 1
ATOM 4698 N N . GLY B 1 329 ? 18.367 5.848 28.854 1.00 10.92 307 GLY B N 1
ATOM 4699 C CA . GLY B 1 329 ? 17.036 6.346 28.576 1.00 13.24 307 GLY B CA 1
ATOM 4700 C C . GLY B 1 329 ? 16.164 6.621 29.784 1.00 13.30 307 GLY B C 1
ATOM 4701 O O . GLY B 1 329 ? 16.300 6.009 30.844 1.00 16.67 307 GLY B O 1
ATOM 4702 N N . ILE B 1 330 ? 15.242 7.553 29.597 1.00 12.73 308 ILE B N 1
ATOM 4703 C CA . ILE B 1 330 ? 14.298 7.952 30.619 1.00 15.33 308 ILE B CA 1
ATOM 4704 C C . ILE B 1 330 ? 13.119 7.006 30.717 1.00 30.22 308 ILE B C 1
ATOM 4705 O O . ILE B 1 330 ? 12.630 6.492 29.710 1.00 31.99 308 ILE B O 1
ATOM 4710 N N . GLY B 1 331 ? 12.666 6.773 31.939 1.00 36.75 309 GLY B N 1
ATOM 4711 C CA . GLY B 1 331 ? 11.315 6.305 32.121 1.00 42.91 309 GLY B CA 1
ATOM 4712 C C . GLY B 1 331 ? 11.181 4.813 32.176 1.00 41.46 309 GLY B C 1
ATOM 4713 O O . GLY B 1 331 ? 12.164 4.074 32.177 1.00 38.95 309 GLY B O 1
ATOM 4714 N N . SER B 1 332 ? 9.928 4.387 32.176 1.00 47.35 310 SER B N 1
ATOM 4715 C CA . SER B 1 332 ? 9.552 3.054 32.599 1.00 49.87 310 SER B CA 1
ATOM 4716 C C . SER B 1 332 ? 9.905 1.955 31.600 1.00 49.25 310 SER B C 1
ATOM 4717 O O . SER B 1 332 ? 10.081 2.194 30.406 1.00 47.51 310 SER B O 1
#

Radius of gyration: 25.4 Å; Cα contacts (8 Å, |Δi|>4): 1614; chains: 2; bounding box: 58×65×64 Å

CATH classification: 3.10.310.10 (+1 more: 3.10.310.10)

Foldseek 3Di:
DQKWWWFWWFFLNQIETETPDRADDQDQDAQLSSLVSCVPPPVLVVLLCDFPPNHHQRYKYKYWAPHNDPQALTEIWIAGNPGGFFDWVRNVLVVVLVCVVVVSDDFAWHWYGTSNGIWIWGQDPVRKIKIFFDFKAWQAFQDWFQQVVAGIFTWTWMWLRATETEGEPQPDDQAPVCVVVVLVSQVSVLVRCVVVQHAGPPSHRRQKYKYWDPDPPFRIEMWIQGNSSHIGSALINSVVSRVQNVCVVVVNADAPDWGWYAYNHGAIKIWGWHDDDPTITIMIITHMGTDDTDMDDQDPVDPQSSHDDD/DQKWWWFWWFFLRQIETETPDGADDQDQDAQLSSQVSCVPPPVLVVLLCDFPPNHHQRYKYKYWADHNDPQALTEIWIAGNPGGFFDWARNVQVVVLVCVVVVNDDFAWHWYGTSNGIWIWGQDPVRKIKIFFDFKAWQAFQCWFQQVVQGIWGWTWMWLRATETEGAPRPDDQAPVCVVVVLVSVVSVLVRCVVVQHAGPPSHRRQKYKYWDPDPVFRIEMWMQGNSSHIGSALINSVVSRVQNVCVVVVNADAPDWGWYAYSHGAIKIKGWHDDPPTITIMIITHMDTDDTDMDDQDPVDPQSSHDDD

Solvent-accessible surface area: 23537 Å² total; per-residue (Å²): 116,71,129,0,45,1,6,19,1,1,0,13,0,2,17,1,22,0,1,36,97,29,26,33,127,11,31,210,22,38,4,47,92,14,30,116,50,0,88,152,100,39,40,86,36,13,37,2,0,0,14,26,14,16,16,22,72,30,11,7,0,0,12,33,14,149,23,105,44,88,107,13,50,2,0,0,0,0,0,6,29,59,16,39,15,11,0,7,1,7,0,0,1,0,0,0,18,0,5,63,52,58,65,135,24,94,81,26,93,27,100,0,20,9,22,51,32,57,2,54,0,31,2,42,151,100,50,7,0,18,0,79,5,11,47,3,95,53,95,111,75,105,5,88,6,109,3,121,83,95,41,117,5,60,0,10,0,0,50,0,0,11,28,0,0,11,2,78,75,16,78,40,138,8,21,55,119,27,31,83,45,0,27,69,4,0,92,50,0,36,121,15,2,100,92,68,58,28,49,1,20,177,49,14,90,4,33,6,0,0,0,7,34,135,17,124,121,19,71,6,54,1,0,1,0,18,16,15,96,16,27,6,14,1,0,8,2,4,0,0,0,0,28,0,5,5,12,23,65,77,70,147,18,46,72,52,96,71,31,126,0,1,0,6,23,47,16,70,3,28,3,51,10,69,113,84,66,176,95,17,14,0,18,1,90,8,48,3,20,0,4,6,71,8,34,1,15,0,23,92,79,3,108,35,12,67,13,19,34,159,93,76,122,0,45,1,5,19,1,2,0,15,1,3,18,0,22,1,1,36,99,29,26,31,127,12,32,199,23,37,4,41,94,15,25,110,49,0,89,159,100,40,40,87,36,13,38,2,0,0,14,29,15,14,16,27,70,25,12,8,0,0,12,34,13,142,29,107,41,87,108,12,49,2,0,0,0,0,0,6,29,63,15,40,17,11,0,8,2,7,0,0,0,0,0,0,30,0,5,63,63,58,64,137,24,99,80,27,94,26,97,0,19,9,23,50,31,56,2,53,0,32,2,43,155,98,46,8,0,17,0,75,5,10,46,3,95,52,93,107,74,109,8,100,6,102,0,112,92,99,20,133,4,61,0,9,0,0,50,0,0,11,26,0,0,11,0,79,75,18,78,36,138,9,20,60,120,25,31,92,44,0,28,65,4,0,74,58,0,53,123,15,2,105,94,67,58,25,49,0,14,174,48,15,89,5,32,7,0,0,0,8,33,136,15,125,133,21,70,6,55,1,1,1,3,18,17,11,101,16,26,6,14,1,0,8,2,4,0,0,0,0,27,0,4,6,14,24,67,76,71,149,17,46,74,50,95,70,31,121,0,2,0,6,24,50,16,74,4,29,3,51,9,68,98,84,70,175,99,14,15,0,18,0,92,8,48,3,21,8,4,6,75,8,33,1,0,0,18,110,81,3,105,31,13,68,12,18,36,157

InterPro domains:
  IPR008794 Proline racemase family [PF05544] (6-308)
  IPR008794 Proline racemase family [PIRSF029792] (2-308)
  IPR008794 Proline racemase family [PTHR33442] (3-308)
  IPR008794 Proline racemase family [SFLDS00028] (2-308)

GO terms:
  GO:0047580 4-hydroxyproline epimerase activity (F, EXP)

Secondary structure (DSSP, 8-state):
-EEEEEEEEEETTEEEEEEEE-SPP--SS-HHHHHHHHHHHHHHHHHHHHSTTTS-TT-EEEEEE--SSTT-SEEEEEE-SSSB-S--HHHHHHHHHHHHHTTS--SEEEEEEETTEEEEEEE-TTS-EEEEPSPBEEEEEEEEE--TTS--EEEEEEESSSEEEEES------SGGGHHHHHHHHHHHHHHHHHHT--SGGG----EEEEEEEETTEEEEEEEE-TTSPBPSS--HHHHHHHHHHHHHTTS--TT--EEEE-TTS-EEEEEEEEETTEEEEEEEE-EEEEEEEEEEE-TT-TTTT-S--/-EEEEEEEEEETTEEEEEEEE-SPP--SS-HHHHHHHHHHHHHHHHHHHHSTTTS-TT-EEEEEE--SSTT-SEEEEEE-SSSB-S--HHHHHHHHHHHHHTTS--SEEEEEEETTEEEEEEE-TTS-EEEEPSPBEEEEEEEEEEETTTEEEEEEEEESSSEEEEES------SGGGHHHHHHHHHHHHHHHHHHT--SGGG----EEEEEEEETTEEEEEEEE-TTSPBPSS--HHHHHHHHHHHHHTTS--TT--EEEE-TTS-EEEEEEEEETTEEEEEEEE-EEEEEEEEEEE-TT-TTTT-S--